Protein AF-A0A0Q6MSC6-F1 (afdb_monomer_lite)

Sequence (414 aa):
MSSYLPIVKNGAAGAIFYVSLAPRTANGQWQSNPTFAAGDVKISLDGGALANLNTLPVVTPASSKLVKVTLSQAETNSDNITIIFSDAAGAEWCDLTINLQTAAKQFDDLATQASVDAVQSDTNDIQTRVPAALVSGRIDASVGAMANDVLTNAAIAADAIGSGELATSAVTEIQSGLATDSAVATLQTSVDDLPTNEELTTALAGADDAVLAQVALVKAKTDNLPADPADASDIAAAFVSLASHGDSAWSTATGFSTLDAAAVNAEVGTALVDAGVTMARMAHLDADVSTRLPASGYTAPDNASIATIDGKATTILAGVVAIDSKTANLPSDPADQSLVIAAADAVMARLGAPAGVSLSADVGAVKADTGAVKTKTDSLSFTVSGQVDANMQSINDTLLTGDGSTGDKFGPAP

Structure (mmCIF, N/CA/C/O backbone):
data_AF-A0A0Q6MSC6-F1
#
_entry.id   AF-A0A0Q6MSC6-F1
#
loop_
_atom_site.group_PDB
_atom_site.id
_atom_site.type_symbol
_atom_site.label_atom_id
_atom_site.label_alt_id
_atom_site.label_comp_id
_atom_site.label_asym_id
_atom_site.label_entity_id
_atom_site.label_seq_id
_atom_site.pdbx_PDB_ins_code
_atom_site.Cartn_x
_atom_site.Cartn_y
_atom_site.Cartn_z
_atom_site.occupancy
_atom_site.B_iso_or_equiv
_atom_site.auth_seq_id
_atom_site.auth_comp_id
_atom_site.auth_asym_id
_atom_site.auth_atom_id
_atom_site.pdbx_PDB_model_num
ATOM 1 N N . MET A 1 1 ? 57.962 7.295 -40.532 1.00 48.16 1 MET A N 1
ATOM 2 C CA . MET A 1 1 ? 59.147 6.914 -41.333 1.00 48.16 1 MET A CA 1
ATOM 3 C C . MET A 1 1 ? 58.813 7.211 -42.780 1.00 48.16 1 MET A C 1
ATOM 5 O O . MET A 1 1 ? 57.710 6.861 -43.177 1.00 48.16 1 MET A O 1
ATOM 9 N N . SER A 1 2 ? 59.682 7.871 -43.545 1.00 44.94 2 SER A N 1
ATOM 10 C CA . SER A 1 2 ? 59.437 8.038 -44.983 1.00 44.94 2 SER A CA 1
ATOM 11 C C . SER A 1 2 ? 59.464 6.658 -45.637 1.00 44.94 2 SER A C 1
ATOM 13 O O . SER A 1 2 ? 60.513 6.025 -45.704 1.00 44.94 2 SER A O 1
ATOM 15 N N . SER A 1 3 ? 58.296 6.159 -46.029 1.00 60.56 3 SER A N 1
ATOM 16 C CA . SER A 1 3 ? 58.161 4.905 -46.762 1.00 60.56 3 SER A CA 1
ATOM 17 C C . SER A 1 3 ? 58.633 5.119 -48.199 1.00 60.56 3 SER A C 1
ATOM 19 O O . SER A 1 3 ? 58.146 6.026 -48.873 1.00 60.56 3 SER A O 1
ATOM 21 N N . TYR A 1 4 ? 59.534 4.268 -48.690 1.00 67.75 4 TYR A N 1
ATOM 22 C CA . TYR A 1 4 ? 59.754 4.140 -50.128 1.00 67.75 4 TYR A CA 1
ATOM 23 C C . TYR A 1 4 ? 58.526 3.451 -50.727 1.00 67.75 4 TYR A C 1
ATOM 25 O O . TYR A 1 4 ? 58.263 2.292 -50.420 1.00 67.75 4 TYR A O 1
ATOM 33 N N . LEU A 1 5 ? 57.746 4.177 -51.530 1.00 77.38 5 LEU A N 1
ATOM 34 C CA . LEU A 1 5 ? 56.541 3.640 -52.159 1.00 77.38 5 LEU A CA 1
ATOM 35 C C . LEU A 1 5 ? 56.930 2.868 -53.432 1.00 77.38 5 LEU A C 1
ATOM 37 O O . LEU A 1 5 ? 57.405 3.493 -54.384 1.00 77.38 5 LEU A O 1
ATOM 41 N N . PRO A 1 6 ? 56.764 1.533 -53.476 1.00 86.06 6 PRO A N 1
ATOM 42 C CA . PRO A 1 6 ? 56.960 0.769 -54.705 1.00 86.06 6 PRO A CA 1
ATOM 43 C C . PRO A 1 6 ? 55.888 1.132 -55.740 1.00 86.06 6 PRO A C 1
ATOM 45 O O . PRO A 1 6 ? 54.833 1.671 -55.397 1.00 86.06 6 PRO A O 1
ATOM 48 N N . ILE A 1 7 ? 56.134 0.812 -57.011 1.00 90.56 7 ILE A N 1
ATOM 49 C CA . ILE A 1 7 ? 55.141 0.994 -58.080 1.00 90.56 7 ILE A CA 1
ATOM 50 C C . ILE A 1 7 ? 53.890 0.164 -57.755 1.00 90.56 7 ILE A C 1
ATOM 52 O O . ILE A 1 7 ? 54.001 -0.986 -57.333 1.00 90.56 7 ILE A O 1
ATOM 56 N N . VAL A 1 8 ? 52.698 0.725 -57.968 1.00 91.25 8 VAL A N 1
ATOM 57 C CA . VAL A 1 8 ? 51.442 -0.014 -57.777 1.00 91.25 8 VAL A CA 1
ATOM 58 C C . VAL A 1 8 ? 51.301 -1.065 -58.874 1.00 91.25 8 VAL A C 1
ATOM 60 O O . VAL A 1 8 ? 51.236 -0.728 -60.062 1.00 91.25 8 VAL A O 1
ATOM 63 N N . LYS A 1 9 ? 51.221 -2.337 -58.476 1.00 92.94 9 LYS A N 1
ATOM 64 C CA . LYS A 1 9 ? 50.960 -3.448 -59.393 1.00 92.94 9 LYS A CA 1
ATOM 65 C C . LYS A 1 9 ? 49.626 -3.217 -60.092 1.00 92.94 9 LYS A C 1
ATOM 67 O O . LYS A 1 9 ? 48.622 -2.964 -59.428 1.00 92.94 9 LYS A O 1
ATOM 72 N N . ASN A 1 10 ? 49.609 -3.318 -61.419 1.00 92.75 10 ASN A N 1
ATOM 73 C CA . ASN A 1 10 ? 48.404 -3.108 -62.231 1.00 92.75 10 ASN A CA 1
ATOM 74 C C . ASN A 1 10 ? 47.749 -1.719 -62.036 1.00 92.75 10 ASN A C 1
ATOM 76 O O . ASN A 1 10 ? 46.540 -1.552 -62.230 1.00 92.75 10 ASN A O 1
ATOM 80 N N . GLY A 1 11 ? 48.525 -0.711 -61.623 1.00 89.19 11 GLY A N 1
ATOM 81 C CA . GLY A 1 11 ? 48.026 0.649 -61.435 1.00 89.19 11 GLY A CA 1
ATOM 82 C C . GLY A 1 11 ? 47.517 1.243 -62.750 1.00 89.19 11 GLY A C 1
ATOM 83 O O . GLY A 1 11 ? 48.215 1.200 -63.761 1.00 89.19 11 GLY A O 1
ATOM 84 N N . ALA A 1 12 ? 46.319 1.834 -62.744 1.00 88.50 12 ALA A N 1
ATOM 85 C CA . ALA A 1 12 ? 45.690 2.383 -63.953 1.00 88.50 12 ALA A CA 1
ATOM 86 C C . ALA A 1 12 ? 46.540 3.464 -64.651 1.00 88.50 12 ALA A C 1
ATOM 88 O O . ALA A 1 12 ? 46.507 3.587 -65.872 1.00 88.50 12 ALA A O 1
ATOM 89 N N . ALA A 1 13 ? 47.332 4.220 -63.885 1.00 87.62 13 ALA A N 1
ATOM 90 C CA . ALA A 1 13 ? 48.242 5.242 -64.402 1.00 87.62 13 ALA A CA 1
ATOM 91 C C . ALA A 1 13 ? 49.585 4.683 -64.922 1.00 87.62 13 ALA A C 1
ATOM 93 O O . ALA A 1 13 ? 50.396 5.447 -65.446 1.00 87.62 13 ALA A O 1
ATOM 94 N N . GLY A 1 14 ? 49.838 3.376 -64.773 1.00 91.56 14 GLY A N 1
ATOM 95 C CA . GLY A 1 14 ? 51.125 2.768 -65.098 1.00 91.56 14 GLY A CA 1
ATOM 96 C C . GLY A 1 14 ? 52.255 3.259 -64.186 1.00 91.56 14 GLY A C 1
ATOM 97 O O . GLY A 1 14 ? 52.044 3.489 -62.994 1.00 91.56 14 GLY A O 1
ATOM 98 N N . ALA A 1 15 ? 53.463 3.410 -64.734 1.00 93.44 15 ALA A N 1
ATOM 99 C CA . ALA A 1 15 ? 54.614 3.958 -64.012 1.00 93.44 15 ALA A CA 1
ATOM 100 C C . ALA A 1 15 ? 55.554 4.750 -64.926 1.00 93.44 15 ALA A C 1
ATOM 102 O O . ALA A 1 15 ? 55.665 4.474 -66.118 1.00 93.44 15 ALA A O 1
ATOM 103 N N . ILE A 1 16 ? 56.267 5.723 -64.357 1.00 93.50 16 ILE A N 1
ATOM 104 C CA . ILE A 1 16 ? 57.261 6.530 -65.070 1.00 93.50 16 ILE A CA 1
ATOM 105 C C . ILE A 1 16 ? 58.553 6.549 -64.266 1.00 93.50 16 ILE A C 1
ATOM 107 O O . ILE A 1 16 ? 58.536 6.806 -63.063 1.00 93.50 16 ILE A O 1
ATOM 111 N N . PHE A 1 17 ? 59.677 6.359 -64.948 1.00 93.94 17 PHE A N 1
ATOM 112 C CA . PHE A 1 17 ? 60.997 6.623 -64.388 1.00 93.94 17 PHE A CA 1
ATOM 113 C C . PHE A 1 17 ? 61.939 7.171 -65.465 1.00 93.94 17 PHE A C 1
ATOM 115 O O . PHE A 1 17 ? 61.608 7.191 -66.653 1.00 93.94 17 PHE A O 1
ATOM 122 N N . TYR A 1 18 ? 63.108 7.643 -65.036 1.00 95.56 18 TYR A N 1
ATOM 123 C CA . TYR A 1 18 ? 64.126 8.205 -65.917 1.00 95.56 18 TYR A CA 1
ATOM 124 C C . TYR A 1 18 ? 65.444 7.453 -65.773 1.00 95.56 18 TYR A C 1
ATOM 126 O O . TYR A 1 18 ? 65.815 7.046 -64.673 1.00 95.56 18 TYR A O 1
ATOM 134 N N . VAL A 1 19 ? 66.157 7.302 -66.884 1.00 96.12 19 VAL A N 1
ATOM 135 C CA . VAL A 1 19 ? 67.464 6.645 -66.948 1.00 96.12 19 VAL A CA 1
ATOM 136 C C . VAL A 1 19 ? 68.430 7.438 -67.827 1.00 96.12 19 VAL A C 1
ATOM 138 O O . VAL A 1 19 ? 68.012 8.153 -68.734 1.00 96.12 19 VAL A O 1
ATOM 141 N N . SER A 1 20 ? 69.729 7.308 -67.568 1.00 95.31 20 SER A N 1
ATOM 142 C CA . SER A 1 20 ? 70.794 7.780 -68.455 1.00 95.31 20 SER A CA 1
ATOM 143 C C . SER A 1 20 ? 71.594 6.586 -68.967 1.00 95.31 20 SER A C 1
ATOM 145 O O . SER A 1 20 ? 71.877 5.663 -68.207 1.00 95.31 20 SER A O 1
ATOM 147 N N . LEU A 1 21 ? 71.952 6.602 -70.250 1.00 94.62 21 LEU A N 1
ATOM 148 C CA . LEU A 1 21 ? 72.660 5.501 -70.908 1.00 94.62 21 LEU A CA 1
ATOM 149 C C . LEU A 1 21 ? 74.109 5.891 -71.178 1.00 94.62 21 LEU A C 1
ATOM 151 O O . LEU A 1 21 ? 74.386 7.030 -71.560 1.00 94.62 21 LEU A O 1
ATOM 155 N N . ALA A 1 22 ? 75.053 4.982 -70.936 1.00 93.44 22 ALA A N 1
ATOM 156 C CA . ALA A 1 22 ? 76.465 5.244 -71.209 1.00 93.44 22 ALA A CA 1
ATOM 157 C C . ALA A 1 22 ? 76.731 5.144 -72.720 1.00 93.44 22 ALA A C 1
ATOM 159 O O . ALA A 1 22 ? 76.180 4.248 -73.355 1.00 93.44 22 ALA A O 1
ATOM 160 N N . PRO A 1 23 ? 77.567 6.014 -73.306 1.00 93.19 23 PRO A N 1
ATOM 161 C CA . PRO A 1 23 ? 77.958 5.923 -74.707 1.00 93.19 23 PRO A CA 1
ATOM 162 C C . PRO A 1 23 ? 78.776 4.652 -74.941 1.00 93.19 23 PRO A C 1
ATOM 164 O O . PRO A 1 23 ? 79.570 4.254 -74.083 1.00 93.19 23 PRO A O 1
ATOM 167 N N . ARG A 1 24 ? 78.641 4.050 -76.127 1.00 89.00 24 ARG A N 1
ATOM 168 C CA . ARG A 1 24 ? 79.373 2.824 -76.491 1.00 89.00 24 ARG A CA 1
ATOM 169 C C . ARG A 1 24 ? 80.887 3.022 -76.480 1.00 89.00 24 ARG A C 1
ATOM 171 O O . ARG A 1 24 ? 81.637 2.152 -76.038 1.00 89.00 24 ARG A O 1
ATOM 178 N N . THR A 1 25 ? 81.328 4.189 -76.940 1.00 88.38 25 THR A N 1
ATOM 179 C CA . THR A 1 25 ? 82.712 4.640 -76.806 1.00 88.38 25 THR A CA 1
ATOM 180 C C . THR A 1 25 ? 82.819 5.476 -75.543 1.00 88.38 25 THR A C 1
ATOM 182 O O . THR A 1 25 ? 82.337 6.609 -75.491 1.00 88.38 25 THR A O 1
ATOM 185 N N . ALA A 1 26 ? 83.448 4.913 -74.515 1.00 83.94 26 ALA A N 1
ATOM 186 C CA . ALA A 1 26 ? 83.575 5.565 -73.223 1.00 83.94 26 ALA A CA 1
ATOM 187 C C . ALA A 1 26 ? 84.302 6.917 -73.347 1.00 83.94 26 ALA A C 1
ATOM 189 O O . ALA A 1 26 ? 85.466 6.984 -73.737 1.00 83.94 26 ALA A O 1
ATOM 190 N N . ASN A 1 27 ? 83.613 7.995 -72.975 1.00 85.56 27 ASN A N 1
ATOM 191 C CA . ASN A 1 27 ? 84.144 9.363 -72.950 1.00 85.56 27 ASN A CA 1
ATOM 192 C C . ASN A 1 27 ? 83.965 10.041 -71.574 1.00 85.56 27 ASN A C 1
ATOM 194 O O . ASN A 1 27 ? 84.137 11.252 -71.446 1.00 85.56 27 ASN A O 1
ATOM 198 N N . GLY A 1 28 ? 83.579 9.267 -70.552 1.00 85.75 28 GLY A N 1
ATOM 199 C CA . GLY A 1 28 ? 83.317 9.760 -69.196 1.00 85.75 28 GLY A CA 1
ATOM 200 C C . GLY A 1 28 ? 82.010 10.545 -69.029 1.00 85.75 28 GLY A C 1
ATOM 201 O O . GLY A 1 28 ? 81.795 11.132 -67.972 1.00 85.75 28 GLY A O 1
ATOM 202 N N . GLN A 1 29 ? 81.131 10.575 -70.035 1.00 90.62 29 GLN A N 1
ATOM 203 C CA . GLN A 1 29 ? 79.831 11.249 -69.984 1.00 90.62 29 GLN A CA 1
ATOM 204 C C . GLN A 1 29 ? 78.700 10.293 -70.370 1.00 90.62 29 GLN A C 1
ATOM 206 O O . GLN A 1 29 ? 78.932 9.351 -71.109 1.00 90.62 29 GLN A O 1
ATOM 211 N N . TRP A 1 30 ? 77.469 10.548 -69.915 1.00 94.50 30 TRP A N 1
ATOM 212 C CA . TRP A 1 30 ? 76.278 9.862 -70.437 1.00 94.50 30 TRP A CA 1
ATOM 213 C C . TRP A 1 30 ? 75.966 10.296 -71.875 1.00 94.50 30 TRP A C 1
ATOM 215 O O . TRP A 1 30 ? 76.215 11.454 -72.233 1.00 94.50 30 TRP A O 1
ATOM 225 N N . GLN A 1 31 ? 75.390 9.385 -72.663 1.00 93.50 31 GLN A N 1
ATOM 226 C CA . GLN A 1 31 ? 74.990 9.613 -74.047 1.00 93.50 31 GLN A CA 1
ATOM 227 C C . GLN A 1 31 ? 74.006 10.781 -74.120 1.00 93.50 31 GLN A C 1
ATOM 229 O O . GLN A 1 31 ? 73.018 10.838 -73.384 1.00 93.50 31 GLN A O 1
ATOM 234 N N . SER A 1 32 ? 74.305 11.737 -74.994 1.00 91.88 32 SER A N 1
ATOM 235 C CA . SER A 1 32 ? 73.442 12.889 -75.226 1.00 91.88 32 SER A CA 1
ATOM 236 C C . SER A 1 32 ? 72.444 12.545 -76.315 1.00 91.88 32 SER A C 1
ATOM 238 O O . SER A 1 32 ? 72.857 12.116 -77.385 1.00 91.88 32 SER A O 1
ATOM 240 N N . ASN A 1 33 ? 71.159 12.788 -76.057 1.00 91.56 33 ASN A N 1
ATOM 241 C CA . ASN A 1 33 ? 70.080 12.526 -77.006 1.00 91.56 33 ASN A CA 1
ATOM 242 C C . ASN A 1 33 ? 70.145 11.126 -77.665 1.00 91.56 33 ASN A C 1
ATOM 244 O O . ASN A 1 33 ? 70.139 11.056 -78.896 1.00 91.56 33 ASN A O 1
ATOM 248 N N . PRO A 1 34 ? 70.221 10.039 -76.867 1.00 92.62 34 PRO A N 1
ATOM 249 C CA . PRO A 1 34 ? 70.253 8.684 -77.403 1.00 92.62 34 PRO A CA 1
ATOM 250 C C . PRO A 1 34 ? 69.055 8.433 -78.319 1.00 92.62 34 PRO A C 1
ATOM 252 O O . PRO A 1 34 ? 67.923 8.827 -78.015 1.00 92.62 34 PRO A O 1
ATOM 255 N N . THR A 1 35 ? 69.323 7.778 -79.439 1.00 91.25 35 THR A N 1
ATOM 256 C CA . THR A 1 35 ? 68.317 7.353 -80.403 1.00 91.25 35 THR A CA 1
ATOM 257 C C . THR A 1 35 ? 67.716 6.015 -79.982 1.00 91.25 35 THR A C 1
ATOM 259 O O . THR A 1 35 ? 68.404 5.152 -79.438 1.00 91.25 35 THR A O 1
ATOM 262 N N . PHE A 1 36 ? 66.403 5.882 -80.187 1.00 91.25 36 PHE A N 1
ATOM 263 C CA . PHE A 1 36 ? 65.649 4.670 -79.886 1.00 91.25 36 PHE A CA 1
ATOM 264 C C . PHE A 1 36 ? 64.820 4.260 -81.095 1.00 91.25 36 PHE A C 1
ATOM 266 O O . PHE A 1 36 ? 64.137 5.081 -81.713 1.00 91.25 36 PHE A O 1
ATOM 273 N N . ALA A 1 37 ? 64.832 2.969 -81.372 1.00 91.75 37 ALA A N 1
ATOM 274 C CA . ALA A 1 37 ? 64.012 2.269 -82.333 1.00 91.75 37 ALA A CA 1
ATOM 275 C C . ALA A 1 37 ? 63.243 1.131 -81.644 1.00 91.75 37 ALA A C 1
ATOM 277 O O . ALA A 1 37 ? 63.551 0.686 -80.533 1.00 91.75 37 ALA A O 1
ATOM 278 N N . ALA A 1 38 ? 62.200 0.639 -82.313 1.00 89.44 38 ALA A N 1
ATOM 279 C CA . ALA A 1 38 ? 61.482 -0.537 -81.840 1.00 89.44 38 ALA A CA 1
ATOM 280 C C . ALA A 1 38 ? 62.437 -1.742 -81.778 1.00 89.44 38 ALA A C 1
ATOM 282 O O . ALA A 1 38 ? 63.058 -2.094 -82.778 1.00 89.44 38 ALA A O 1
ATOM 283 N N . GLY A 1 39 ? 62.519 -2.389 -80.616 1.00 90.19 39 GLY A N 1
ATOM 284 C CA . GLY A 1 39 ? 63.453 -3.489 -80.366 1.00 90.19 39 GLY A CA 1
ATOM 285 C C . GLY A 1 39 ? 64.602 -3.136 -79.427 1.00 90.19 39 GLY A C 1
ATOM 286 O O . GLY A 1 39 ? 65.138 -4.058 -78.814 1.00 90.19 39 GLY A O 1
ATOM 287 N N . ASP A 1 40 ? 64.913 -1.848 -79.253 1.00 93.25 40 ASP A N 1
ATOM 288 C CA . ASP A 1 40 ? 66.044 -1.413 -78.423 1.00 93.25 40 ASP A CA 1
ATOM 289 C C . ASP A 1 40 ? 65.781 -1.555 -76.925 1.00 93.25 40 ASP A C 1
ATOM 291 O O . ASP A 1 40 ? 66.695 -1.749 -76.125 1.00 93.25 40 ASP A O 1
ATOM 295 N N . VAL A 1 41 ? 64.514 -1.440 -76.524 1.00 95.50 41 VAL A N 1
ATOM 296 C CA . VAL A 1 41 ? 64.110 -1.549 -75.124 1.00 95.50 41 VAL A CA 1
ATOM 297 C C . VAL A 1 41 ? 63.026 -2.596 -74.998 1.00 95.50 41 VAL A C 1
ATOM 299 O O . VAL A 1 41 ? 61.926 -2.459 -75.546 1.00 95.50 41 VAL A O 1
ATOM 302 N N . LYS A 1 42 ? 63.360 -3.657 -74.268 1.00 95.31 42 LYS A N 1
ATOM 303 C CA . LYS A 1 42 ? 62.483 -4.799 -74.050 1.00 95.31 42 LYS A CA 1
ATOM 304 C C . LYS A 1 42 ? 62.208 -5.004 -72.576 1.00 95.31 42 LYS A C 1
ATOM 306 O O . LYS A 1 42 ? 63.063 -4.769 -71.728 1.00 95.31 42 LYS A O 1
ATOM 311 N N . ILE A 1 43 ? 61.009 -5.477 -72.288 1.00 97.19 43 ILE A N 1
ATOM 312 C CA . ILE A 1 43 ? 60.506 -5.771 -70.958 1.00 97.19 43 ILE A CA 1
ATOM 313 C C . ILE A 1 43 ? 60.291 -7.276 -70.809 1.00 97.19 43 ILE A C 1
ATOM 315 O O . ILE A 1 43 ? 59.805 -7.951 -71.716 1.00 97.19 43 ILE A O 1
ATOM 319 N N . SER A 1 44 ? 60.673 -7.797 -69.651 1.00 96.94 44 SER A N 1
ATOM 320 C CA . SER A 1 44 ? 60.329 -9.124 -69.163 1.00 96.94 44 SER A CA 1
ATOM 321 C C . SER A 1 44 ? 59.516 -8.956 -67.886 1.00 96.94 44 SER A C 1
ATOM 323 O O . SER A 1 44 ? 59.944 -8.306 -66.927 1.00 96.94 44 SER A O 1
ATOM 325 N N . LEU A 1 45 ? 58.323 -9.536 -67.912 1.00 96.38 45 LEU A N 1
ATOM 326 C CA . LEU A 1 45 ? 57.363 -9.545 -66.820 1.00 96.38 45 LEU A CA 1
ATOM 327 C C . LEU A 1 45 ? 57.496 -10.876 -66.083 1.00 96.38 45 LEU A C 1
ATOM 329 O O . LEU A 1 45 ? 57.277 -11.923 -66.690 1.00 96.38 45 LEU A O 1
ATOM 333 N N . ASP A 1 46 ? 57.937 -10.844 -64.822 1.00 95.69 46 ASP A N 1
ATOM 334 C CA . ASP A 1 46 ? 58.142 -12.026 -63.967 1.00 95.69 46 ASP A CA 1
ATOM 335 C C . ASP A 1 46 ? 59.002 -13.138 -64.615 1.00 95.69 46 ASP A C 1
ATOM 337 O O . ASP A 1 46 ? 58.798 -14.329 -64.389 1.00 95.69 46 ASP A O 1
ATOM 341 N N . GLY A 1 47 ? 59.982 -12.758 -65.445 1.00 93.69 47 GLY A N 1
ATOM 342 C CA . GLY A 1 47 ? 60.845 -13.701 -66.170 1.00 93.69 47 GLY A CA 1
ATOM 343 C C . GLY A 1 47 ? 60.247 -14.251 -67.473 1.00 93.69 47 GLY A C 1
ATOM 344 O O . GLY A 1 47 ? 60.813 -15.166 -68.070 1.00 93.69 47 GLY A O 1
ATOM 345 N N . GLY A 1 48 ? 59.123 -13.699 -67.937 1.00 94.44 48 GLY A N 1
ATOM 346 C CA . GLY A 1 48 ? 58.525 -14.004 -69.236 1.00 94.44 48 GLY A CA 1
ATOM 347 C C . GLY A 1 48 ? 59.388 -13.581 -70.433 1.00 94.44 48 GLY A C 1
ATOM 348 O O . GLY A 1 48 ? 60.409 -12.901 -70.293 1.00 94.44 48 GLY A O 1
ATOM 349 N N . ALA A 1 49 ? 58.966 -13.977 -71.638 1.00 96.06 49 ALA A N 1
ATOM 350 C CA . ALA A 1 49 ? 59.669 -13.649 -72.879 1.00 96.06 49 ALA A CA 1
ATOM 351 C C . ALA A 1 49 ? 59.825 -12.129 -73.067 1.00 96.06 49 ALA A C 1
ATOM 353 O O . ALA A 1 49 ? 58.917 -11.362 -72.752 1.00 96.06 49 ALA A O 1
ATOM 354 N N . LEU A 1 50 ? 60.970 -11.706 -73.612 1.00 95.50 50 LEU A N 1
ATOM 355 C CA . LEU A 1 50 ? 61.254 -10.295 -73.872 1.00 95.50 50 LEU A CA 1
ATOM 356 C C . LEU A 1 50 ? 60.284 -9.734 -74.921 1.00 95.50 50 LEU A C 1
ATOM 358 O O . LEU A 1 50 ? 60.350 -10.104 -76.095 1.00 95.50 50 LEU A O 1
ATOM 362 N N . ALA A 1 51 ? 59.425 -8.814 -74.496 1.00 95.81 51 ALA A N 1
ATOM 363 C CA . ALA A 1 51 ? 58.517 -8.057 -75.350 1.00 95.81 51 ALA A CA 1
ATOM 364 C C . ALA A 1 51 ? 59.031 -6.624 -75.528 1.00 95.81 51 ALA A C 1
ATOM 366 O O . ALA A 1 51 ? 59.779 -6.128 -74.693 1.00 95.81 51 ALA A O 1
ATOM 367 N N . ASN A 1 52 ? 58.640 -5.937 -76.601 1.00 95.25 52 ASN A N 1
ATOM 368 C CA . ASN A 1 52 ? 58.903 -4.499 -76.702 1.00 95.25 52 ASN A CA 1
ATOM 369 C C . ASN A 1 52 ? 58.046 -3.745 -75.682 1.00 95.25 52 ASN A C 1
ATOM 371 O O . ASN A 1 52 ? 56.924 -4.166 -75.401 1.00 95.25 52 ASN A O 1
ATOM 375 N N . LEU A 1 53 ? 58.552 -2.617 -75.183 1.00 94.62 53 LEU A N 1
ATOM 376 C CA . LEU A 1 53 ? 57.706 -1.687 -74.441 1.00 94.62 53 LEU A CA 1
ATOM 377 C C . LEU A 1 53 ? 56.571 -1.159 -75.331 1.00 94.62 53 LEU A C 1
ATOM 379 O O . LEU A 1 53 ? 56.784 -0.861 -76.509 1.00 94.62 53 LEU A O 1
ATOM 383 N N . ASN A 1 54 ? 55.384 -0.984 -74.752 1.00 93.81 54 ASN A N 1
ATOM 384 C CA . ASN A 1 54 ? 54.215 -0.435 -75.446 1.00 93.81 54 ASN A CA 1
ATOM 385 C C . ASN A 1 54 ? 54.429 1.024 -75.868 1.00 93.81 54 ASN A C 1
ATOM 387 O O . ASN A 1 54 ? 53.892 1.470 -76.880 1.00 93.81 54 ASN A O 1
ATOM 391 N N . THR A 1 55 ? 55.209 1.772 -75.085 1.00 93.25 55 THR A N 1
ATOM 392 C CA . THR A 1 55 ? 55.628 3.137 -75.411 1.00 93.25 55 THR A CA 1
ATOM 393 C C . THR A 1 55 ? 57.138 3.164 -75.557 1.00 93.25 55 THR A C 1
ATOM 395 O O . THR A 1 55 ? 57.863 2.859 -74.609 1.00 93.25 55 THR A O 1
ATOM 398 N N . LEU A 1 56 ? 57.616 3.550 -76.740 1.00 93.69 56 LEU A N 1
ATOM 399 C CA . LEU A 1 56 ? 59.045 3.709 -76.975 1.00 93.69 56 LEU A CA 1
ATOM 400 C C . LEU A 1 56 ? 59.606 4.776 -76.017 1.00 93.69 56 LEU A C 1
ATOM 402 O O . LEU A 1 56 ? 59.014 5.857 -75.923 1.00 93.69 56 LEU A O 1
ATOM 406 N N . PRO A 1 57 ? 60.713 4.510 -75.298 1.00 95.88 57 PRO A N 1
ATOM 407 C CA . PRO A 1 57 ? 61.330 5.516 -74.447 1.00 95.88 57 PRO A CA 1
ATOM 408 C C . PRO A 1 57 ? 61.734 6.764 -75.230 1.00 95.88 57 PRO A C 1
ATOM 410 O O . PRO A 1 57 ? 62.152 6.691 -76.385 1.00 95.88 57 PRO A O 1
ATOM 413 N N . VAL A 1 58 ? 61.604 7.924 -74.590 1.00 95.50 58 VAL A N 1
ATOM 414 C CA . VAL A 1 58 ? 61.848 9.227 -75.222 1.00 95.50 58 VAL A CA 1
ATOM 415 C C . VAL A 1 58 ? 62.798 10.065 -74.386 1.00 95.50 58 VAL A C 1
ATOM 417 O O . VAL A 1 58 ? 62.731 10.070 -73.159 1.00 95.50 58 VAL A O 1
ATOM 420 N N . VAL A 1 59 ? 63.670 10.829 -75.038 1.00 96.00 59 VAL A N 1
ATOM 421 C CA . VAL A 1 59 ? 64.539 11.787 -74.347 1.00 96.00 59 VAL A CA 1
ATOM 422 C C . VAL A 1 59 ? 63.698 12.983 -73.900 1.00 96.00 59 VAL A C 1
ATOM 424 O O . VAL A 1 59 ? 63.063 13.655 -74.713 1.00 96.00 59 VAL A O 1
ATOM 427 N N . THR A 1 60 ? 63.633 13.240 -72.595 1.00 94.06 60 THR A N 1
ATOM 428 C CA . THR A 1 60 ? 62.846 14.344 -72.026 1.00 94.06 60 THR A CA 1
ATOM 429 C C . THR A 1 60 ? 63.542 14.879 -70.773 1.00 94.06 60 THR A C 1
ATOM 431 O O . THR A 1 60 ? 63.733 14.110 -69.831 1.00 94.06 60 THR A O 1
ATOM 434 N N . PRO A 1 61 ? 63.885 16.181 -70.710 1.00 93.81 61 PRO A N 1
ATOM 435 C CA . PRO A 1 61 ? 63.720 17.214 -71.744 1.00 93.81 61 PRO A CA 1
ATOM 436 C C . PRO A 1 61 ? 64.467 16.893 -73.049 1.00 93.81 61 PRO A C 1
ATOM 438 O O . PRO A 1 61 ? 65.443 16.143 -73.025 1.00 93.81 61 PRO A O 1
ATOM 441 N N . ALA A 1 62 ? 64.003 17.425 -74.183 1.00 89.69 62 ALA A N 1
ATOM 442 C CA . ALA A 1 62 ? 64.640 17.186 -75.480 1.00 89.69 62 ALA A CA 1
ATOM 443 C C . ALA A 1 62 ? 66.126 17.594 -75.450 1.00 89.69 62 ALA A C 1
ATOM 445 O O . ALA A 1 62 ? 66.494 18.548 -74.761 1.00 89.69 62 ALA A O 1
ATOM 446 N N . SER A 1 63 ? 66.979 16.857 -76.166 1.00 88.94 63 SER A N 1
ATOM 447 C CA . SER A 1 63 ? 68.441 17.044 -76.170 1.00 88.94 63 SER A CA 1
ATOM 448 C C . SER A 1 63 ? 69.143 16.821 -74.820 1.00 88.94 63 SER A C 1
ATOM 450 O O . SER A 1 63 ? 70.319 17.153 -74.680 1.00 88.94 63 SER A O 1
ATOM 452 N N . SER A 1 64 ? 68.456 16.264 -73.816 1.00 94.38 64 SER A N 1
ATOM 453 C CA . SER A 1 64 ? 69.064 15.926 -72.525 1.00 94.38 64 SER A CA 1
ATOM 454 C C . SER A 1 64 ? 69.755 14.552 -72.531 1.00 94.38 64 SER A C 1
ATOM 456 O O . SER A 1 64 ? 69.793 13.837 -73.533 1.00 94.38 64 SER A O 1
ATOM 458 N N . LYS A 1 65 ? 70.312 14.187 -71.371 1.00 94.56 65 LYS A N 1
ATOM 459 C CA . LYS A 1 65 ? 70.871 12.858 -71.068 1.00 94.56 65 LYS A CA 1
ATOM 460 C C . LYS A 1 65 ? 69.858 11.963 -70.325 1.00 94.56 65 LYS A C 1
ATOM 462 O O . LYS A 1 65 ? 70.234 10.909 -69.817 1.00 94.56 65 LYS A O 1
ATOM 467 N N . LEU A 1 66 ? 68.603 12.412 -70.193 1.00 96.06 66 LEU A N 1
ATOM 468 C CA . LEU A 1 66 ? 67.535 11.725 -69.466 1.00 96.06 66 LEU A CA 1
ATOM 469 C C . LEU A 1 66 ? 66.550 11.098 -70.447 1.00 96.06 66 LEU A C 1
ATOM 471 O O . LEU A 1 66 ? 65.910 11.780 -71.249 1.00 96.06 66 LEU A O 1
ATOM 475 N N . VAL A 1 67 ? 66.405 9.788 -70.336 1.00 96.25 67 VAL A N 1
ATOM 476 C CA . VAL A 1 67 ? 65.461 8.982 -71.096 1.00 96.25 67 VAL A CA 1
ATOM 477 C C . VAL A 1 67 ? 64.286 8.679 -70.190 1.00 96.25 67 VAL A C 1
ATOM 479 O O . VAL A 1 67 ? 64.442 8.030 -69.158 1.00 96.25 67 VAL A O 1
ATOM 482 N N . LYS A 1 68 ? 63.109 9.163 -70.570 1.00 96.25 68 LYS A N 1
ATOM 483 C CA . LYS A 1 68 ? 61.850 8.854 -69.909 1.00 96.25 68 LYS A CA 1
ATOM 484 C C . LYS A 1 68 ? 61.348 7.502 -70.390 1.00 96.25 68 LYS A C 1
ATOM 486 O O . LYS A 1 68 ? 61.110 7.308 -71.583 1.00 96.25 68 LYS A O 1
ATOM 491 N N . VAL A 1 69 ? 61.100 6.611 -69.444 1.00 96.56 69 VAL A N 1
ATOM 492 C CA . VAL A 1 69 ? 60.448 5.324 -69.674 1.00 96.56 69 VAL A CA 1
ATOM 493 C C . VAL A 1 69 ? 59.049 5.407 -69.088 1.00 96.56 69 VAL A C 1
ATOM 495 O O . VAL A 1 69 ? 58.877 5.830 -67.945 1.00 96.56 69 VAL A O 1
ATOM 498 N N . THR A 1 70 ? 58.050 5.037 -69.884 1.00 95.50 70 THR A N 1
ATOM 499 C CA . THR A 1 70 ? 56.652 4.981 -69.447 1.00 95.50 70 THR A CA 1
ATOM 500 C C . THR A 1 70 ? 56.166 3.550 -69.593 1.00 95.50 70 THR A C 1
ATOM 502 O O . THR A 1 70 ? 56.192 3.006 -70.693 1.00 95.50 70 THR A O 1
ATOM 505 N N . LEU A 1 71 ? 55.745 2.957 -68.481 1.00 96.00 71 LEU A N 1
ATOM 506 C CA . LEU A 1 71 ? 55.127 1.640 -68.420 1.00 96.00 71 LEU A CA 1
ATOM 507 C C . LEU A 1 71 ? 53.614 1.812 -68.361 1.00 96.00 71 LEU A C 1
ATOM 509 O O . LEU A 1 71 ? 53.112 2.632 -67.595 1.00 96.00 71 LEU A O 1
ATOM 513 N N . SER A 1 72 ? 52.894 1.034 -69.155 1.00 95.19 72 SER A N 1
ATOM 514 C CA . SER A 1 72 ? 51.435 0.940 -69.116 1.00 95.19 72 SER A CA 1
ATOM 515 C C . SER A 1 72 ? 50.942 0.126 -67.915 1.00 95.19 72 SER A C 1
ATOM 517 O O . SER A 1 72 ? 51.712 -0.584 -67.273 1.00 95.19 72 SER A O 1
ATOM 519 N N . GLN A 1 73 ? 49.634 0.175 -67.642 1.00 95.25 73 GLN A N 1
ATOM 520 C CA . GLN A 1 73 ? 48.992 -0.654 -66.613 1.00 95.25 73 GLN A CA 1
ATOM 521 C C . GLN A 1 73 ? 49.300 -2.154 -66.779 1.00 95.25 73 GLN A C 1
ATOM 523 O O . GLN A 1 73 ? 49.567 -2.847 -65.801 1.00 95.25 73 GLN A O 1
ATOM 528 N N . ALA A 1 74 ? 49.282 -2.659 -68.017 1.00 94.75 74 ALA A N 1
ATOM 529 C CA . ALA A 1 74 ? 49.572 -4.065 -68.293 1.00 94.75 74 ALA A CA 1
ATOM 530 C C . ALA A 1 74 ? 51.042 -4.413 -68.006 1.00 94.75 74 ALA A C 1
ATOM 532 O O . ALA A 1 74 ? 51.330 -5.480 -67.473 1.00 94.75 74 ALA A O 1
ATOM 533 N N . GLU A 1 75 ? 51.966 -3.498 -68.311 1.00 95.56 75 GLU A N 1
ATOM 534 C CA . GLU A 1 75 ? 53.403 -3.667 -68.056 1.00 95.56 75 GLU A CA 1
ATOM 535 C C . GLU A 1 75 ? 53.766 -3.519 -66.573 1.00 95.56 75 GLU A C 1
ATOM 537 O O . GLU A 1 75 ? 54.815 -3.999 -66.157 1.00 95.56 75 GLU A O 1
ATOM 542 N N . THR A 1 76 ? 52.907 -2.892 -65.760 1.00 95.25 76 THR A N 1
ATOM 543 C CA . THR A 1 76 ? 53.060 -2.861 -64.299 1.00 95.25 76 THR A CA 1
ATOM 544 C C . THR A 1 76 ? 52.335 -4.001 -63.583 1.00 95.25 76 THR A C 1
ATOM 546 O O . THR A 1 76 ? 52.368 -4.070 -62.356 1.00 95.25 76 THR A O 1
ATOM 549 N N . ASN A 1 77 ? 51.677 -4.920 -64.296 1.00 94.31 77 ASN A N 1
ATOM 550 C CA . ASN A 1 77 ? 50.913 -6.025 -63.706 1.00 94.31 77 ASN A CA 1
ATOM 551 C C . ASN A 1 77 ? 51.773 -7.273 -63.408 1.00 94.31 77 ASN A C 1
ATOM 553 O O . ASN A 1 77 ? 51.379 -8.400 -63.698 1.00 94.31 77 ASN A O 1
ATOM 557 N N . SER A 1 78 ? 52.942 -7.065 -62.806 1.00 93.31 78 SER A N 1
ATOM 558 C CA . SER A 1 78 ? 53.909 -8.108 -62.442 1.00 93.31 78 SER A CA 1
ATOM 559 C C . SER A 1 78 ? 54.647 -7.728 -61.177 1.00 93.31 78 SER A C 1
ATOM 561 O O . SER A 1 78 ? 54.837 -6.541 -60.931 1.00 93.31 78 SER A O 1
ATOM 563 N N . ASP A 1 79 ? 55.072 -8.708 -60.385 1.00 93.19 79 ASP A N 1
ATOM 564 C CA . ASP A 1 79 ? 55.785 -8.438 -59.128 1.00 93.19 79 ASP A CA 1
ATOM 565 C C . ASP A 1 79 ? 57.218 -7.966 -59.401 1.00 93.19 79 ASP A C 1
ATOM 567 O O . ASP A 1 79 ? 57.726 -7.069 -58.725 1.00 93.19 79 ASP A O 1
ATOM 571 N N . ASN A 1 80 ? 57.841 -8.525 -60.441 1.00 94.50 80 ASN A N 1
ATOM 572 C CA . ASN A 1 80 ? 59.199 -8.221 -60.849 1.00 94.50 80 ASN A CA 1
ATOM 573 C C . ASN A 1 80 ? 59.260 -7.820 -62.327 1.00 94.50 80 ASN A C 1
ATOM 575 O O . ASN A 1 80 ? 59.136 -8.650 -63.230 1.00 94.50 80 ASN A O 1
ATOM 579 N N . ILE A 1 81 ? 59.508 -6.538 -62.577 1.00 96.50 81 ILE A N 1
ATOM 580 C CA . ILE A 1 81 ? 59.626 -5.983 -63.923 1.00 96.50 81 ILE A CA 1
ATOM 581 C C . ILE A 1 81 ? 61.105 -5.819 -64.243 1.00 96.50 81 ILE A C 1
ATOM 583 O O . ILE A 1 81 ? 61.819 -5.083 -63.563 1.00 96.50 81 ILE A O 1
ATOM 587 N N . THR A 1 82 ? 61.575 -6.490 -65.291 1.00 96.62 82 THR A N 1
ATOM 588 C CA . THR A 1 82 ? 62.963 -6.371 -65.752 1.00 96.62 82 THR A CA 1
ATOM 589 C C . THR A 1 82 ? 62.986 -5.765 -67.143 1.00 96.62 82 THR A C 1
ATOM 591 O O . THR A 1 82 ? 62.357 -6.284 -68.058 1.00 96.62 82 THR A O 1
ATOM 594 N N . ILE A 1 83 ? 63.708 -4.664 -67.309 1.00 96.69 83 ILE A N 1
ATOM 595 C CA . ILE A 1 83 ? 63.795 -3.923 -68.567 1.00 96.69 83 ILE A CA 1
ATOM 596 C C . ILE A 1 83 ? 65.242 -3.952 -69.031 1.00 96.69 83 ILE A C 1
ATOM 598 O O . ILE A 1 83 ? 66.143 -3.588 -68.275 1.00 96.69 83 ILE A O 1
ATOM 602 N N . ILE A 1 84 ? 65.454 -4.376 -70.271 1.00 95.38 84 ILE A N 1
ATOM 603 C CA . ILE A 1 84 ? 66.762 -4.436 -70.913 1.00 95.38 84 ILE A CA 1
ATOM 604 C C . ILE A 1 84 ? 66.790 -3.404 -72.032 1.00 95.38 84 ILE A C 1
ATOM 606 O O . ILE A 1 84 ? 65.939 -3.409 -72.921 1.00 95.38 84 ILE A O 1
ATOM 610 N N . PHE A 1 85 ? 67.795 -2.543 -71.972 1.00 95.94 85 PHE A N 1
ATOM 611 C CA . PHE A 1 85 ? 68.195 -1.628 -73.023 1.00 95.94 85 PHE A CA 1
ATOM 612 C C . PHE A 1 85 ? 69.355 -2.285 -73.758 1.00 95.94 85 PHE A C 1
ATOM 614 O O . PHE A 1 85 ? 70.376 -2.579 -73.136 1.00 95.94 85 PHE A O 1
ATOM 621 N N . SER A 1 86 ? 69.206 -2.512 -75.056 1.00 91.69 86 SER A N 1
ATOM 622 C CA . SER A 1 86 ? 70.292 -2.927 -75.939 1.00 91.69 86 SER A CA 1
ATOM 623 C C . SER A 1 86 ? 70.060 -2.333 -77.319 1.00 91.69 86 SER A C 1
ATOM 625 O O . SER A 1 86 ? 69.017 -2.578 -77.915 1.00 91.69 86 SER A O 1
ATOM 627 N N . ASP A 1 87 ? 71.004 -1.527 -77.799 1.00 88.12 87 ASP A N 1
ATOM 628 C CA . ASP A 1 87 ? 70.899 -0.854 -79.092 1.00 88.12 87 ASP A CA 1
ATOM 629 C C . ASP A 1 87 ? 71.001 -1.903 -80.204 1.00 88.12 87 ASP A C 1
ATOM 631 O O . ASP A 1 87 ? 72.083 -2.420 -80.507 1.00 88.12 87 ASP A O 1
ATOM 635 N N . ALA A 1 88 ? 69.851 -2.258 -80.778 1.00 76.06 88 ALA A N 1
ATOM 636 C CA . ALA A 1 88 ? 69.764 -3.317 -81.767 1.00 76.06 88 ALA A CA 1
ATOM 637 C C . ALA A 1 88 ? 70.372 -2.885 -83.113 1.00 76.06 88 ALA A C 1
ATOM 639 O O . ALA A 1 88 ? 70.760 -3.748 -83.908 1.00 76.06 88 ALA A O 1
ATOM 640 N N . ALA A 1 89 ? 70.460 -1.573 -83.377 1.00 73.88 89 ALA A N 1
ATOM 641 C CA . ALA A 1 89 ? 70.988 -1.003 -84.610 1.00 73.88 89 ALA A CA 1
ATOM 642 C C . ALA A 1 89 ? 71.475 0.449 -84.420 1.00 73.88 89 ALA A C 1
ATOM 644 O O . ALA A 1 89 ? 70.682 1.384 -84.403 1.00 73.88 89 ALA A O 1
ATOM 645 N N . GLY A 1 90 ? 72.795 0.650 -84.418 1.00 76.62 90 GLY A N 1
ATOM 646 C CA . GLY A 1 90 ? 73.414 1.979 -84.296 1.00 76.62 90 GLY A CA 1
ATOM 647 C C . GLY A 1 90 ? 74.638 1.978 -83.385 1.00 76.62 90 GLY A C 1
ATOM 648 O O . GLY A 1 90 ? 75.617 2.667 -83.672 1.00 76.62 90 GLY A O 1
ATOM 649 N N . ALA A 1 91 ? 74.619 1.122 -82.360 1.00 82.94 91 ALA A N 1
ATOM 650 C CA . ALA A 1 91 ? 75.663 0.969 -81.345 1.00 82.94 91 ALA A CA 1
ATOM 651 C C . ALA A 1 91 ? 76.108 2.308 -80.714 1.00 82.94 91 ALA A C 1
ATOM 653 O O . ALA A 1 91 ? 77.297 2.538 -80.483 1.00 82.94 91 ALA A O 1
ATOM 654 N N . GLU A 1 92 ? 75.151 3.193 -80.437 1.00 90.06 92 GLU A N 1
ATOM 655 C CA . GLU A 1 92 ? 75.348 4.515 -79.848 1.00 90.06 92 GLU A CA 1
ATOM 656 C C . GLU A 1 92 ? 75.625 4.426 -78.334 1.00 90.06 92 GLU A C 1
ATOM 658 O O . GLU A 1 92 ? 76.451 5.172 -77.797 1.00 90.06 92 GLU A O 1
ATOM 663 N N . TRP A 1 93 ? 74.998 3.472 -77.641 1.00 92.88 93 TRP A N 1
ATOM 664 C CA . TRP A 1 93 ? 75.064 3.327 -76.184 1.00 92.88 93 TRP A CA 1
ATOM 665 C C . TRP A 1 93 ? 75.293 1.874 -75.718 1.00 92.88 93 TRP A C 1
ATOM 667 O O . TRP A 1 93 ? 75.209 0.913 -76.483 1.00 92.88 93 TRP A O 1
ATOM 677 N N . CYS A 1 94 ? 75.706 1.715 -74.460 1.00 91.31 94 CYS A N 1
ATOM 678 C CA . CYS A 1 94 ? 75.961 0.425 -73.816 1.00 91.31 94 CYS A CA 1
ATOM 679 C C . CYS A 1 94 ? 74.675 -0.208 -73.280 1.00 91.31 94 CYS A C 1
ATOM 681 O O . CYS A 1 94 ? 73.769 0.503 -72.845 1.00 91.31 94 CYS A O 1
ATOM 683 N N . ASP A 1 95 ? 74.653 -1.540 -73.218 1.00 93.94 95 ASP A N 1
ATOM 684 C CA . ASP A 1 95 ? 73.529 -2.278 -72.648 1.00 93.94 95 ASP A CA 1
ATOM 685 C C . ASP A 1 95 ? 73.326 -1.931 -71.165 1.00 93.94 95 ASP A C 1
ATOM 687 O O . ASP A 1 95 ? 74.283 -1.750 -70.404 1.00 93.94 95 ASP A O 1
ATOM 691 N N . LEU A 1 96 ? 72.065 -1.879 -70.742 1.00 95.12 96 LEU A N 1
ATOM 692 C CA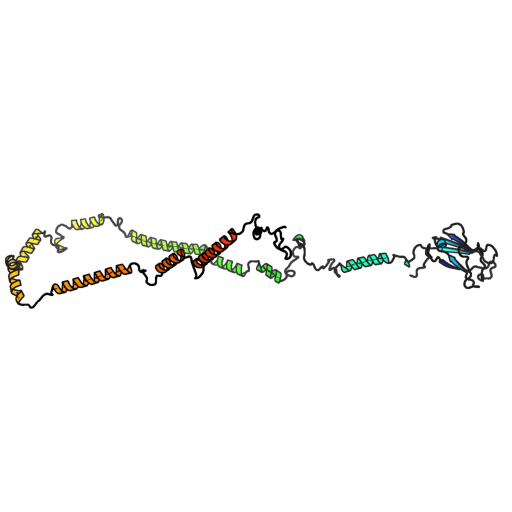 . LEU A 1 96 ? 71.673 -1.629 -69.358 1.00 95.12 96 LEU A CA 1
ATOM 693 C C . LEU A 1 96 ? 70.478 -2.502 -68.996 1.00 95.12 96 LEU A C 1
ATOM 695 O O . LEU A 1 96 ? 69.549 -2.661 -69.781 1.00 95.12 96 LEU A O 1
ATOM 699 N N . THR A 1 97 ? 70.471 -3.033 -67.778 1.00 96.06 97 THR A N 1
ATOM 700 C CA . THR A 1 97 ? 69.300 -3.708 -67.215 1.00 96.06 97 THR A CA 1
ATOM 701 C C . THR A 1 97 ? 68.814 -2.956 -65.986 1.00 96.06 97 THR A C 1
ATOM 703 O O . THR A 1 97 ? 69.609 -2.608 -65.115 1.00 96.06 97 THR A O 1
ATOM 706 N N . ILE A 1 98 ? 67.506 -2.721 -65.913 1.00 96.00 98 ILE A N 1
ATOM 707 C CA . ILE A 1 98 ? 66.826 -2.137 -64.757 1.00 96.00 98 ILE A CA 1
ATOM 708 C C . ILE A 1 98 ? 65.812 -3.141 -64.236 1.00 96.00 98 ILE A C 1
ATOM 710 O O . ILE A 1 98 ? 65.057 -3.732 -65.006 1.00 96.00 98 ILE A O 1
ATOM 714 N N . ASN A 1 99 ? 65.783 -3.300 -62.919 1.00 94.81 99 ASN A N 1
ATOM 715 C CA . ASN A 1 99 ? 64.790 -4.102 -62.233 1.00 94.81 99 ASN A CA 1
ATOM 716 C C . ASN A 1 99 ? 63.928 -3.210 -61.335 1.00 94.81 99 ASN A C 1
ATOM 718 O O . ASN A 1 99 ? 64.455 -2.381 -60.594 1.00 94.81 99 ASN A O 1
ATOM 722 N N . LEU A 1 100 ? 62.611 -3.372 -61.429 1.00 93.75 100 LEU A N 1
ATOM 723 C CA . LEU A 1 100 ? 61.625 -2.637 -60.650 1.00 93.75 100 LEU A CA 1
ATOM 724 C C . LEU A 1 100 ? 60.696 -3.632 -59.958 1.00 93.75 100 LEU A C 1
ATOM 726 O O . LEU A 1 100 ? 60.148 -4.527 -60.603 1.00 93.75 100 LEU A O 1
ATOM 730 N N . GLN A 1 101 ? 60.489 -3.434 -58.659 1.00 92.19 101 GLN A N 1
ATOM 731 C CA . GLN A 1 101 ? 59.521 -4.198 -57.879 1.00 92.19 101 GLN A CA 1
ATOM 732 C C . GLN A 1 101 ? 58.204 -3.432 -57.782 1.00 92.19 101 GLN A C 1
ATOM 734 O O . GLN A 1 101 ? 58.199 -2.217 -57.546 1.00 92.19 101 GLN A O 1
ATOM 739 N N . THR A 1 102 ? 57.089 -4.141 -57.943 1.00 92.69 102 THR A N 1
ATOM 740 C CA . THR A 1 102 ? 55.756 -3.584 -57.694 1.00 92.69 102 THR A CA 1
ATOM 741 C C . THR A 1 102 ? 55.163 -4.147 -56.405 1.00 92.69 102 THR A C 1
ATOM 743 O O . THR A 1 102 ? 55.596 -5.182 -55.900 1.00 92.69 102 THR A O 1
ATOM 746 N N . ALA A 1 103 ? 54.166 -3.459 -55.853 1.00 89.75 103 ALA A N 1
ATOM 747 C CA . ALA A 1 103 ? 53.355 -3.975 -54.759 1.00 89.75 103 ALA A CA 1
ATOM 748 C C . ALA A 1 103 ? 51.869 -3.853 -55.089 1.00 89.75 103 ALA A C 1
ATOM 750 O O . ALA A 1 103 ? 51.425 -2.869 -55.680 1.00 89.75 103 ALA A O 1
ATOM 751 N N . ALA A 1 104 ? 51.084 -4.840 -54.659 1.00 85.75 104 ALA A N 1
ATOM 752 C CA . ALA A 1 104 ? 49.633 -4.842 -54.840 1.00 85.75 104 ALA A CA 1
ATOM 753 C C . ALA A 1 104 ? 48.904 -3.780 -53.994 1.00 85.75 104 ALA A C 1
ATOM 755 O O . ALA A 1 104 ? 47.762 -3.438 -54.302 1.00 85.75 104 ALA A O 1
ATOM 756 N N . LYS A 1 105 ? 49.535 -3.307 -52.912 1.00 81.44 105 LYS A N 1
ATOM 757 C CA . LYS A 1 105 ? 48.991 -2.342 -51.951 1.00 81.44 105 LYS A CA 1
ATOM 758 C C . LYS A 1 105 ? 50.100 -1.418 -51.449 1.00 81.44 105 LYS A C 1
ATOM 760 O O . LYS A 1 105 ? 51.192 -1.896 -51.140 1.00 81.44 105 LYS A O 1
ATOM 765 N N . GLN A 1 106 ? 49.827 -0.122 -51.361 1.00 81.25 106 GLN A N 1
ATOM 766 C CA . GLN A 1 106 ? 50.702 0.876 -50.737 1.00 81.25 106 GLN A CA 1
ATOM 767 C C . GLN A 1 106 ? 50.251 1.173 -49.297 1.00 81.25 106 GLN A C 1
ATOM 769 O O . GLN A 1 106 ? 49.199 0.713 -48.864 1.00 81.25 106 GLN A O 1
ATOM 774 N N . PHE A 1 107 ? 51.038 1.936 -48.527 1.00 69.06 107 PHE A N 1
ATOM 775 C CA . PHE A 1 107 ? 50.623 2.379 -47.184 1.00 69.06 107 PHE A CA 1
ATOM 776 C C . PHE A 1 107 ? 49.313 3.170 -47.197 1.00 69.06 107 PHE A C 1
ATOM 778 O O . PHE A 1 107 ? 48.546 3.077 -46.245 1.00 69.06 107 PHE A O 1
ATOM 785 N N . ASP A 1 108 ? 49.030 3.860 -48.299 1.00 70.06 108 ASP A N 1
ATOM 786 C CA . ASP A 1 108 ? 47.766 4.564 -48.518 1.00 70.06 108 ASP A CA 1
ATOM 787 C C . ASP A 1 108 ? 46.568 3.598 -48.670 1.00 70.06 108 ASP A C 1
ATOM 789 O O . ASP A 1 108 ? 45.420 4.017 -48.561 1.00 70.06 108 ASP A O 1
ATOM 793 N N . ASP A 1 109 ? 46.823 2.296 -48.866 1.00 69.88 109 ASP A N 1
ATOM 794 C CA . ASP A 1 109 ? 45.812 1.237 -48.926 1.00 69.88 109 ASP A CA 1
ATOM 795 C C . ASP A 1 109 ? 45.654 0.447 -47.603 1.00 69.88 109 ASP A C 1
ATOM 797 O O . ASP A 1 109 ? 44.830 -0.477 -47.545 1.00 69.88 109 ASP A O 1
ATOM 801 N N . LEU A 1 110 ? 46.446 0.727 -46.551 1.00 69.75 110 LEU A N 1
ATOM 802 C CA . LEU A 1 110 ? 46.355 0.000 -45.274 1.00 69.75 110 LEU A CA 1
ATOM 803 C C . LEU A 1 110 ? 45.059 0.374 -44.536 1.00 69.75 110 LEU A C 1
ATOM 805 O O . LEU A 1 110 ? 44.950 1.446 -43.951 1.00 69.75 110 LEU A O 1
ATOM 809 N N . ALA A 1 111 ? 44.124 -0.583 -44.555 1.00 62.59 111 ALA A N 1
ATOM 810 C CA . ALA A 1 111 ? 42.713 -0.480 -44.189 1.00 62.59 111 ALA A CA 1
ATOM 811 C C . ALA A 1 111 ? 41.989 0.568 -45.040 1.00 62.59 111 ALA A C 1
ATOM 813 O O . ALA A 1 111 ? 42.153 1.767 -44.851 1.00 62.59 111 ALA A O 1
ATOM 814 N N . THR A 1 112 ? 41.139 0.123 -45.971 1.00 66.94 112 THR A N 1
ATOM 815 C CA . THR A 1 112 ? 40.154 1.017 -46.593 1.00 66.94 112 THR A CA 1
ATOM 816 C C . THR A 1 112 ? 39.504 1.814 -45.469 1.00 66.94 112 THR A C 1
ATOM 818 O O . THR A 1 112 ? 38.911 1.185 -44.597 1.00 66.94 112 THR A O 1
ATOM 821 N N . GLN A 1 113 ? 39.646 3.141 -45.457 1.00 73.31 113 GLN A N 1
ATOM 822 C CA . GLN A 1 113 ? 39.100 4.054 -44.441 1.00 73.31 113 GLN A CA 1
ATOM 823 C C . GLN A 1 113 ? 37.716 3.601 -43.927 1.00 73.31 113 GLN A C 1
ATOM 825 O O . GLN A 1 113 ? 37.473 3.569 -42.728 1.00 73.31 113 GLN A O 1
ATOM 830 N N . ALA A 1 114 ? 36.893 3.061 -44.830 1.00 78.75 114 ALA A N 1
ATOM 831 C CA . ALA A 1 114 ? 35.638 2.366 -44.565 1.00 78.75 114 ALA A CA 1
ATOM 832 C C . ALA A 1 114 ? 35.617 1.359 -43.388 1.00 78.75 114 ALA A C 1
ATOM 834 O O . ALA A 1 114 ? 34.661 1.363 -42.620 1.00 78.75 114 ALA A O 1
ATOM 835 N N . SER A 1 115 ? 36.608 0.474 -43.216 1.00 86.06 115 SER A N 1
ATOM 836 C CA . SER A 1 115 ? 36.596 -0.505 -42.112 1.00 86.06 115 SER A CA 1
ATOM 837 C C . SER A 1 115 ? 36.893 0.148 -40.766 1.00 86.06 115 SER A C 1
ATOM 839 O O . SER A 1 115 ? 36.361 -0.273 -39.743 1.00 86.06 115 SER A O 1
ATOM 841 N N . VAL A 1 116 ? 37.739 1.181 -40.766 1.00 88.69 116 VAL A N 1
ATOM 842 C CA . VAL A 1 116 ? 38.037 1.974 -39.568 1.00 88.69 116 VAL A CA 1
ATOM 843 C C . VAL A 1 116 ? 36.836 2.850 -39.217 1.00 88.69 116 VAL A C 1
ATOM 845 O O . VAL A 1 116 ? 36.458 2.909 -38.052 1.00 88.69 116 VAL A O 1
ATOM 848 N N . ASP A 1 117 ? 36.174 3.435 -40.217 1.00 89.00 117 ASP A N 1
ATOM 849 C CA . ASP A 1 117 ? 34.943 4.210 -40.046 1.00 89.00 117 ASP A CA 1
ATOM 850 C C . ASP A 1 117 ? 33.804 3.358 -39.480 1.00 89.00 117 ASP A C 1
ATOM 852 O O . ASP A 1 117 ? 33.072 3.823 -38.611 1.00 89.00 117 ASP A O 1
ATOM 856 N N . ALA A 1 118 ? 33.668 2.104 -39.924 1.00 90.88 118 ALA A N 1
ATOM 857 C CA . ALA A 1 118 ? 32.668 1.180 -39.391 1.00 90.88 118 ALA A CA 1
ATOM 858 C C . ALA A 1 118 ? 32.910 0.886 -37.901 1.00 90.88 118 ALA A C 1
ATOM 860 O O . ALA A 1 118 ? 32.006 1.044 -37.085 1.00 90.88 118 ALA A O 1
ATOM 861 N N . VAL A 1 119 ? 34.150 0.555 -37.522 1.00 92.88 119 VAL A N 1
ATOM 862 C CA . VAL A 1 119 ? 34.521 0.341 -36.110 1.00 92.88 119 VAL A CA 1
ATOM 863 C C . VAL A 1 119 ? 34.327 1.617 -35.285 1.00 92.88 119 VAL A C 1
ATOM 865 O O . VAL A 1 119 ? 33.867 1.558 -34.144 1.00 92.88 119 VAL A O 1
ATOM 868 N N . GLN A 1 120 ? 34.649 2.782 -35.852 1.00 94.44 120 GLN A N 1
ATOM 869 C CA . GLN A 1 120 ? 34.437 4.071 -35.199 1.00 94.44 120 GLN A CA 1
ATOM 870 C C . GLN A 1 120 ? 32.945 4.368 -35.013 1.00 94.44 120 GLN A C 1
ATOM 872 O O . GLN A 1 120 ? 32.553 4.863 -33.959 1.00 94.44 120 GLN A O 1
ATOM 877 N N . SER A 1 121 ? 32.114 4.043 -36.004 1.00 93.81 121 SER A N 1
ATOM 878 C CA . SER A 1 121 ? 30.660 4.173 -35.930 1.00 93.81 121 SER A CA 1
ATOM 879 C C . SER A 1 121 ? 30.087 3.299 -34.818 1.00 93.81 121 SER A C 1
ATOM 881 O O . SER A 1 121 ? 29.352 3.808 -33.975 1.00 93.81 121 SER A O 1
ATOM 883 N N . ASP A 1 122 ? 30.472 2.023 -34.758 1.00 94.44 122 ASP A N 1
ATOM 884 C CA . ASP A 1 122 ? 30.035 1.100 -33.703 1.00 94.44 122 ASP A CA 1
ATOM 885 C C . ASP A 1 122 ? 30.496 1.574 -32.319 1.00 94.44 122 ASP A C 1
ATOM 887 O O . ASP A 1 122 ? 29.738 1.544 -31.350 1.00 94.44 122 ASP A O 1
ATOM 891 N N . THR A 1 123 ? 31.730 2.076 -32.224 1.00 92.94 123 THR A N 1
ATOM 892 C CA . THR A 1 123 ? 32.269 2.632 -30.976 1.00 92.94 123 THR A CA 1
ATOM 893 C C . THR A 1 123 ? 31.463 3.849 -30.526 1.00 92.94 123 THR A C 1
ATOM 895 O O . THR A 1 123 ? 31.140 3.962 -29.344 1.00 92.94 123 THR A O 1
ATOM 898 N N . ASN A 1 124 ? 31.097 4.735 -31.454 1.00 90.81 124 ASN A N 1
ATOM 899 C CA . ASN A 1 124 ? 30.272 5.902 -31.162 1.00 90.81 124 ASN A CA 1
ATOM 900 C C . ASN A 1 124 ? 28.849 5.492 -30.743 1.00 90.81 124 ASN A C 1
ATOM 902 O O . ASN A 1 124 ? 28.362 6.004 -29.741 1.00 90.81 124 ASN A O 1
ATOM 906 N N . ASP A 1 125 ? 28.202 4.546 -31.438 1.00 91.38 125 ASP A N 1
ATOM 907 C CA . ASP A 1 125 ? 26.872 4.030 -31.057 1.00 91.38 125 ASP A CA 1
ATOM 908 C C . ASP A 1 125 ? 26.892 3.464 -29.634 1.00 91.38 125 ASP A C 1
ATOM 910 O O . ASP A 1 125 ? 26.096 3.861 -28.780 1.00 91.38 125 ASP A O 1
ATOM 914 N N . ILE A 1 126 ? 27.871 2.608 -29.335 1.00 87.94 126 ILE A N 1
ATOM 915 C CA . ILE A 1 126 ? 28.038 2.025 -28.003 1.00 87.94 126 ILE A CA 1
ATOM 916 C C . ILE A 1 126 ? 28.259 3.120 -26.955 1.00 87.94 126 ILE A C 1
ATOM 918 O O . ILE A 1 126 ? 27.622 3.085 -25.905 1.00 87.94 126 ILE A O 1
ATOM 922 N N . GLN A 1 127 ? 29.097 4.121 -27.237 1.00 85.94 127 GLN A N 1
ATOM 923 C CA . GLN A 1 127 ? 29.315 5.251 -26.326 1.00 85.94 127 GLN A CA 1
ATOM 924 C C . GLN A 1 127 ? 28.064 6.114 -26.122 1.00 85.94 127 GLN A C 1
ATOM 926 O O . GLN A 1 127 ? 27.916 6.710 -25.061 1.00 85.94 127 GLN A O 1
ATOM 931 N N . THR A 1 128 ? 27.151 6.174 -27.096 1.00 79.81 128 THR A N 1
ATOM 932 C CA . THR A 1 128 ? 25.865 6.874 -26.928 1.00 79.81 128 THR A CA 1
ATOM 933 C C . THR A 1 128 ? 24.830 6.060 -26.152 1.00 79.81 128 THR A C 1
ATOM 935 O O . THR A 1 128 ? 23.920 6.639 -25.559 1.00 79.81 128 THR A O 1
ATOM 938 N N . ARG A 1 129 ? 24.949 4.726 -26.141 1.00 79.19 129 ARG A N 1
ATOM 939 C CA . ARG A 1 129 ? 23.988 3.807 -25.506 1.00 79.19 129 ARG A CA 1
ATOM 940 C C . ARG A 1 129 ? 24.419 3.312 -24.128 1.00 79.19 129 ARG A C 1
ATOM 942 O O . ARG A 1 129 ? 23.580 2.826 -23.372 1.00 79.19 129 ARG A O 1
ATOM 949 N N . VAL A 1 130 ? 25.703 3.413 -23.802 1.00 80.88 130 VAL A N 1
ATOM 950 C CA . VAL A 1 130 ? 26.246 3.146 -22.468 1.00 80.88 130 VAL A CA 1
ATOM 951 C C . VAL A 1 130 ? 26.401 4.486 -21.736 1.00 80.88 130 VAL A C 1
ATOM 953 O O . VAL A 1 130 ? 26.822 5.463 -22.350 1.00 80.88 130 VAL A O 1
ATOM 956 N N . PRO A 1 131 ? 26.076 4.574 -20.435 1.00 77.00 131 PRO A N 1
ATOM 957 C CA . PRO A 1 131 ? 26.316 5.772 -19.637 1.00 77.00 131 PRO A CA 1
ATOM 958 C C . PRO A 1 131 ? 27.767 6.245 -19.773 1.00 77.00 131 PRO A C 1
ATOM 960 O O . PRO A 1 131 ? 28.692 5.434 -19.714 1.00 77.00 131 PRO A O 1
ATOM 963 N N . ALA A 1 132 ? 27.959 7.559 -19.937 1.00 67.62 132 ALA A N 1
ATOM 964 C CA . ALA A 1 132 ? 29.247 8.181 -20.270 1.00 67.62 132 ALA A CA 1
ATOM 965 C C . ALA A 1 132 ? 30.393 7.853 -19.285 1.00 67.62 132 ALA A C 1
ATOM 967 O O . ALA A 1 132 ? 31.564 8.034 -19.619 1.00 67.62 132 ALA A O 1
ATOM 968 N N . ALA A 1 133 ? 30.072 7.342 -18.092 1.00 67.38 133 ALA A N 1
ATOM 969 C CA . ALA A 1 133 ? 31.021 6.714 -17.186 1.00 67.38 133 ALA A CA 1
ATOM 970 C C . ALA A 1 133 ? 30.423 5.432 -16.579 1.00 67.38 133 ALA A C 1
ATOM 972 O O . ALA A 1 133 ? 29.397 5.465 -15.903 1.00 67.38 133 ALA A O 1
ATOM 973 N N . LEU A 1 134 ? 31.104 4.302 -16.773 1.00 69.62 134 LEU A N 1
ATOM 974 C CA . LEU A 1 134 ? 30.872 3.083 -16.000 1.00 69.62 134 LEU A CA 1
ATOM 975 C C . LEU A 1 134 ? 31.492 3.275 -14.611 1.00 69.62 134 LEU A C 1
ATOM 977 O O . LEU A 1 134 ? 32.717 3.270 -14.473 1.00 69.62 134 LEU A O 1
ATOM 981 N N . VAL A 1 135 ? 30.679 3.412 -13.565 1.00 68.25 135 VAL A N 1
ATOM 982 C CA . VAL A 1 135 ? 31.200 3.390 -12.190 1.00 68.25 135 VAL A CA 1
ATOM 983 C C . VAL A 1 135 ? 31.534 1.937 -11.848 1.00 68.25 135 VAL A C 1
ATOM 985 O O . VAL A 1 135 ? 30.645 1.093 -11.728 1.00 68.25 135 VAL A O 1
ATOM 988 N N . SER A 1 136 ? 32.827 1.617 -11.747 1.00 69.69 136 SER A N 1
ATOM 989 C CA . SER A 1 136 ? 33.333 0.263 -11.447 1.00 69.69 136 SER A CA 1
ATOM 990 C C . SER A 1 136 ? 32.838 -0.837 -12.399 1.00 69.69 136 SER A C 1
ATOM 992 O O . SER A 1 136 ? 32.637 -1.976 -11.987 1.00 69.69 136 SER A O 1
ATOM 994 N N . GLY A 1 137 ? 32.610 -0.512 -13.673 1.00 69.75 137 GLY A N 1
ATOM 995 C CA . GLY A 1 137 ? 32.120 -1.487 -14.652 1.00 69.75 137 GLY A CA 1
ATOM 996 C C . GLY A 1 137 ? 30.596 -1.648 -14.703 1.00 69.75 137 GLY A C 1
ATOM 997 O O . GLY A 1 137 ? 30.110 -2.465 -15.481 1.00 69.75 137 GLY A O 1
ATOM 998 N N . ARG A 1 138 ? 29.831 -0.883 -13.907 1.00 75.94 138 ARG A N 1
ATOM 999 C CA . ARG A 1 138 ? 28.359 -0.914 -13.916 1.00 75.94 138 ARG A CA 1
ATOM 1000 C C . ARG A 1 138 ? 27.761 0.203 -14.767 1.00 75.94 138 ARG A C 1
ATOM 1002 O O . ARG A 1 138 ? 28.227 1.339 -14.736 1.00 75.94 138 ARG A O 1
ATOM 1009 N N . ILE A 1 139 ? 26.705 -0.144 -15.495 1.00 77.44 139 ILE A N 1
ATOM 1010 C CA . ILE A 1 139 ? 25.850 0.783 -16.238 1.00 77.44 139 ILE A CA 1
ATOM 1011 C C . ILE A 1 139 ? 25.002 1.559 -15.222 1.00 77.44 139 ILE A C 1
ATOM 1013 O O . ILE A 1 139 ? 24.166 0.964 -14.547 1.00 77.44 139 ILE A O 1
ATOM 1017 N N . ASP A 1 140 ? 25.217 2.870 -15.117 1.00 72.12 140 ASP A N 1
ATOM 1018 C CA . ASP A 1 140 ? 24.315 3.786 -14.411 1.00 72.12 140 ASP A CA 1
ATOM 1019 C C . ASP A 1 140 ? 23.185 4.241 -15.353 1.00 72.12 140 ASP A C 1
ATOM 1021 O O . ASP A 1 140 ? 23.340 5.190 -16.121 1.00 72.12 140 ASP A O 1
ATOM 1025 N N . ALA A 1 141 ? 22.077 3.498 -15.381 1.00 74.94 141 ALA A N 1
ATOM 1026 C CA . ALA A 1 141 ? 20.925 3.801 -16.229 1.00 74.94 141 ALA A CA 1
ATOM 1027 C C . ALA A 1 141 ? 19.763 4.350 -15.395 1.00 74.94 141 ALA A C 1
ATOM 1029 O O . ALA A 1 141 ? 19.358 3.744 -14.404 1.00 74.94 141 ALA A O 1
ATOM 1030 N N . SER A 1 142 ? 19.153 5.449 -15.849 1.00 78.88 142 SER A N 1
ATOM 1031 C CA . SER A 1 142 ? 17.854 5.883 -15.330 1.00 78.88 142 SER A CA 1
ATOM 1032 C C . SER A 1 142 ? 16.784 4.872 -15.749 1.00 78.88 142 SER A C 1
ATOM 1034 O O . SER A 1 142 ? 16.393 4.813 -16.916 1.00 78.88 142 SER A O 1
ATOM 1036 N N . VAL A 1 143 ? 16.329 4.045 -14.810 1.00 82.38 143 VAL A N 1
ATOM 1037 C CA . VAL A 1 143 ? 15.281 3.050 -15.065 1.00 82.38 143 VAL A CA 1
ATOM 1038 C C . VAL A 1 143 ? 13.916 3.743 -14.986 1.00 82.38 143 VAL A C 1
ATOM 1040 O O . VAL A 1 143 ? 13.615 4.410 -14.000 1.00 82.38 143 VAL A O 1
ATOM 1043 N N . GLY A 1 144 ? 13.110 3.635 -16.047 1.00 84.75 144 GLY A N 1
ATOM 1044 C CA . GLY A 1 144 ? 11.726 4.123 -16.072 1.00 84.75 144 GLY A CA 1
ATOM 1045 C C . GLY A 1 144 ? 10.758 3.156 -15.379 1.00 84.75 144 GLY A C 1
ATOM 1046 O O . GLY A 1 144 ? 11.110 2.494 -14.407 1.00 84.75 144 GLY A O 1
ATOM 1047 N N . ALA A 1 145 ? 9.535 3.029 -15.905 1.00 89.69 145 ALA A N 1
ATOM 1048 C CA . ALA A 1 145 ? 8.604 2.002 -15.441 1.00 89.69 145 ALA A CA 1
ATOM 1049 C C . ALA A 1 145 ? 9.197 0.602 -15.667 1.00 89.69 145 ALA A C 1
ATOM 1051 O O . ALA A 1 145 ? 9.562 0.238 -16.787 1.00 89.69 145 ALA A O 1
ATOM 1052 N N . MET A 1 146 ? 9.286 -0.176 -14.595 1.00 91.75 146 MET A N 1
ATOM 1053 C CA . MET A 1 146 ? 9.741 -1.558 -14.644 1.00 91.75 146 MET A CA 1
ATOM 1054 C C . MET A 1 146 ? 8.532 -2.469 -14.858 1.00 91.75 146 MET A C 1
ATOM 1056 O O . MET A 1 146 ? 7.473 -2.244 -14.273 1.00 91.75 146 MET A O 1
ATOM 1060 N N . ALA A 1 147 ? 8.677 -3.489 -15.705 1.00 92.75 147 ALA A N 1
ATOM 1061 C CA . ALA A 1 147 ? 7.662 -4.530 -15.824 1.00 92.75 147 ALA A CA 1
ATOM 1062 C C . ALA A 1 147 ? 7.537 -5.318 -14.505 1.00 92.75 147 ALA A C 1
ATOM 1064 O O . ALA A 1 147 ? 8.424 -5.269 -13.646 1.00 92.75 147 ALA A O 1
ATOM 1065 N N . ASN A 1 148 ? 6.446 -6.071 -14.359 1.00 92.69 148 ASN A N 1
ATOM 1066 C CA . ASN A 1 148 ? 6.276 -6.971 -13.222 1.00 92.69 148 ASN A CA 1
ATOM 1067 C C . ASN A 1 148 ? 7.457 -7.951 -13.135 1.00 92.69 148 ASN A C 1
ATOM 1069 O O . ASN A 1 148 ? 8.006 -8.365 -14.157 1.00 92.69 148 ASN A O 1
ATOM 1073 N N . ASP A 1 149 ? 7.842 -8.299 -11.908 1.00 90.25 149 ASP A N 1
ATOM 1074 C CA . ASP A 1 149 ? 8.906 -9.260 -11.595 1.00 90.25 149 ASP A CA 1
ATOM 1075 C C . ASP A 1 149 ? 10.315 -8.898 -12.102 1.00 90.25 149 ASP A C 1
ATOM 1077 O O . ASP A 1 149 ? 11.214 -9.735 -12.071 1.00 90.25 149 ASP A O 1
ATOM 1081 N N . VAL A 1 150 ? 10.569 -7.651 -12.518 1.00 90.69 150 VAL A N 1
ATOM 1082 C CA . VAL A 1 150 ? 11.945 -7.217 -12.828 1.00 90.69 150 VAL A CA 1
ATOM 1083 C C . VAL A 1 150 ? 12.776 -7.082 -11.546 1.00 90.69 150 VAL A C 1
ATOM 1085 O O . VAL A 1 150 ? 13.949 -7.455 -11.522 1.00 90.69 150 VAL A O 1
ATOM 1088 N N . LEU A 1 151 ? 12.165 -6.595 -10.461 1.00 91.19 151 LEU A N 1
ATOM 1089 C CA . LEU A 1 151 ? 12.783 -6.497 -9.137 1.00 91.19 151 LEU A CA 1
ATOM 1090 C C . LEU A 1 151 ? 12.255 -7.625 -8.236 1.00 91.19 151 LEU A C 1
ATOM 1092 O O . LEU A 1 151 ? 11.309 -7.452 -7.472 1.00 91.19 151 LEU A O 1
ATOM 1096 N N . THR A 1 152 ? 12.841 -8.817 -8.366 1.00 91.94 152 THR A N 1
ATOM 1097 C CA . THR A 1 152 ? 12.526 -9.957 -7.486 1.00 91.94 152 THR A CA 1
ATOM 1098 C C . THR A 1 152 ? 13.353 -9.918 -6.201 1.00 91.94 152 THR A C 1
ATOM 1100 O O . THR A 1 152 ? 14.378 -9.243 -6.130 1.00 91.94 152 THR A O 1
ATOM 1103 N N . ASN A 1 153 ? 12.979 -10.723 -5.201 1.00 87.19 153 ASN A N 1
ATOM 1104 C CA . ASN A 1 153 ? 13.787 -10.900 -3.988 1.00 87.19 153 ASN A CA 1
ATOM 1105 C C . ASN A 1 153 ? 15.234 -11.336 -4.292 1.00 87.19 153 ASN A C 1
ATOM 1107 O O . ASN A 1 153 ? 16.148 -10.958 -3.578 1.00 87.19 153 ASN A O 1
ATOM 1111 N N . ALA A 1 154 ? 15.463 -12.105 -5.363 1.00 89.44 154 ALA A N 1
ATOM 1112 C CA . ALA A 1 154 ? 16.814 -12.499 -5.765 1.00 89.44 154 ALA A CA 1
ATOM 1113 C C . ALA A 1 154 ? 17.611 -11.350 -6.411 1.00 89.44 154 ALA A C 1
ATOM 1115 O O . ALA A 1 154 ? 18.839 -11.395 -6.427 1.00 89.44 154 ALA A O 1
ATOM 1116 N N . ALA A 1 155 ? 16.925 -10.337 -6.954 1.00 89.81 155 ALA A N 1
ATOM 1117 C CA . ALA A 1 155 ? 17.549 -9.166 -7.565 1.00 89.81 155 ALA A CA 1
ATOM 1118 C C . ALA A 1 155 ? 18.031 -8.141 -6.523 1.00 89.81 155 ALA A C 1
ATOM 1120 O O . ALA A 1 155 ? 18.918 -7.342 -6.819 1.00 89.81 155 ALA A O 1
ATOM 1121 N N . ILE A 1 156 ? 17.474 -8.172 -5.309 1.00 91.06 156 ILE A N 1
ATOM 1122 C CA . ILE A 1 156 ? 17.868 -7.308 -4.195 1.00 91.06 156 ILE A CA 1
ATOM 1123 C C . ILE A 1 156 ? 18.783 -8.120 -3.277 1.00 91.06 156 ILE A C 1
ATOM 1125 O O . ILE A 1 156 ? 18.341 -9.050 -2.608 1.00 91.06 156 ILE A O 1
ATOM 1129 N N . ALA A 1 157 ? 20.077 -7.795 -3.255 1.00 89.62 157 ALA A N 1
ATOM 1130 C CA . ALA A 1 157 ? 20.999 -8.445 -2.328 1.00 89.62 157 ALA A CA 1
ATOM 1131 C C . ALA A 1 157 ? 20.597 -8.153 -0.871 1.00 89.62 157 ALA A C 1
ATOM 1133 O O . ALA A 1 157 ? 19.994 -7.118 -0.577 1.00 89.62 157 ALA A O 1
ATOM 1134 N N . ALA A 1 158 ? 20.955 -9.054 0.046 1.00 89.50 158 ALA A N 1
ATOM 1135 C CA . ALA A 1 158 ? 20.804 -8.790 1.473 1.00 89.50 158 ALA A CA 1
ATOM 1136 C C . ALA A 1 158 ? 21.479 -7.453 1.825 1.00 89.50 158 ALA A C 1
ATOM 1138 O O . ALA A 1 158 ? 22.564 -7.157 1.323 1.00 89.50 158 ALA A O 1
ATOM 1139 N N . ASP A 1 159 ? 20.798 -6.646 2.636 1.00 87.75 159 ASP A N 1
ATOM 1140 C CA . ASP A 1 159 ? 21.234 -5.311 3.061 1.00 87.75 159 ASP A CA 1
ATOM 1141 C C . ASP A 1 159 ? 21.443 -4.286 1.927 1.00 87.75 159 ASP A C 1
ATOM 1143 O O . ASP A 1 159 ? 22.016 -3.224 2.154 1.00 87.75 159 ASP A O 1
ATOM 1147 N N . ALA A 1 160 ? 20.956 -4.551 0.707 1.00 89.69 160 ALA A N 1
ATOM 1148 C CA . ALA A 1 160 ? 21.058 -3.592 -0.397 1.00 89.69 160 ALA A CA 1
ATOM 1149 C C . ALA A 1 160 ? 20.143 -2.365 -0.233 1.00 89.69 160 ALA A C 1
ATOM 1151 O O . ALA A 1 160 ? 20.383 -1.347 -0.876 1.00 89.69 160 ALA A O 1
ATOM 1152 N N . ILE A 1 161 ? 19.093 -2.469 0.590 1.00 91.81 161 ILE A N 1
ATOM 1153 C CA . ILE A 1 161 ? 18.125 -1.397 0.854 1.00 91.81 161 ILE A CA 1
ATOM 1154 C C . ILE A 1 161 ? 18.118 -1.113 2.360 1.00 91.81 161 ILE A C 1
ATOM 1156 O O . ILE A 1 161 ? 17.428 -1.790 3.123 1.00 91.81 161 ILE A O 1
ATOM 1160 N N . GLY A 1 162 ? 18.918 -0.137 2.786 1.00 88.94 162 GLY A N 1
ATOM 1161 C CA . GLY A 1 162 ? 18.996 0.335 4.163 1.00 88.94 162 GLY A CA 1
ATOM 1162 C C . GLY A 1 162 ? 18.256 1.657 4.379 1.00 88.94 162 GLY A C 1
ATOM 1163 O O . GLY A 1 162 ? 17.475 2.124 3.549 1.00 88.94 162 GLY A O 1
ATOM 1164 N N . SER A 1 163 ? 18.507 2.292 5.525 1.00 85.50 163 SER A N 1
ATOM 1165 C CA . SER A 1 163 ? 17.894 3.581 5.874 1.00 85.50 163 SER A CA 1
ATOM 1166 C C . SER A 1 163 ? 18.387 4.753 5.017 1.00 85.50 163 SER A C 1
ATOM 1168 O O . SER A 1 163 ? 17.712 5.777 4.970 1.00 85.50 163 SER A O 1
ATOM 1170 N N . GLY A 1 164 ? 19.544 4.622 4.357 1.00 89.06 164 GLY A N 1
ATOM 1171 C CA . GLY A 1 164 ? 20.066 5.634 3.434 1.00 89.06 164 GLY A CA 1
ATOM 1172 C C . GLY A 1 164 ? 19.399 5.584 2.059 1.00 89.06 164 GLY A C 1
ATOM 1173 O O . GLY A 1 164 ? 19.227 6.619 1.419 1.00 89.06 164 GLY A O 1
ATOM 1174 N N . GLU A 1 165 ? 19.001 4.390 1.621 1.00 93.12 165 GLU A N 1
ATOM 1175 C CA . GLU A 1 165 ? 18.356 4.135 0.333 1.00 93.12 165 GLU A CA 1
ATOM 1176 C C . GLU A 1 165 ? 16.834 4.343 0.398 1.00 93.12 165 GLU A C 1
ATOM 1178 O O . GLU A 1 165 ? 16.211 4.705 -0.602 1.00 93.12 165 GLU A O 1
ATOM 1183 N N . LEU A 1 166 ? 16.224 4.144 1.572 1.00 92.00 166 LEU A N 1
ATOM 1184 C CA . LEU A 1 166 ? 14.801 4.393 1.800 1.00 92.00 166 LEU A CA 1
ATOM 1185 C C . LEU A 1 166 ? 14.528 5.885 2.027 1.00 92.00 166 LEU A C 1
ATOM 1187 O O . LEU A 1 166 ? 14.928 6.472 3.031 1.00 92.00 166 LEU A O 1
ATOM 1191 N N . ALA A 1 167 ? 13.764 6.501 1.125 1.00 92.12 167 ALA A N 1
ATOM 1192 C CA . ALA A 1 167 ? 13.293 7.868 1.317 1.00 92.12 167 ALA A CA 1
ATOM 1193 C C . ALA A 1 167 ? 12.405 7.985 2.571 1.00 92.12 167 ALA A C 1
ATOM 1195 O O . ALA A 1 167 ? 11.578 7.118 2.853 1.00 92.12 167 ALA A O 1
ATOM 1196 N N . THR A 1 168 ? 12.494 9.113 3.281 1.00 94.31 168 THR A N 1
ATOM 1197 C CA . THR A 1 168 ? 11.682 9.387 4.483 1.00 94.31 168 THR A CA 1
ATOM 1198 C C . THR A 1 168 ? 10.175 9.265 4.231 1.00 94.31 168 THR A C 1
ATOM 1200 O O . THR A 1 168 ? 9.437 8.803 5.100 1.00 94.31 168 THR A O 1
ATOM 1203 N N . SER A 1 169 ? 9.703 9.631 3.035 1.00 94.12 169 SER A N 1
ATOM 1204 C CA . SER A 1 169 ? 8.299 9.460 2.645 1.00 94.12 169 SER A CA 1
ATOM 1205 C C . SER A 1 169 ? 7.888 7.989 2.563 1.00 94.12 169 SER A C 1
ATOM 1207 O O . SER A 1 169 ? 6.814 7.644 3.040 1.00 94.12 169 SER A O 1
ATOM 1209 N N . ALA A 1 170 ? 8.749 7.116 2.028 1.00 93.69 170 ALA A N 1
ATOM 1210 C CA . ALA A 1 170 ? 8.492 5.678 1.967 1.00 93.69 170 ALA A CA 1
ATOM 1211 C C . ALA A 1 170 ? 8.464 5.065 3.373 1.00 93.69 170 ALA A C 1
ATOM 1213 O O . ALA A 1 170 ? 7.584 4.269 3.688 1.00 93.69 170 ALA A O 1
ATOM 1214 N N . VAL A 1 171 ? 9.374 5.501 4.253 1.00 91.81 171 VAL A N 1
ATOM 1215 C CA . VAL A 1 171 ? 9.349 5.120 5.675 1.00 91.81 171 VAL A CA 1
ATOM 1216 C C . VAL A 1 171 ? 8.027 5.541 6.323 1.00 91.81 171 VAL A C 1
ATOM 1218 O O . VAL A 1 171 ? 7.422 4.744 7.033 1.00 91.81 171 VAL A O 1
ATOM 1221 N N . THR A 1 172 ? 7.540 6.748 6.025 1.00 90.25 172 THR A N 1
ATOM 1222 C CA . THR A 1 172 ? 6.263 7.262 6.547 1.00 90.25 172 THR A CA 1
ATOM 1223 C C . THR A 1 172 ? 5.072 6.433 6.054 1.00 90.25 172 THR A C 1
ATOM 1225 O O . THR A 1 172 ? 4.188 6.109 6.842 1.00 90.25 172 THR A O 1
ATOM 1228 N N . GLU A 1 173 ? 5.044 6.053 4.774 1.00 93.62 173 GLU A N 1
ATOM 1229 C CA . GLU A 1 173 ? 3.976 5.225 4.193 1.00 93.62 173 GLU A CA 1
ATOM 1230 C C . GLU A 1 173 ? 3.954 3.811 4.795 1.00 93.62 173 GLU A C 1
ATOM 1232 O O . GLU A 1 173 ? 2.901 3.345 5.231 1.00 93.62 173 GLU A O 1
ATOM 1237 N N . ILE A 1 174 ? 5.121 3.164 4.916 1.00 91.31 174 ILE A N 1
ATOM 1238 C CA . ILE A 1 174 ? 5.258 1.854 5.575 1.00 91.31 174 ILE A CA 1
ATOM 1239 C C . ILE A 1 174 ? 4.793 1.940 7.035 1.00 91.31 174 ILE A C 1
ATOM 1241 O O . ILE A 1 174 ? 4.025 1.094 7.494 1.00 91.31 174 ILE A O 1
ATOM 1245 N N . GLN A 1 175 ? 5.218 2.977 7.761 1.00 91.88 175 GLN A N 1
ATOM 1246 C CA . GLN A 1 175 ? 4.819 3.201 9.153 1.00 91.88 175 GLN A CA 1
ATOM 1247 C C . GLN A 1 175 ? 3.325 3.501 9.296 1.00 91.88 175 GLN A C 1
ATOM 1249 O O . GLN A 1 175 ? 2.731 3.099 10.290 1.00 91.88 175 GLN A O 1
ATOM 1254 N N . SER A 1 176 ? 2.697 4.146 8.307 1.00 89.12 176 SER A N 1
ATOM 1255 C CA . SER A 1 176 ? 1.253 4.404 8.310 1.00 89.12 176 SER A CA 1
ATOM 1256 C C . SER A 1 176 ? 0.417 3.125 8.206 1.00 89.12 176 SER A C 1
ATOM 1258 O O . SER A 1 176 ? -0.739 3.132 8.629 1.00 89.12 176 SER A O 1
ATOM 1260 N N . GLY A 1 177 ? 0.962 2.053 7.621 1.00 89.56 177 GLY A N 1
ATOM 1261 C CA . GLY A 1 177 ? 0.310 0.743 7.553 1.00 89.56 177 GLY A CA 1
ATOM 1262 C C . GLY A 1 177 ? 0.550 -0.139 8.784 1.00 89.56 177 GLY A C 1
ATOM 1263 O O . GLY A 1 177 ? -0.147 -1.138 8.959 1.00 89.56 177 GLY A O 1
ATOM 1264 N N . LEU A 1 178 ? 1.522 0.210 9.633 1.00 93.38 178 LEU A N 1
ATOM 1265 C CA . LEU A 1 178 ? 1.840 -0.515 10.860 1.00 93.38 178 LEU A CA 1
ATOM 1266 C C . LEU A 1 178 ? 1.061 0.072 12.046 1.00 93.38 178 LEU A C 1
ATOM 1268 O O . LEU A 1 178 ? 0.738 1.259 12.072 1.00 93.38 178 LEU A O 1
ATOM 1272 N N . ALA A 1 179 ? 0.767 -0.753 13.055 1.00 93.44 179 ALA A N 1
ATOM 1273 C CA . ALA A 1 179 ? 0.244 -0.240 14.316 1.00 93.44 179 ALA A CA 1
ATOM 1274 C C . ALA A 1 179 ? 1.233 0.786 14.887 1.00 93.44 179 ALA A C 1
ATOM 1276 O O . ALA A 1 179 ? 2.405 0.478 15.096 1.00 93.44 179 ALA A O 1
ATOM 1277 N N . THR A 1 180 ? 0.759 2.010 15.108 1.00 91.94 180 THR A N 1
ATOM 1278 C CA . THR A 1 180 ? 1.589 3.071 15.680 1.00 91.94 180 THR A CA 1
ATOM 1279 C C . THR A 1 180 ? 1.905 2.758 17.140 1.00 91.94 180 THR A C 1
ATOM 1281 O O . THR A 1 180 ? 1.103 2.120 17.828 1.00 91.94 180 THR A O 1
ATOM 1284 N N . ASP A 1 181 ? 3.016 3.287 17.654 1.00 92.75 181 ASP A N 1
ATOM 1285 C CA . ASP A 1 181 ? 3.356 3.193 19.083 1.00 92.75 181 ASP A CA 1
ATOM 1286 C C . ASP A 1 181 ? 2.201 3.667 19.977 1.00 92.75 181 ASP A C 1
ATOM 1288 O O . ASP A 1 181 ? 1.944 3.092 21.031 1.00 92.75 181 ASP A O 1
ATOM 1292 N N . SER A 1 182 ? 1.441 4.671 19.527 1.00 92.81 182 SER A N 1
ATOM 1293 C CA . SER A 1 182 ? 0.258 5.160 20.239 1.00 92.81 182 SER A CA 1
ATOM 1294 C C . SER A 1 182 ? -0.874 4.129 20.292 1.00 92.81 182 SER A C 1
ATOM 1296 O O . SER A 1 182 ? -1.526 3.999 21.329 1.00 92.81 182 SER A O 1
ATOM 1298 N N . ALA A 1 183 ? -1.132 3.413 19.193 1.00 94.44 183 ALA A N 1
ATOM 1299 C CA . ALA A 1 183 ? -2.149 2.364 19.155 1.00 94.44 183 ALA A CA 1
ATOM 1300 C C . ALA A 1 183 ? -1.756 1.188 20.059 1.00 94.44 183 ALA A C 1
ATOM 1302 O O . ALA A 1 183 ? -2.584 0.686 20.819 1.00 94.44 183 ALA A O 1
ATOM 1303 N N . VAL A 1 184 ? -0.476 0.803 20.032 1.00 95.88 184 VAL A N 1
ATOM 1304 C CA . VAL A 1 184 ? 0.074 -0.232 20.917 1.00 95.88 184 VAL A CA 1
ATOM 1305 C C . VAL A 1 184 ? -0.011 0.203 22.381 1.00 95.88 184 VAL A C 1
ATOM 1307 O O . VAL A 1 184 ? -0.454 -0.579 23.216 1.00 95.88 184 VAL A O 1
ATOM 1310 N N . ALA A 1 185 ? 0.313 1.459 22.697 1.00 96.50 185 ALA A N 1
ATOM 1311 C CA . ALA A 1 185 ? 0.190 1.997 24.051 1.00 96.50 185 ALA A CA 1
ATOM 1312 C C . ALA A 1 185 ? -1.263 1.989 24.557 1.00 96.50 185 ALA A C 1
ATOM 1314 O O . ALA A 1 185 ? -1.505 1.641 25.706 1.00 96.50 185 ALA A O 1
ATOM 1315 N N . THR A 1 186 ? -2.240 2.302 23.699 1.00 96.00 186 THR A N 1
ATOM 1316 C CA . THR A 1 186 ? -3.669 2.240 24.069 1.00 96.00 186 THR A CA 1
ATOM 1317 C C . THR A 1 186 ? -4.121 0.811 24.371 1.00 96.00 186 THR A C 1
ATOM 1319 O O . THR A 1 186 ? -4.858 0.582 25.333 1.00 96.00 186 THR A O 1
ATOM 1322 N N . LEU A 1 187 ? -3.668 -0.162 23.573 1.00 96.31 187 LEU A N 1
ATOM 1323 C CA . LEU A 1 187 ? -3.919 -1.577 23.849 1.00 96.31 187 LEU A CA 1
ATOM 1324 C C . LEU A 1 187 ? -3.267 -2.007 25.164 1.00 96.31 187 LEU A C 1
ATOM 1326 O O . LEU A 1 187 ? -3.911 -2.703 25.942 1.00 96.31 187 LEU A O 1
ATOM 1330 N N . GLN A 1 188 ? -2.040 -1.555 25.435 1.00 97.31 188 GLN A N 1
ATOM 1331 C CA . GLN A 1 188 ? -1.350 -1.838 26.690 1.00 97.31 188 GLN A CA 1
ATOM 1332 C C . GLN A 1 188 ? -2.132 -1.295 27.889 1.00 97.31 188 GLN A C 1
ATOM 1334 O O . GLN A 1 188 ? -2.403 -2.054 28.807 1.00 97.31 188 GLN A O 1
ATOM 1339 N N . THR A 1 189 ? -2.600 -0.044 27.843 1.00 96.62 189 THR A N 1
ATOM 1340 C CA . THR A 1 189 ? -3.452 0.522 28.904 1.00 96.62 189 THR A CA 1
ATOM 1341 C C . THR A 1 189 ? -4.734 -0.284 29.100 1.00 96.62 189 THR A C 1
ATOM 1343 O O . THR A 1 189 ? -5.100 -0.586 30.226 1.00 96.62 189 THR A O 1
ATOM 1346 N N . SER A 1 190 ? -5.392 -0.693 28.011 1.00 96.12 190 SER A N 1
ATOM 1347 C CA . SER A 1 190 ? -6.620 -1.498 28.103 1.00 96.12 190 SER A CA 1
ATOM 1348 C C . SER A 1 190 ? -6.374 -2.876 28.731 1.00 96.12 190 SER A C 1
ATOM 1350 O O . SER A 1 190 ? -7.261 -3.418 29.382 1.00 96.12 190 SER A O 1
ATOM 1352 N N . VAL A 1 191 ? -5.193 -3.462 28.507 1.00 96.81 191 VAL A N 1
ATOM 1353 C CA . VAL A 1 191 ? -4.765 -4.719 29.138 1.00 96.81 191 VAL A CA 1
ATOM 1354 C C . VAL A 1 191 ? -4.414 -4.498 30.608 1.00 96.81 191 VAL A C 1
ATOM 1356 O O . VAL A 1 191 ? -4.772 -5.333 31.432 1.00 96.81 191 VAL A O 1
ATOM 1359 N N . ASP A 1 192 ? -3.757 -3.386 30.933 1.00 96.06 192 ASP A N 1
ATOM 1360 C CA . ASP A 1 192 ? -3.391 -3.022 32.304 1.00 96.06 192 ASP A CA 1
ATOM 1361 C C . ASP A 1 192 ? -4.629 -2.707 33.170 1.00 96.06 192 ASP A C 1
ATOM 1363 O O . ASP A 1 192 ? -4.610 -2.958 34.371 1.00 96.06 192 ASP A O 1
ATOM 1367 N N . ASP A 1 193 ? -5.720 -2.216 32.568 1.00 96.69 193 ASP A N 1
ATOM 1368 C CA . ASP A 1 193 ? -7.011 -1.976 33.235 1.00 96.69 193 ASP A CA 1
ATOM 1369 C C . ASP A 1 193 ? -7.787 -3.274 33.553 1.00 96.69 193 ASP A C 1
ATOM 1371 O O . ASP A 1 193 ? -8.797 -3.242 34.266 1.00 96.69 193 ASP A O 1
ATOM 1375 N N . LEU A 1 194 ? -7.366 -4.430 33.022 1.00 97.00 194 LEU A N 1
ATOM 1376 C CA . LEU A 1 194 ? -7.985 -5.706 33.373 1.00 97.00 194 LEU A CA 1
ATOM 1377 C C . LEU A 1 194 ? -7.575 -6.111 34.796 1.00 97.00 194 LEU A C 1
ATOM 1379 O O . LEU A 1 194 ? -6.383 -6.124 35.105 1.00 97.00 194 LEU A O 1
ATOM 1383 N N . PRO A 1 195 ? -8.528 -6.522 35.654 1.00 96.31 195 PRO A N 1
ATOM 1384 C CA . PRO A 1 195 ? -8.205 -6.955 37.003 1.00 96.31 195 PRO A CA 1
ATOM 1385 C C . PRO A 1 195 ? -7.278 -8.166 36.966 1.00 96.31 195 PRO A C 1
ATOM 1387 O O . PRO A 1 195 ? -7.528 -9.164 36.281 1.00 96.31 195 PRO A O 1
ATOM 1390 N N . THR A 1 196 ? -6.212 -8.088 37.748 1.00 96.00 196 THR A N 1
ATOM 1391 C CA . THR A 1 196 ? -5.280 -9.191 37.944 1.00 96.00 196 THR A CA 1
ATOM 1392 C C . THR A 1 196 ? -5.953 -10.343 38.693 1.00 96.00 196 THR A C 1
ATOM 1394 O O . THR A 1 196 ? -6.928 -10.172 39.432 1.00 96.00 196 THR A O 1
ATOM 1397 N N . ASN A 1 197 ? -5.395 -11.551 38.567 1.00 95.69 197 ASN A N 1
ATOM 1398 C CA . ASN A 1 197 ? -5.874 -12.708 39.332 1.00 95.69 197 ASN A CA 1
ATOM 1399 C C . ASN A 1 197 ? -5.818 -12.465 40.854 1.00 95.69 197 ASN A C 1
ATOM 1401 O O . ASN A 1 197 ? -6.627 -13.023 41.593 1.00 95.69 197 ASN A O 1
ATOM 1405 N N . GLU A 1 198 ? -4.884 -11.636 41.326 1.00 97.25 198 GLU A N 1
ATOM 1406 C CA . GLU A 1 198 ? -4.718 -11.285 42.740 1.00 97.25 198 GLU A CA 1
ATOM 1407 C C . GLU A 1 198 ? -5.815 -10.323 43.226 1.00 97.25 198 GLU A C 1
ATOM 1409 O O . GLU A 1 198 ? -6.420 -10.551 44.279 1.00 97.25 198 GLU A O 1
ATOM 1414 N N . GLU A 1 199 ? -6.154 -9.308 42.426 1.00 96.94 199 GLU A N 1
ATOM 1415 C CA . GLU A 1 199 ? -7.287 -8.411 42.693 1.00 96.94 199 GLU A CA 1
ATOM 1416 C C . GLU A 1 199 ? -8.616 -9.167 42.686 1.00 96.94 199 GLU A C 1
ATOM 1418 O O . GLU A 1 199 ? -9.425 -9.002 43.600 1.00 96.94 199 GLU A O 1
ATOM 1423 N N . LEU A 1 200 ? -8.821 -10.053 41.705 1.00 96.56 200 LEU A N 1
ATOM 1424 C CA . LEU A 1 200 ? -10.019 -10.886 41.635 1.00 96.56 200 LEU A CA 1
ATOM 1425 C C . LEU A 1 200 ? -10.124 -11.828 42.842 1.00 96.56 200 LEU A C 1
ATOM 1427 O O . LEU A 1 200 ? -11.205 -11.980 43.409 1.00 96.56 200 LEU A O 1
ATOM 1431 N N . THR A 1 201 ? -9.005 -12.422 43.269 1.00 97.12 201 THR A N 1
ATOM 1432 C CA . THR A 1 201 ? -8.950 -13.276 44.468 1.00 97.12 201 THR A CA 1
ATOM 1433 C C . THR A 1 201 ? -9.327 -12.486 45.719 1.00 97.12 201 THR A C 1
ATOM 1435 O O . THR A 1 201 ? -10.132 -12.954 46.522 1.00 97.12 201 THR A O 1
ATOM 1438 N N . THR A 1 202 ? -8.803 -11.267 45.865 1.00 96.06 202 THR A N 1
ATOM 1439 C CA . THR A 1 202 ? -9.110 -10.383 46.999 1.00 96.06 202 THR A CA 1
ATOM 1440 C C . THR A 1 202 ? -10.581 -9.965 47.008 1.00 96.06 202 THR A C 1
ATOM 1442 O O . THR A 1 202 ? -11.236 -10.031 48.048 1.00 96.06 202 THR A O 1
ATOM 1445 N N . ALA A 1 203 ? -11.127 -9.577 45.852 1.00 95.50 203 ALA A N 1
ATOM 1446 C CA . ALA A 1 203 ? -12.531 -9.197 45.718 1.00 95.50 203 ALA A CA 1
ATOM 1447 C C . ALA A 1 203 ? -13.473 -10.368 46.039 1.00 95.50 203 ALA A C 1
ATOM 1449 O O . ALA A 1 203 ? -14.473 -10.186 46.735 1.00 95.50 203 ALA A O 1
ATOM 1450 N N . LEU A 1 204 ? -13.136 -11.574 45.571 1.00 95.38 204 LEU A N 1
ATOM 1451 C CA . LEU A 1 204 ? -13.920 -12.777 45.830 1.00 95.38 204 LEU A CA 1
ATOM 1452 C C . LEU A 1 204 ? -13.861 -13.189 47.307 1.00 95.38 204 LEU A C 1
ATOM 1454 O O . LEU A 1 204 ? -14.899 -13.515 47.874 1.00 95.38 204 LEU A O 1
ATOM 1458 N N . ALA A 1 205 ? -12.688 -13.109 47.942 1.00 94.62 205 ALA A N 1
ATOM 1459 C CA . ALA A 1 205 ? -12.535 -13.366 49.375 1.00 94.62 205 ALA A CA 1
ATOM 1460 C C . ALA A 1 205 ? -13.339 -12.368 50.226 1.00 94.62 205 ALA A C 1
ATOM 1462 O O . ALA A 1 205 ? -14.064 -12.769 51.130 1.00 94.62 205 ALA A O 1
ATOM 1463 N N . GLY A 1 206 ? -13.290 -11.072 49.895 1.00 93.19 206 GLY A N 1
ATOM 1464 C CA . GLY A 1 206 ? -14.084 -10.058 50.596 1.00 93.19 206 GLY A CA 1
ATOM 1465 C C . GLY A 1 206 ? -15.598 -10.245 50.424 1.00 93.19 206 GLY A C 1
ATOM 1466 O O . GLY A 1 206 ? -16.365 -10.008 51.360 1.00 93.19 206 GLY A O 1
ATOM 1467 N N . ALA A 1 207 ? -16.043 -10.693 49.246 1.00 93.25 207 ALA A N 1
ATOM 1468 C CA . ALA A 1 207 ? -17.441 -11.046 49.010 1.00 93.25 207 ALA A CA 1
ATOM 1469 C C . ALA A 1 207 ? -17.866 -12.290 49.812 1.00 93.25 207 ALA A C 1
ATOM 1471 O O . ALA A 1 207 ? -18.954 -12.287 50.391 1.00 93.25 207 ALA A O 1
ATOM 1472 N N . ASP A 1 208 ? -17.009 -13.315 49.880 1.00 94.50 208 ASP A N 1
ATOM 1473 C CA . ASP A 1 208 ? -17.229 -14.526 50.681 1.00 94.50 208 ASP A CA 1
ATOM 1474 C C . ASP A 1 208 ? -17.374 -14.187 52.174 1.00 94.50 208 ASP A C 1
ATOM 1476 O O . ASP A 1 208 ? -18.374 -14.550 52.796 1.00 94.50 208 ASP A O 1
ATOM 1480 N N . ASP A 1 209 ? -16.474 -13.363 52.720 1.00 92.94 209 ASP A N 1
ATOM 1481 C CA . ASP A 1 209 ? -16.529 -12.893 54.111 1.00 92.94 209 ASP A CA 1
ATOM 1482 C C . ASP A 1 209 ? -17.829 -12.127 54.426 1.00 92.94 209 ASP A C 1
ATOM 1484 O O . ASP A 1 209 ? -18.457 -12.336 55.471 1.00 92.94 209 ASP A O 1
ATOM 1488 N N . ALA A 1 210 ? -18.275 -11.248 53.522 1.00 92.88 210 ALA A N 1
ATOM 1489 C CA . ALA A 1 210 ? -19.503 -10.473 53.706 1.00 92.88 210 ALA A CA 1
ATOM 1490 C C . ALA A 1 210 ? -20.762 -11.355 53.687 1.00 92.88 210 ALA A C 1
ATOM 1492 O O . ALA A 1 210 ? -21.689 -11.143 54.480 1.00 92.88 210 ALA A O 1
ATOM 1493 N N . VAL A 1 211 ? -20.805 -12.350 52.796 1.00 96.00 211 VAL A N 1
ATOM 1494 C CA . VAL A 1 211 ? -21.888 -13.340 52.747 1.00 96.00 211 VAL A CA 1
ATOM 1495 C C . VAL A 1 211 ? -21.866 -14.200 54.007 1.00 96.00 211 VAL A C 1
ATOM 1497 O O . VAL A 1 211 ? -22.909 -14.375 54.639 1.00 96.00 211 VAL A O 1
ATOM 1500 N N . LEU A 1 212 ? -20.692 -14.668 54.430 1.00 95.69 212 LEU A N 1
ATOM 1501 C CA . LEU A 1 212 ? -20.530 -15.477 55.634 1.00 95.69 212 LEU A CA 1
ATOM 1502 C C . LEU A 1 212 ? -20.985 -14.723 56.894 1.00 95.69 212 LEU A C 1
ATOM 1504 O O . LEU A 1 212 ? -21.688 -15.292 57.733 1.00 95.69 212 LEU A O 1
ATOM 1508 N N . ALA A 1 213 ? -20.685 -13.425 56.997 1.00 94.19 213 ALA A N 1
ATOM 1509 C CA . ALA A 1 213 ? -21.162 -12.568 58.082 1.00 94.19 213 ALA A CA 1
ATOM 1510 C C . ALA A 1 213 ? -22.696 -12.425 58.092 1.00 94.19 213 ALA A C 1
ATOM 1512 O O . ALA A 1 213 ? -23.326 -12.515 59.150 1.00 94.19 213 ALA A O 1
ATOM 1513 N N . GLN A 1 214 ? -23.327 -12.245 56.927 1.00 95.88 214 GLN A N 1
ATOM 1514 C CA . GLN A 1 214 ? -24.790 -12.194 56.828 1.00 95.88 214 GLN A CA 1
ATOM 1515 C C . GLN A 1 214 ? -25.439 -13.537 57.179 1.00 95.88 214 GLN A C 1
ATOM 1517 O O . GLN A 1 214 ? -26.420 -13.565 57.925 1.00 95.88 214 GLN A O 1
ATOM 1522 N N . VAL A 1 215 ? -24.877 -14.653 56.705 1.00 95.81 215 VAL A N 1
ATOM 1523 C CA . VAL A 1 215 ? -25.333 -16.006 57.054 1.00 95.81 215 VAL A CA 1
ATOM 1524 C C . VAL A 1 215 ? -25.218 -16.238 58.559 1.00 95.81 215 VAL A C 1
ATOM 1526 O O . VAL A 1 215 ? -26.153 -16.768 59.153 1.00 95.81 215 VAL A O 1
ATOM 1529 N N . ALA A 1 216 ? -24.141 -15.784 59.205 1.00 94.94 216 ALA A N 1
ATOM 1530 C CA . ALA A 1 216 ? -23.989 -15.871 60.655 1.00 94.94 216 ALA A CA 1
ATOM 1531 C C . ALA A 1 216 ? -25.075 -15.080 61.408 1.00 94.94 216 ALA A C 1
ATOM 1533 O O . ALA A 1 216 ? -25.635 -15.585 62.379 1.00 94.94 216 ALA A O 1
ATOM 1534 N N . LEU A 1 217 ? -25.433 -13.876 60.944 1.00 95.38 217 LEU A N 1
ATOM 1535 C CA . LEU A 1 217 ? -26.532 -13.088 61.520 1.00 95.38 217 LEU A CA 1
ATOM 1536 C C . LEU A 1 217 ? -27.901 -13.760 61.331 1.00 95.38 217 LEU A C 1
ATOM 1538 O O . LEU A 1 217 ? -28.717 -13.770 62.255 1.00 95.38 217 LEU A O 1
ATOM 1542 N N . VAL A 1 218 ? -28.166 -14.332 60.152 1.00 94.88 218 VAL A N 1
ATOM 1543 C CA . VAL A 1 218 ? -29.395 -15.098 59.884 1.00 94.88 218 VAL A CA 1
ATOM 1544 C C . VAL A 1 218 ? -29.441 -16.348 60.750 1.00 94.88 218 VAL A C 1
ATOM 1546 O O . VAL A 1 218 ? -30.474 -16.625 61.358 1.00 94.88 218 VAL A O 1
ATOM 1549 N N . LYS A 1 219 ? -28.321 -17.067 60.866 1.00 94.00 219 LYS A N 1
ATOM 1550 C CA . LYS A 1 219 ? -28.193 -18.224 61.746 1.00 94.00 219 LYS A CA 1
ATOM 1551 C C . LYS A 1 219 ? -28.474 -17.828 63.190 1.00 94.00 219 LYS A C 1
ATOM 1553 O O . LYS A 1 219 ? -29.306 -18.463 63.810 1.00 94.00 219 LYS A O 1
ATOM 1558 N N . ALA A 1 220 ? -27.900 -16.735 63.692 1.00 93.75 220 ALA A N 1
ATOM 1559 C CA . ALA A 1 220 ? -28.174 -16.245 65.043 1.00 93.75 220 ALA A CA 1
ATOM 1560 C C . ALA A 1 220 ? -29.661 -15.914 65.262 1.00 93.75 220 ALA A C 1
ATOM 1562 O O . ALA A 1 220 ? -30.218 -16.217 66.313 1.00 93.75 220 ALA A O 1
ATOM 1563 N N . LYS A 1 221 ? -30.336 -15.320 64.269 1.00 91.38 221 LYS A N 1
ATOM 1564 C CA . LYS A 1 221 ? -31.789 -15.093 64.337 1.00 91.38 221 LYS A CA 1
ATOM 1565 C C . LYS A 1 221 ? -32.592 -16.394 64.302 1.00 91.38 221 LYS A C 1
ATOM 1567 O O . LYS A 1 221 ? -33.591 -16.487 65.001 1.00 91.38 221 LYS A O 1
ATOM 1572 N N . THR A 1 222 ? -32.165 -17.364 63.500 1.00 90.12 222 THR A N 1
ATOM 1573 C CA . THR A 1 222 ? -32.860 -18.646 63.307 1.00 90.12 222 THR A CA 1
ATOM 1574 C C . THR A 1 222 ? -32.641 -19.592 64.488 1.00 90.12 222 THR A C 1
ATOM 1576 O O . THR A 1 222 ? -33.580 -20.241 64.917 1.00 90.12 222 THR A O 1
ATOM 1579 N N . ASP A 1 223 ? -31.441 -19.614 65.071 1.00 89.25 223 ASP A N 1
ATOM 1580 C CA . ASP A 1 223 ? -31.102 -20.357 66.294 1.00 89.25 223 ASP A CA 1
ATOM 1581 C C . ASP A 1 223 ? -31.894 -19.848 67.510 1.00 89.25 223 ASP A C 1
ATOM 1583 O O . ASP A 1 223 ? -32.139 -20.597 68.449 1.00 89.25 223 ASP A O 1
ATOM 1587 N N . ASN A 1 224 ? -32.288 -18.569 67.496 1.00 83.94 224 ASN A N 1
ATOM 1588 C CA . ASN A 1 224 ? -33.139 -17.964 68.521 1.00 83.94 224 ASN A CA 1
ATOM 1589 C C . ASN A 1 224 ? -34.638 -18.229 68.298 1.00 83.94 224 ASN A C 1
ATOM 1591 O O . ASN A 1 224 ? -35.456 -17.769 69.099 1.00 83.94 224 ASN A O 1
ATOM 1595 N N . LEU A 1 225 ? -35.022 -18.929 67.226 1.00 83.31 225 LEU A N 1
ATOM 1596 C CA . LEU A 1 225 ? -36.380 -19.444 67.091 1.00 83.31 225 LEU A CA 1
ATOM 1597 C C . LEU A 1 225 ? -36.518 -20.732 67.924 1.00 83.31 225 LEU A C 1
ATOM 1599 O O . LEU A 1 225 ? -35.565 -21.508 68.010 1.00 83.31 225 LEU A O 1
ATOM 1603 N N . PRO A 1 226 ? -37.690 -20.990 68.529 1.00 76.56 226 PRO A N 1
ATOM 1604 C CA . PRO A 1 226 ? -37.990 -22.289 69.126 1.00 76.56 226 PRO A CA 1
ATOM 1605 C C . PRO A 1 226 ? -37.767 -23.431 68.122 1.00 76.56 226 PRO A C 1
ATOM 1607 O O . PRO A 1 226 ? -37.925 -23.231 66.917 1.00 76.56 226 PRO A O 1
ATOM 1610 N N . ALA A 1 227 ? -37.437 -24.633 68.614 1.00 76.19 227 ALA A N 1
ATOM 1611 C CA . ALA A 1 227 ? -37.178 -25.815 67.777 1.00 76.19 227 ALA A CA 1
ATOM 1612 C C . ALA A 1 227 ? -38.369 -26.187 66.873 1.00 76.19 227 ALA A C 1
ATOM 1614 O O . ALA A 1 227 ? -38.181 -26.750 65.796 1.00 76.19 227 ALA A O 1
ATOM 1615 N N . ASP A 1 228 ? -39.574 -25.815 67.296 1.00 69.50 228 ASP A N 1
ATOM 1616 C CA . ASP A 1 228 ? -40.756 -25.740 66.458 1.00 69.50 228 ASP A CA 1
ATOM 1617 C C . ASP A 1 228 ? -41.505 -24.439 66.821 1.00 69.50 228 ASP A C 1
ATOM 1619 O O . ASP A 1 228 ? -42.186 -24.364 67.843 1.00 69.50 228 ASP A O 1
ATOM 1623 N N . PRO A 1 229 ? -41.345 -23.354 66.038 1.00 68.88 229 PRO A N 1
ATOM 1624 C CA . PRO A 1 229 ? -41.970 -22.065 66.335 1.00 68.88 229 PRO A CA 1
ATOM 1625 C C . PRO A 1 229 ? -43.502 -22.097 66.198 1.00 68.88 229 PRO A C 1
ATOM 1627 O O . PRO A 1 229 ? -44.160 -21.113 66.538 1.00 68.88 229 PRO A O 1
ATOM 1630 N N . ALA A 1 230 ? -44.065 -23.204 65.701 1.00 65.56 230 ALA A N 1
ATOM 1631 C CA . ALA A 1 230 ? -45.491 -23.482 65.659 1.00 65.56 230 ALA A CA 1
ATOM 1632 C C . ALA A 1 230 ? -45.912 -24.570 66.666 1.00 65.56 230 ALA A C 1
ATOM 1634 O O . ALA A 1 230 ? -47.081 -24.968 66.634 1.00 65.56 230 ALA A O 1
ATOM 1635 N N . ASP A 1 231 ? -45.018 -25.039 67.553 1.00 65.62 231 ASP A N 1
ATOM 1636 C CA . ASP A 1 231 ? -45.357 -26.118 68.477 1.00 65.62 231 ASP A CA 1
ATOM 1637 C C . ASP A 1 231 ? -46.393 -25.631 69.484 1.00 65.62 231 ASP A C 1
ATOM 1639 O O . ASP A 1 231 ? -46.131 -24.873 70.424 1.00 65.62 231 ASP A O 1
ATOM 1643 N N . ALA A 1 232 ? -47.615 -26.106 69.281 1.00 63.53 232 ALA A N 1
ATOM 1644 C CA . ALA A 1 232 ? -48.708 -25.895 70.201 1.00 63.53 232 ALA A CA 1
ATOM 1645 C C . ALA A 1 232 ? -48.411 -26.513 71.575 1.00 63.53 232 ALA A C 1
ATOM 1647 O O . ALA A 1 232 ? -49.147 -26.207 72.503 1.00 63.53 232 ALA A O 1
ATOM 1648 N N . SER A 1 233 ? -47.375 -27.352 71.730 1.00 67.81 233 SER A N 1
ATOM 1649 C CA . SER A 1 233 ? -47.012 -27.991 72.995 1.00 67.81 233 SER A CA 1
ATOM 1650 C C . SER A 1 233 ? -46.453 -27.020 74.044 1.00 67.81 233 SER A C 1
ATOM 1652 O O . SER A 1 233 ? -46.833 -27.149 75.203 1.00 67.81 233 SER A O 1
ATOM 1654 N N . ASP A 1 234 ? -45.669 -26.000 73.672 1.00 67.81 234 ASP A N 1
ATOM 1655 C CA . ASP A 1 234 ? -45.155 -24.984 74.611 1.00 67.81 234 ASP A CA 1
ATOM 1656 C C . ASP A 1 234 ? -46.259 -24.005 75.037 1.00 67.81 234 ASP A C 1
ATOM 1658 O O . ASP A 1 234 ? -46.390 -23.652 76.213 1.00 67.81 234 ASP A O 1
ATOM 1662 N N . ILE A 1 235 ? -47.130 -23.627 74.094 1.00 69.81 235 ILE A N 1
ATOM 1663 C CA . ILE A 1 235 ? -48.346 -22.854 74.380 1.00 69.81 235 ILE A CA 1
ATOM 1664 C C . ILE A 1 235 ? -49.308 -23.698 75.226 1.00 69.81 235 ILE A C 1
ATOM 1666 O O . ILE A 1 235 ? -49.862 -23.203 76.205 1.00 69.81 235 ILE A O 1
ATOM 1670 N N . ALA A 1 236 ? -49.477 -24.983 74.914 1.00 72.31 236 ALA A N 1
ATOM 1671 C CA . ALA A 1 236 ? -50.289 -25.904 75.698 1.00 72.31 236 ALA A CA 1
ATOM 1672 C C . ALA A 1 236 ? -49.686 -26.141 77.082 1.00 72.31 236 ALA A C 1
ATOM 1674 O O . ALA A 1 236 ? -50.440 -26.209 78.041 1.00 72.31 236 ALA A O 1
ATOM 1675 N N . ALA A 1 237 ? -48.363 -26.199 77.232 1.00 68.12 237 ALA A N 1
ATOM 1676 C CA . ALA A 1 237 ? -47.689 -26.307 78.521 1.00 68.12 237 ALA A CA 1
ATOM 1677 C C . ALA A 1 237 ? -47.871 -25.028 79.345 1.00 68.12 237 ALA A C 1
ATOM 1679 O O . ALA A 1 237 ? -48.135 -25.119 80.544 1.00 68.12 237 ALA A O 1
ATOM 1680 N N . ALA A 1 238 ? -47.826 -23.848 78.719 1.00 69.50 238 ALA A N 1
ATOM 1681 C CA . ALA A 1 238 ? -48.188 -22.579 79.349 1.00 69.50 238 ALA A CA 1
ATOM 1682 C C . ALA A 1 238 ? -49.673 -22.548 79.771 1.00 69.50 238 ALA A C 1
ATOM 1684 O O . ALA A 1 238 ? -49.990 -22.124 80.878 1.00 69.50 238 ALA A O 1
ATOM 1685 N N . PHE A 1 239 ? -50.590 -23.071 78.949 1.00 71.00 239 PHE A N 1
ATOM 1686 C CA . PHE A 1 239 ? -52.014 -23.209 79.288 1.00 71.00 239 PHE A CA 1
ATOM 1687 C C . PHE A 1 239 ? -52.291 -24.287 80.348 1.00 71.00 239 PHE A C 1
ATOM 1689 O O . PHE A 1 239 ? -53.196 -24.125 81.159 1.00 71.00 239 PHE A O 1
ATOM 1696 N N . VAL A 1 240 ? -51.519 -25.373 80.384 1.00 68.81 240 VAL A N 1
ATOM 1697 C CA . VAL A 1 240 ? -51.613 -26.436 81.395 1.00 68.81 240 VAL A CA 1
ATOM 1698 C C . VAL A 1 240 ? -51.041 -25.955 82.720 1.00 68.81 240 VAL A C 1
ATOM 1700 O O . VAL A 1 240 ? -51.644 -26.214 83.752 1.00 68.81 240 VAL A O 1
ATOM 1703 N N . SER A 1 241 ? -49.936 -25.206 82.708 1.00 63.91 241 SER A N 1
ATOM 1704 C CA . SER A 1 241 ? -49.430 -24.539 83.910 1.00 63.91 241 SER A CA 1
ATOM 1705 C C . SER A 1 241 ? -50.380 -23.434 84.377 1.00 63.91 241 SER A C 1
ATOM 1707 O O . SER A 1 241 ? -50.556 -23.273 85.577 1.00 63.91 241 SER A O 1
ATOM 1709 N N . LEU A 1 242 ? -51.099 -22.752 83.482 1.00 64.50 242 LEU A N 1
ATOM 1710 C CA . LEU A 1 242 ? -52.214 -21.869 83.845 1.00 64.50 242 LEU A CA 1
ATOM 1711 C C . LEU A 1 242 ? -53.378 -22.644 84.496 1.00 64.50 242 LEU A C 1
ATOM 1713 O O . LEU A 1 242 ? -53.898 -22.236 85.531 1.00 64.50 242 LEU A O 1
ATOM 1717 N N . ALA A 1 243 ? -53.751 -23.792 83.925 1.00 60.97 243 ALA A N 1
ATOM 1718 C CA . ALA A 1 243 ? -54.839 -24.643 84.406 1.00 60.97 243 ALA A CA 1
ATOM 1719 C C . ALA A 1 243 ? -54.503 -25.376 85.717 1.00 60.97 243 ALA A C 1
ATOM 1721 O O . ALA A 1 243 ? -55.388 -25.589 86.542 1.00 60.97 243 ALA A O 1
ATOM 1722 N N . SER A 1 244 ? -53.233 -25.714 85.962 1.00 57.53 244 SER A N 1
ATOM 1723 C CA . SER A 1 244 ? -52.785 -26.378 87.192 1.00 57.53 244 SER A CA 1
ATOM 1724 C C . SER A 1 244 ? -52.719 -25.441 88.404 1.00 57.53 244 SER A C 1
ATOM 1726 O O . SER A 1 244 ? -52.496 -25.909 89.515 1.00 57.53 244 SER A O 1
ATOM 1728 N N . HIS A 1 245 ? -52.923 -24.131 88.214 1.00 56.03 245 HIS A N 1
ATOM 1729 C CA . HIS A 1 245 ? -53.147 -23.156 89.293 1.00 56.03 245 HIS A CA 1
ATOM 1730 C C . HIS A 1 245 ? -54.650 -22.909 89.566 1.00 56.03 245 HIS A C 1
ATOM 1732 O O . HIS A 1 245 ? -55.003 -21.986 90.303 1.00 56.03 245 HIS A O 1
ATOM 1738 N N . GLY A 1 246 ? -55.537 -23.736 88.995 1.00 55.38 246 GLY A N 1
ATOM 1739 C CA . GLY A 1 246 ? -56.999 -23.680 89.126 1.00 55.38 246 GLY A CA 1
ATOM 1740 C C . GLY A 1 246 ? -57.582 -24.112 90.478 1.00 55.38 246 GLY A C 1
ATOM 1741 O O . GLY A 1 246 ? -58.801 -24.205 90.594 1.00 55.38 246 GLY A O 1
ATOM 1742 N N . ASP A 1 247 ? -56.752 -24.306 91.505 1.00 61.75 247 ASP A N 1
ATOM 1743 C CA . ASP A 1 247 ? -57.184 -24.674 92.854 1.00 61.75 247 ASP A CA 1
ATOM 1744 C C . ASP A 1 247 ? -56.871 -23.525 93.820 1.00 61.75 247 ASP A C 1
ATOM 1746 O O . ASP A 1 247 ? -55.709 -23.263 94.118 1.00 61.75 247 ASP A O 1
ATOM 1750 N N . SER A 1 248 ? -57.915 -22.829 94.288 1.00 55.94 248 SER A N 1
ATOM 1751 C CA . SER A 1 248 ? -57.969 -21.852 95.405 1.00 55.94 248 SER A CA 1
ATOM 1752 C C . SER A 1 248 ? -56.959 -20.683 95.455 1.00 55.94 248 SER A C 1
ATOM 1754 O O . SER A 1 248 ? -57.173 -19.747 96.219 1.00 55.94 248 SER A O 1
ATOM 1756 N N . ALA A 1 249 ? -55.897 -20.667 94.652 1.00 57.59 249 ALA A N 1
ATOM 1757 C CA . ALA A 1 249 ? -54.859 -19.639 94.651 1.00 57.59 249 ALA A CA 1
ATOM 1758 C C . ALA A 1 249 ? -55.179 -18.479 93.688 1.00 57.59 249 ALA A C 1
ATOM 1760 O O . ALA A 1 249 ? -54.731 -17.351 93.899 1.00 57.59 249 ALA A O 1
ATOM 1761 N N . TRP A 1 250 ? -56.005 -18.721 92.662 1.00 55.91 250 TRP A N 1
ATOM 1762 C CA . TRP A 1 250 ? -56.348 -17.725 91.640 1.00 55.91 250 TRP A CA 1
ATOM 1763 C C . TRP A 1 250 ? -57.305 -16.621 92.130 1.00 55.91 250 TRP A C 1
ATOM 1765 O O . TRP A 1 250 ? -57.267 -15.504 91.605 1.00 55.91 250 TRP A O 1
ATOM 1775 N N . SER A 1 251 ? -58.117 -16.879 93.170 1.00 54.22 251 SER A N 1
ATOM 1776 C CA . SER A 1 251 ? -59.061 -15.883 93.714 1.00 54.22 251 SER A CA 1
ATOM 1777 C C . SER A 1 251 ? -58.360 -14.676 94.339 1.00 54.22 251 SER A C 1
ATOM 1779 O O . SER A 1 251 ? -58.921 -13.587 94.385 1.00 54.22 251 SER A O 1
ATOM 1781 N N . THR A 1 252 ? -57.126 -14.855 94.810 1.00 55.62 252 THR A N 1
ATOM 1782 C CA . THR A 1 252 ? -56.372 -13.812 95.520 1.00 55.62 252 THR A CA 1
ATOM 1783 C C . THR A 1 252 ? -55.421 -13.048 94.593 1.00 55.62 252 THR A C 1
ATOM 1785 O O . THR A 1 252 ? -55.025 -11.933 94.916 1.00 55.62 252 THR A O 1
ATOM 1788 N N . ALA A 1 253 ? -55.061 -13.616 93.434 1.00 55.06 253 ALA A N 1
ATOM 1789 C CA . ALA A 1 253 ? -54.019 -13.071 92.559 1.00 55.06 253 ALA A CA 1
ATOM 1790 C C . ALA A 1 253 ? -54.531 -12.125 91.460 1.00 55.06 253 ALA A C 1
ATOM 1792 O O . ALA A 1 253 ? -53.781 -11.264 91.010 1.00 55.06 253 ALA A O 1
ATOM 1793 N N . THR A 1 254 ? -55.781 -12.272 91.006 1.00 57.12 254 THR A N 1
ATOM 1794 C CA . THR A 1 254 ? -56.253 -11.560 89.799 1.00 57.12 254 THR A CA 1
ATOM 1795 C C . THR A 1 254 ? -57.469 -10.663 89.998 1.00 57.12 254 THR A C 1
ATOM 1797 O O . THR A 1 254 ? -57.811 -9.903 89.097 1.00 57.12 254 THR A O 1
ATOM 1800 N N . GLY A 1 255 ? -58.137 -10.723 91.154 1.00 59.53 255 GLY A N 1
ATOM 1801 C CA . GLY A 1 255 ? -59.365 -9.955 91.389 1.00 59.53 255 GLY A CA 1
ATOM 1802 C C . GLY A 1 255 ? -60.540 -10.344 90.479 1.00 59.53 255 GLY A C 1
ATOM 1803 O O . GLY A 1 255 ? -61.574 -9.682 90.518 1.00 59.53 255 GLY A O 1
ATOM 1804 N N . PHE A 1 256 ? -60.413 -11.404 89.671 1.00 60.09 256 PHE A N 1
ATOM 1805 C CA . PHE A 1 256 ? -61.500 -11.905 88.835 1.00 60.09 256 PHE A CA 1
ATOM 1806 C C . PHE A 1 256 ? -62.416 -12.829 89.646 1.00 60.09 256 PHE A C 1
ATOM 1808 O O . PHE A 1 256 ? -61.958 -13.754 90.318 1.00 60.09 256 PHE A O 1
ATOM 1815 N N . SER A 1 257 ? -63.724 -12.566 89.594 1.00 63.88 257 SER A N 1
ATOM 1816 C CA . SER A 1 257 ? -64.733 -13.333 90.325 1.00 63.88 257 SER A CA 1
ATOM 1817 C C . SER A 1 257 ? -64.900 -14.736 89.742 1.00 63.88 257 SER A C 1
ATOM 1819 O O . SER A 1 257 ? -65.077 -14.883 88.535 1.00 63.88 257 SER A O 1
ATOM 1821 N N . THR A 1 258 ? -64.969 -15.753 90.600 1.00 66.38 258 THR A N 1
ATOM 1822 C CA . THR A 1 258 ? -65.336 -17.136 90.231 1.00 66.38 258 THR A CA 1
ATOM 1823 C C . THR A 1 258 ? -66.852 -17.361 90.222 1.00 66.38 258 THR A C 1
ATOM 1825 O O . THR A 1 258 ? -67.311 -18.501 90.258 1.00 66.38 258 THR A O 1
ATOM 1828 N N . LEU A 1 259 ? -67.636 -16.282 90.274 1.00 72.81 259 LEU A N 1
ATOM 1829 C CA . LEU A 1 259 ? -69.090 -16.350 90.278 1.00 72.81 259 LEU A CA 1
ATOM 1830 C C . LEU A 1 259 ? -69.563 -16.809 88.897 1.00 72.81 259 LEU A C 1
ATOM 1832 O O . LEU A 1 259 ? -69.188 -16.226 87.880 1.00 72.81 259 LEU A O 1
ATOM 1836 N N . ASP A 1 260 ? -70.384 -17.854 88.864 1.00 78.44 260 ASP A N 1
ATOM 1837 C CA . ASP A 1 260 ? -71.098 -18.226 87.649 1.00 78.44 260 ASP A CA 1
ATOM 1838 C C . ASP A 1 260 ? -72.180 -17.181 87.314 1.00 78.44 260 ASP A C 1
ATOM 1840 O O . ASP A 1 260 ? -72.475 -16.268 88.092 1.00 78.44 260 ASP A O 1
ATOM 1844 N N . ALA A 1 261 ? -72.794 -17.300 86.136 1.00 77.88 261 ALA A N 1
ATOM 1845 C CA . ALA A 1 261 ? -73.812 -16.348 85.695 1.00 77.88 261 ALA A CA 1
ATOM 1846 C C . ALA A 1 261 ? -75.009 -16.250 86.664 1.00 77.88 261 ALA A C 1
ATOM 1848 O O . ALA A 1 261 ? -75.632 -15.193 86.761 1.00 77.88 261 ALA A O 1
ATOM 1849 N N . ALA A 1 262 ? -75.334 -17.325 87.392 1.00 82.12 262 ALA A N 1
ATOM 1850 C CA . ALA A 1 262 ? -76.419 -17.311 88.365 1.00 82.12 262 ALA A CA 1
ATOM 1851 C C . ALA A 1 262 ? -76.039 -16.500 89.610 1.00 82.12 262 ALA A C 1
ATOM 1853 O O . ALA A 1 262 ? -76.831 -15.677 90.070 1.00 82.12 262 ALA A O 1
ATOM 1854 N N . ALA A 1 263 ? -74.820 -16.675 90.114 1.00 82.69 263 ALA A N 1
ATOM 1855 C CA . ALA A 1 263 ? -74.307 -15.948 91.263 1.00 82.69 263 ALA A CA 1
ATOM 1856 C C . ALA A 1 263 ? -74.061 -14.462 90.948 1.00 82.69 263 ALA A C 1
ATOM 1858 O O . ALA A 1 263 ? -74.387 -13.607 91.768 1.00 82.69 263 ALA A O 1
ATOM 1859 N N . VAL A 1 264 ? -73.597 -14.135 89.735 1.00 86.06 264 VAL A N 1
ATOM 1860 C CA . VAL A 1 264 ? -73.525 -12.740 89.264 1.00 86.06 264 VAL A CA 1
ATOM 1861 C C . VAL A 1 264 ? -74.918 -12.110 89.214 1.00 86.06 264 VAL A C 1
ATOM 1863 O O . VAL A 1 264 ? -75.102 -11.003 89.709 1.00 86.06 264 VAL A O 1
ATOM 1866 N N . ASN A 1 265 ? -75.922 -12.804 88.670 1.00 85.62 265 ASN A N 1
ATOM 1867 C CA . ASN A 1 265 ? -77.291 -12.279 88.610 1.00 85.62 265 ASN A CA 1
ATOM 1868 C C . ASN A 1 265 ? -77.921 -12.095 89.996 1.00 85.62 265 ASN A C 1
ATOM 1870 O O . ASN A 1 265 ? -78.682 -11.148 90.191 1.00 85.62 265 ASN A O 1
ATOM 1874 N N . ALA A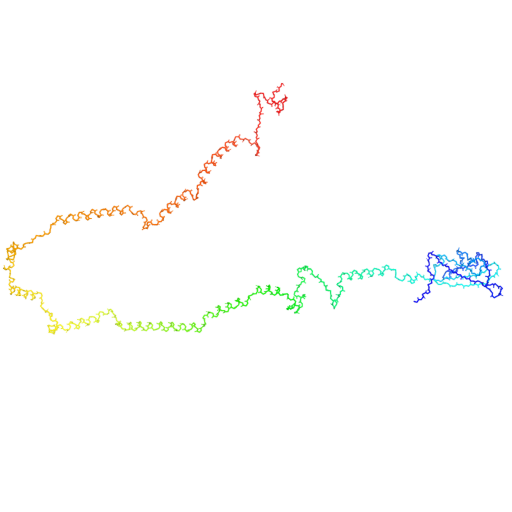 1 266 ? -77.609 -12.974 90.951 1.00 85.31 266 ALA A N 1
ATOM 1875 C CA . ALA A 1 266 ? -78.051 -12.820 92.332 1.00 85.31 266 ALA A CA 1
ATOM 1876 C C . ALA A 1 266 ? -77.450 -11.555 92.960 1.00 85.31 266 ALA A C 1
ATOM 1878 O O . ALA A 1 266 ? -78.201 -10.739 93.488 1.00 85.31 266 ALA A O 1
ATOM 1879 N N . GLU A 1 267 ? -76.136 -11.358 92.812 1.00 87.19 267 GLU A N 1
ATOM 1880 C CA . GLU A 1 267 ? -75.417 -10.200 93.354 1.00 87.19 267 GLU A CA 1
ATOM 1881 C C . GLU A 1 267 ? -75.868 -8.881 92.710 1.00 87.19 267 GLU A C 1
ATOM 1883 O O . GLU A 1 267 ? -76.104 -7.884 93.392 1.00 87.19 267 GLU A O 1
ATOM 1888 N N . VAL A 1 268 ? -76.061 -8.881 91.386 1.00 85.94 268 VAL A N 1
ATOM 1889 C CA . VAL A 1 268 ? -76.631 -7.742 90.654 1.00 85.94 268 VAL A CA 1
ATOM 1890 C C . VAL A 1 268 ? -78.055 -7.465 91.129 1.00 85.94 268 VAL A C 1
ATOM 1892 O O . VAL A 1 268 ? -78.422 -6.305 91.289 1.00 85.94 268 VAL A O 1
ATOM 1895 N N . GLY A 1 269 ? -78.850 -8.503 91.400 1.00 83.00 269 GLY A N 1
ATOM 1896 C CA . GLY A 1 269 ? -80.193 -8.369 91.957 1.00 83.00 269 GLY A CA 1
ATOM 1897 C C . GLY A 1 269 ? -80.198 -7.643 93.302 1.00 83.00 269 GLY A C 1
ATOM 1898 O O . GLY A 1 269 ? -80.960 -6.691 93.474 1.00 83.00 269 GLY A O 1
ATOM 1899 N N . THR A 1 270 ? -79.323 -8.033 94.232 1.00 84.06 270 THR A N 1
ATOM 1900 C CA . THR A 1 270 ? -79.158 -7.345 95.522 1.00 84.06 270 THR A CA 1
ATOM 1901 C C . THR A 1 270 ? -78.663 -5.913 95.346 1.00 84.06 270 THR A C 1
ATOM 1903 O O . THR A 1 270 ? -79.279 -4.994 95.882 1.00 84.06 270 THR A O 1
ATOM 1906 N N . ALA A 1 271 ? -77.633 -5.688 94.527 1.00 85.69 271 ALA A N 1
ATOM 1907 C CA . ALA A 1 271 ? -77.080 -4.353 94.297 1.00 85.69 271 ALA A CA 1
ATOM 1908 C C . ALA A 1 271 ? -78.100 -3.383 93.670 1.00 85.69 271 ALA A C 1
ATOM 1910 O O . ALA A 1 271 ? -78.147 -2.202 94.016 1.00 85.69 271 ALA A O 1
ATOM 1911 N N . LEU A 1 272 ? -78.942 -3.873 92.757 1.00 86.81 272 LEU A N 1
ATOM 1912 C CA . LEU A 1 272 ? -79.966 -3.073 92.087 1.00 86.81 272 LEU A CA 1
ATOM 1913 C C . LEU A 1 272 ? -81.105 -2.695 93.052 1.00 86.81 272 LEU A C 1
ATOM 1915 O O . LEU A 1 272 ? -81.613 -1.571 93.001 1.00 86.81 272 LEU A O 1
ATOM 1919 N N . VAL A 1 273 ? -81.454 -3.597 93.978 1.00 83.31 273 VAL A N 1
ATOM 1920 C CA . VAL A 1 273 ? -82.389 -3.319 95.079 1.00 83.31 273 VAL A CA 1
ATOM 1921 C C . VAL A 1 273 ? -81.811 -2.283 96.045 1.00 83.31 273 VAL A C 1
ATOM 1923 O O . VAL A 1 273 ? -82.502 -1.308 96.349 1.00 83.31 273 VAL A O 1
ATOM 1926 N N . ASP A 1 274 ? -80.552 -2.431 96.461 1.00 83.81 274 ASP A N 1
ATOM 1927 C CA . ASP A 1 274 ? -79.873 -1.488 97.363 1.00 83.81 274 ASP A CA 1
ATOM 1928 C C . ASP A 1 274 ? -79.726 -0.090 96.740 1.00 83.81 274 ASP A C 1
ATOM 1930 O O . ASP A 1 274 ? -79.896 0.925 97.417 1.00 83.81 274 ASP A O 1
ATOM 1934 N N . ALA A 1 275 ? -79.507 -0.011 95.422 1.00 81.19 275 ALA A N 1
ATOM 1935 C CA . ALA A 1 275 ? -79.499 1.242 94.661 1.00 81.19 275 ALA A CA 1
ATOM 1936 C C . ALA A 1 275 ? -80.902 1.868 94.476 1.00 81.19 275 ALA A C 1
ATOM 1938 O O . ALA A 1 275 ? -81.051 2.906 93.823 1.00 81.19 275 ALA A O 1
ATOM 1939 N N . GLY A 1 276 ? -81.953 1.244 95.021 1.00 77.88 276 GLY A N 1
ATOM 1940 C CA . GLY A 1 276 ? -83.335 1.707 94.918 1.00 77.88 276 GLY A CA 1
ATOM 1941 C C . GLY A 1 276 ? -83.942 1.543 93.521 1.00 77.88 276 GLY A C 1
ATOM 1942 O O . GLY A 1 276 ? -84.986 2.134 93.230 1.00 77.88 276 GLY A O 1
ATOM 1943 N N . VAL A 1 277 ? -83.314 0.759 92.642 1.00 80.69 277 VAL A N 1
ATOM 1944 C CA . VAL A 1 277 ? -83.813 0.410 91.305 1.00 80.69 277 VAL A CA 1
ATOM 1945 C C . VAL A 1 277 ? -84.684 -0.838 91.442 1.00 80.69 277 VAL A C 1
ATOM 1947 O O . VAL A 1 277 ? -84.356 -1.946 91.030 1.00 80.69 277 VAL A O 1
ATOM 1950 N N . THR A 1 278 ? -85.829 -0.656 92.091 1.00 77.75 278 THR A N 1
ATOM 1951 C CA . THR A 1 278 ? -86.834 -1.710 92.239 1.00 77.75 278 THR A CA 1
ATOM 1952 C C . THR A 1 278 ? -87.723 -1.768 90.997 1.00 77.75 278 THR A C 1
ATOM 1954 O O . THR A 1 278 ? -87.933 -0.754 90.323 1.00 77.75 278 THR A O 1
ATOM 1957 N N . MET A 1 279 ? -88.320 -2.932 90.709 1.00 72.44 279 MET A N 1
ATOM 1958 C CA . MET A 1 279 ? -89.336 -3.050 89.647 1.00 72.44 279 MET A CA 1
ATOM 1959 C C . MET A 1 279 ? -90.471 -2.030 89.829 1.00 72.44 279 MET A C 1
ATOM 1961 O O . MET A 1 279 ? -90.974 -1.496 88.846 1.00 72.44 279 MET A O 1
ATOM 1965 N N . ALA A 1 280 ? -90.816 -1.703 91.081 1.00 72.44 280 ALA A N 1
ATOM 1966 C CA . ALA A 1 280 ? -91.784 -0.660 91.406 1.00 72.44 280 ALA A CA 1
ATOM 1967 C C . ALA A 1 280 ? -91.344 0.725 90.895 1.00 72.44 280 ALA A C 1
ATOM 1969 O O . ALA A 1 280 ? -92.140 1.430 90.287 1.00 72.44 280 ALA A O 1
ATOM 1970 N N . ARG A 1 281 ? -90.073 1.113 91.067 1.00 73.44 281 ARG A N 1
ATOM 1971 C CA . ARG A 1 281 ? -89.566 2.409 90.584 1.00 73.44 281 ARG A CA 1
ATOM 1972 C C . ARG A 1 281 ? -89.368 2.450 89.067 1.00 73.44 281 ARG A C 1
ATOM 1974 O O . ARG A 1 281 ? -89.636 3.475 88.451 1.00 73.44 281 ARG A O 1
ATOM 1981 N N . MET A 1 282 ? -88.966 1.341 88.448 1.00 76.50 282 MET A N 1
ATOM 1982 C CA . MET A 1 282 ? -88.875 1.237 86.984 1.00 76.50 282 MET A CA 1
ATOM 1983 C C . MET A 1 282 ? -90.246 1.271 86.301 1.00 76.50 282 MET A C 1
ATOM 1985 O O . MET A 1 282 ? -90.371 1.863 85.233 1.00 76.50 282 MET A O 1
ATOM 1989 N N . ALA A 1 283 ? -91.289 0.742 86.947 1.00 73.88 283 ALA A N 1
ATOM 1990 C CA . ALA A 1 283 ? -92.667 0.867 86.471 1.00 73.88 283 ALA A CA 1
ATOM 1991 C C . ALA A 1 283 ? -93.205 2.314 86.522 1.00 73.88 283 ALA A C 1
ATOM 1993 O O . ALA A 1 283 ? -94.131 2.641 85.785 1.00 73.88 283 ALA A O 1
ATOM 1994 N N . HIS A 1 284 ? -92.621 3.190 87.351 1.00 73.69 284 HIS A N 1
ATOM 1995 C CA . HIS A 1 284 ? -92.999 4.605 87.466 1.00 73.69 284 HIS A CA 1
ATOM 1996 C C . HIS A 1 284 ? -92.064 5.575 86.702 1.00 73.69 284 HIS A C 1
ATOM 1998 O O . HIS A 1 284 ? -92.313 6.779 86.707 1.00 73.69 284 HIS A O 1
ATOM 2004 N N . LEU A 1 285 ? -91.030 5.087 85.994 1.00 76.44 285 LEU A N 1
ATOM 2005 C CA . LEU A 1 285 ? -90.008 5.933 85.347 1.00 76.44 285 LEU A CA 1
ATOM 2006 C C . LEU A 1 285 ? -90.554 6.808 84.203 1.00 76.44 285 LEU A C 1
ATOM 2008 O O . LEU A 1 285 ? -90.158 7.964 84.083 1.00 76.44 285 LEU A O 1
ATOM 2012 N N . ASP A 1 286 ? -91.469 6.289 83.381 1.00 69.69 286 ASP A N 1
ATOM 2013 C CA . ASP A 1 286 ? -92.087 7.057 82.286 1.00 69.69 286 ASP A CA 1
ATOM 2014 C C . ASP A 1 286 ? -92.946 8.219 82.818 1.00 69.69 286 ASP A C 1
ATOM 2016 O O . ASP A 1 286 ? -92.890 9.341 82.311 1.00 69.69 286 ASP A O 1
ATOM 2020 N N . ALA A 1 287 ? -93.658 7.989 83.927 1.00 66.50 287 ALA A N 1
ATOM 2021 C CA . ALA A 1 287 ? -94.414 9.026 84.624 1.00 66.50 287 ALA A CA 1
ATOM 2022 C C . ALA A 1 287 ? -93.489 10.085 85.261 1.00 66.50 287 ALA A C 1
ATOM 2024 O O . ALA A 1 287 ? -93.760 11.283 85.154 1.00 66.50 287 ALA A O 1
ATOM 2025 N N . ASP A 1 288 ? -92.367 9.674 85.858 1.00 68.44 288 ASP A N 1
ATOM 2026 C CA . ASP A 1 288 ? -91.372 10.581 86.451 1.00 68.44 288 ASP A CA 1
ATOM 2027 C C . ASP A 1 288 ? -90.617 11.416 85.397 1.00 68.44 288 ASP A C 1
ATOM 2029 O O . ASP A 1 288 ? -90.266 12.569 85.647 1.00 68.44 288 ASP A O 1
ATOM 2033 N N . VAL A 1 289 ? -90.362 10.873 84.202 1.00 70.12 289 VAL A N 1
ATOM 2034 C CA . VAL A 1 289 ? -89.698 11.606 83.108 1.00 70.12 289 VAL A CA 1
ATOM 2035 C C . VAL A 1 289 ? -90.686 12.526 82.384 1.00 70.12 289 VAL A C 1
ATOM 2037 O O . VAL A 1 289 ? -90.373 13.700 82.162 1.00 70.12 289 VAL A O 1
ATOM 2040 N N . SER A 1 290 ? -91.903 12.056 82.092 1.00 70.00 290 SER A N 1
ATOM 2041 C CA . SER A 1 290 ? -92.944 12.855 81.426 1.00 70.00 290 SER A CA 1
ATOM 2042 C C . SER A 1 290 ? -93.447 14.026 82.277 1.00 70.00 290 SER A C 1
ATOM 2044 O O . SER A 1 290 ? -93.830 15.058 81.732 1.00 70.00 290 SER A O 1
ATOM 2046 N N . THR A 1 291 ? -93.384 13.933 83.609 1.00 63.16 291 THR A N 1
ATOM 2047 C CA . THR A 1 291 ? -93.697 15.063 84.508 1.00 63.16 291 THR A CA 1
ATOM 2048 C C . THR A 1 291 ? -92.545 16.066 84.654 1.00 63.16 291 THR A C 1
ATOM 2050 O O . THR A 1 291 ? -92.777 17.202 85.067 1.00 63.16 291 THR A O 1
ATOM 2053 N N . ARG A 1 292 ? -91.313 15.701 84.261 1.00 63.62 292 ARG A N 1
ATOM 2054 C CA . ARG A 1 292 ? -90.122 16.575 84.312 1.00 63.62 292 ARG A CA 1
ATOM 2055 C C . ARG A 1 292 ? -89.803 17.286 82.990 1.00 63.62 292 ARG A C 1
ATOM 2057 O O . ARG A 1 292 ? -89.115 18.305 83.016 1.00 63.62 292 ARG A O 1
ATOM 2064 N N . LEU A 1 293 ? -90.302 16.796 81.853 1.00 64.75 293 LEU A N 1
ATOM 2065 C CA . LEU A 1 293 ? -90.009 17.340 80.517 1.00 64.75 293 LEU A CA 1
ATOM 2066 C C . LEU A 1 293 ? -90.684 18.684 80.150 1.00 64.75 293 LEU A C 1
ATOM 2068 O O . LEU A 1 293 ? -90.051 19.470 79.444 1.00 64.75 293 LEU A O 1
ATOM 2072 N N . PRO A 1 294 ? -91.883 19.047 80.651 1.00 61.97 294 PRO A N 1
ATOM 2073 C CA . PRO A 1 294 ? -92.476 20.361 80.372 1.00 61.97 294 PRO A CA 1
ATOM 2074 C C . PRO A 1 294 ? -91.684 21.544 80.962 1.00 61.97 294 PRO A C 1
ATOM 2076 O O . PRO A 1 294 ? -91.975 22.696 80.650 1.00 61.97 294 PRO A O 1
ATOM 2079 N N . ALA A 1 295 ? -90.692 21.280 81.820 1.00 61.47 295 ALA A N 1
ATOM 2080 C CA . ALA A 1 295 ? -89.935 22.295 82.546 1.00 61.47 295 ALA A CA 1
ATOM 2081 C C . ALA A 1 295 ? -88.624 22.751 81.857 1.00 61.47 295 ALA A C 1
ATOM 2083 O O . ALA A 1 295 ? -87.962 23.644 82.381 1.00 61.47 295 ALA A O 1
ATOM 2084 N N . SER A 1 296 ? -88.208 22.182 80.710 1.00 59.00 296 SER A N 1
ATOM 2085 C CA . SER A 1 296 ? -86.900 22.503 80.092 1.00 59.00 296 SER A CA 1
ATOM 2086 C C . SER A 1 296 ? -86.900 22.572 78.553 1.00 59.00 296 SER A C 1
ATOM 2088 O O . SER A 1 296 ? -86.396 21.685 77.881 1.00 59.00 296 SER A O 1
ATOM 2090 N N . GLY A 1 297 ? -87.461 23.658 78.004 1.00 68.94 297 GLY A N 1
ATOM 2091 C CA . GLY A 1 297 ? -86.975 24.450 76.849 1.00 68.94 297 GLY A CA 1
ATOM 2092 C C . GLY A 1 297 ? -86.329 23.842 75.580 1.00 68.94 297 GLY A C 1
ATOM 2093 O O . GLY A 1 297 ? -85.731 24.617 74.839 1.00 68.94 297 GLY A O 1
ATOM 2094 N N . TYR A 1 298 ? -86.396 22.541 75.288 1.00 67.88 298 TYR A N 1
ATOM 2095 C CA . TYR A 1 298 ? -85.759 21.921 74.110 1.00 67.88 298 TYR A CA 1
ATOM 2096 C C . TYR A 1 298 ? -86.759 21.594 72.982 1.00 67.88 298 TYR A C 1
ATOM 2098 O O . TYR A 1 298 ? -87.752 20.907 73.221 1.00 67.88 298 TYR A O 1
ATOM 2106 N N . THR A 1 299 ? -86.448 22.011 71.742 1.00 68.69 299 THR A N 1
ATOM 2107 C CA . THR A 1 299 ? -87.149 21.613 70.500 1.00 68.69 299 THR A CA 1
ATOM 2108 C C . THR A 1 299 ? -86.148 20.957 69.538 1.00 68.69 299 THR A C 1
ATOM 2110 O O . THR A 1 299 ? -85.144 21.575 69.188 1.00 68.69 299 THR A O 1
ATOM 2113 N N . ALA A 1 300 ? -86.398 19.717 69.105 1.00 62.97 300 ALA A N 1
ATOM 2114 C CA . ALA A 1 300 ? -85.507 18.971 68.205 1.00 62.97 300 ALA A CA 1
ATOM 2115 C C . ALA A 1 300 ? -85.559 19.484 66.738 1.00 62.97 300 ALA A C 1
ATOM 2117 O O . ALA A 1 300 ? -86.622 19.946 66.314 1.00 62.97 300 ALA A O 1
ATOM 2118 N N . PRO A 1 301 ? -84.458 19.397 65.952 1.00 71.44 301 PRO A N 1
ATOM 2119 C CA . PRO A 1 301 ? -84.431 19.766 64.527 1.00 71.44 301 PRO A CA 1
ATOM 2120 C C . PRO A 1 301 ? -85.446 18.995 63.667 1.00 71.44 301 PRO A C 1
ATOM 2122 O O . PRO A 1 301 ? -85.732 17.831 63.940 1.00 71.44 301 PRO A O 1
ATOM 2125 N N . ASP A 1 302 ? -85.971 19.633 62.613 1.00 77.31 302 ASP A N 1
ATOM 2126 C CA . ASP A 1 302 ? -87.069 19.086 61.811 1.00 77.31 302 ASP A CA 1
ATOM 2127 C C . ASP A 1 302 ? -86.609 18.092 60.718 1.00 77.31 302 ASP A C 1
ATOM 2129 O O . ASP A 1 302 ? -85.592 18.277 60.043 1.00 77.31 302 ASP A O 1
ATOM 2133 N N . ASN A 1 303 ? -87.402 17.039 60.503 1.00 78.12 303 ASN A N 1
ATOM 2134 C CA . ASN A 1 303 ? -87.115 15.999 59.510 1.00 78.12 303 ASN A CA 1
ATOM 2135 C C . ASN A 1 303 ? -87.316 16.459 58.049 1.00 78.12 303 ASN A C 1
ATOM 2137 O O . ASN A 1 303 ? -86.794 15.820 57.134 1.00 78.12 303 ASN A O 1
ATOM 2141 N N . ALA A 1 304 ? -88.058 17.542 57.798 1.00 77.38 304 ALA A N 1
ATOM 2142 C CA . ALA A 1 304 ? -88.332 18.036 56.446 1.00 77.38 304 ALA A CA 1
ATOM 2143 C C . ALA A 1 304 ? -87.097 18.718 55.826 1.00 77.38 304 ALA A C 1
ATOM 2145 O O . ALA A 1 304 ? -86.801 18.544 54.639 1.00 77.38 304 ALA A O 1
ATOM 2146 N N . SER A 1 305 ? -86.325 19.429 56.645 1.00 83.62 305 SER A N 1
ATOM 2147 C CA . SER A 1 305 ? -85.039 20.024 56.295 1.00 83.62 305 SER A CA 1
ATOM 2148 C C . SER A 1 305 ? -84.020 18.947 55.909 1.00 83.62 305 SER A C 1
ATOM 2150 O O . SER A 1 305 ? -83.323 19.086 54.903 1.00 83.62 305 SER A O 1
ATOM 2152 N N . ILE A 1 306 ? -83.995 17.826 56.638 1.00 85.12 306 ILE A N 1
ATOM 2153 C CA . ILE A 1 306 ? -83.136 16.670 56.334 1.00 85.12 306 ILE A CA 1
ATOM 2154 C C . ILE A 1 306 ? -83.536 16.025 54.997 1.00 85.12 306 ILE A C 1
ATOM 2156 O O . ILE A 1 306 ? -82.678 15.809 54.142 1.00 85.12 306 ILE A O 1
ATOM 2160 N N . ALA A 1 307 ? -84.833 15.801 54.759 1.00 84.38 307 ALA A N 1
ATOM 2161 C CA . ALA A 1 307 ? -85.323 15.246 53.492 1.00 84.38 307 ALA A CA 1
ATOM 2162 C C . ALA A 1 307 ? -85.010 16.148 52.278 1.00 84.38 307 ALA A C 1
ATOM 2164 O O . ALA A 1 307 ? -84.726 15.666 51.181 1.00 84.38 307 ALA A O 1
ATOM 2165 N N . THR A 1 308 ? -85.003 17.471 52.466 1.00 87.25 308 THR A N 1
ATOM 2166 C CA . THR A 1 308 ? -84.652 18.424 51.398 1.00 87.25 308 THR A CA 1
ATOM 2167 C C . THR A 1 308 ? -83.166 18.349 51.021 1.00 87.25 308 THR A C 1
ATOM 2169 O O . THR A 1 308 ? -82.813 18.500 49.849 1.00 87.25 308 THR A O 1
ATOM 2172 N N . ILE A 1 309 ? -82.285 18.105 51.996 1.00 88.19 309 ILE A N 1
ATOM 2173 C CA . ILE A 1 309 ? -80.846 17.908 51.763 1.00 88.19 309 ILE A CA 1
ATOM 2174 C C . ILE A 1 309 ? -80.606 16.611 50.976 1.00 88.19 309 ILE A C 1
ATOM 2176 O O . ILE A 1 309 ? -79.843 16.623 50.008 1.00 88.19 309 ILE A O 1
ATOM 2180 N N . ASP A 1 310 ? -81.311 15.536 51.325 1.00 91.00 310 ASP A N 1
ATOM 2181 C CA . ASP A 1 310 ? -81.232 14.241 50.635 1.00 91.00 310 ASP A CA 1
ATOM 2182 C C . ASP A 1 310 ? -81.681 14.327 49.158 1.00 91.00 310 ASP A C 1
ATOM 2184 O O . ASP A 1 310 ? -80.997 13.860 48.240 1.00 91.00 310 ASP A O 1
ATOM 2188 N N . GLY A 1 311 ? -82.768 15.058 48.882 1.00 87.81 311 GLY A N 1
ATOM 2189 C CA . GLY A 1 311 ? -83.221 15.317 47.509 1.00 87.81 311 GLY A CA 1
ATOM 2190 C C . GLY A 1 311 ? -82.206 16.100 46.658 1.00 87.81 311 GLY A C 1
ATOM 2191 O O . GLY A 1 311 ? -82.003 15.800 45.474 1.00 87.81 311 GLY A O 1
ATOM 2192 N N . LYS A 1 312 ? -81.506 17.079 47.254 1.00 91.56 312 LYS A N 1
ATOM 2193 C CA . LYS A 1 312 ? -80.415 17.799 46.571 1.00 91.56 312 LYS A CA 1
ATOM 2194 C C . LYS A 1 312 ? -79.230 16.879 46.277 1.00 91.56 312 LYS A C 1
ATOM 2196 O O . LYS A 1 312 ? -78.701 16.935 45.167 1.00 91.56 312 LYS A O 1
ATOM 2201 N N . ALA A 1 313 ? -78.849 16.017 47.220 1.00 90.19 313 ALA A N 1
ATOM 2202 C CA . ALA A 1 313 ? -77.772 15.043 47.032 1.00 90.19 313 ALA A CA 1
ATOM 2203 C C . ALA A 1 313 ? -78.079 14.066 45.882 1.00 90.19 313 ALA A C 1
ATOM 2205 O O . ALA A 1 313 ? -77.223 13.819 45.032 1.00 90.19 313 ALA A O 1
ATOM 2206 N N . THR A 1 314 ? -79.330 13.611 45.777 1.00 92.00 314 THR A N 1
ATOM 2207 C CA . THR A 1 314 ? -79.792 12.747 44.678 1.00 92.00 314 THR A CA 1
ATOM 2208 C C . THR A 1 314 ? -79.692 13.438 43.311 1.00 92.00 314 THR A C 1
ATOM 2210 O O . THR A 1 314 ? -79.238 12.842 42.334 1.00 92.00 314 THR A O 1
ATOM 2213 N N . THR A 1 315 ? -80.058 14.722 43.230 1.00 89.62 315 THR A N 1
ATOM 2214 C CA . THR A 1 315 ? -79.975 15.498 41.977 1.00 89.62 315 THR A CA 1
ATOM 2215 C C . THR A 1 315 ? -78.524 15.725 41.544 1.00 89.62 315 THR A C 1
ATOM 2217 O O . THR A 1 315 ? -78.202 15.608 40.361 1.00 89.62 315 THR A O 1
ATOM 2220 N N . ILE A 1 316 ? -77.633 16.014 42.500 1.00 92.19 316 ILE A N 1
ATOM 2221 C CA . ILE A 1 316 ? -76.192 16.148 42.248 1.00 92.19 316 ILE A CA 1
ATOM 2222 C C . ILE A 1 316 ? -75.634 14.838 41.684 1.00 92.19 316 ILE A C 1
ATOM 2224 O O . ILE A 1 316 ? -74.928 14.861 40.676 1.00 92.19 316 ILE A O 1
ATOM 2228 N N . LEU A 1 317 ? -76.001 13.700 42.278 1.00 92.69 317 LEU A N 1
ATOM 2229 C CA . LEU A 1 317 ? -75.548 12.386 41.828 1.00 92.69 317 LEU A CA 1
ATOM 2230 C C . LEU A 1 317 ? -75.989 12.081 40.385 1.00 92.69 317 LEU A C 1
ATOM 2232 O O . LEU A 1 317 ? -75.178 11.630 39.579 1.00 92.69 317 LEU A O 1
ATOM 2236 N N . ALA A 1 318 ? -77.234 12.404 40.019 1.00 87.38 318 ALA A N 1
ATOM 2237 C CA . ALA A 1 318 ? -77.718 12.257 38.643 1.00 87.38 318 ALA A CA 1
ATOM 2238 C C . ALA A 1 318 ? -76.943 13.138 37.641 1.00 87.38 318 ALA A C 1
ATOM 2240 O O . ALA A 1 318 ? -76.646 12.703 36.526 1.00 87.38 318 ALA A O 1
ATOM 2241 N N . GLY A 1 319 ? -76.572 14.359 38.045 1.00 89.75 319 GLY A N 1
ATOM 2242 C CA . GLY A 1 319 ? -75.734 15.248 37.239 1.00 89.75 319 GLY A CA 1
ATOM 2243 C C . GLY A 1 319 ? -74.343 14.669 36.963 1.00 89.75 319 GLY A C 1
ATOM 2244 O O . GLY A 1 319 ? -73.869 14.732 35.829 1.00 89.75 319 GLY A O 1
ATOM 2245 N N . VAL A 1 320 ? -73.717 14.051 37.968 1.00 90.88 320 VAL A N 1
ATOM 2246 C CA . VAL A 1 320 ? -72.394 13.414 37.835 1.00 90.88 320 VAL A CA 1
ATOM 2247 C C . VAL A 1 320 ? -72.435 12.233 36.857 1.00 90.88 320 VAL A C 1
ATOM 2249 O O . VAL A 1 320 ? -71.587 12.152 35.972 1.00 90.88 320 VAL A O 1
ATOM 2252 N N . VAL A 1 321 ? -73.457 11.373 36.932 1.00 89.56 321 VAL A N 1
ATOM 2253 C CA . VAL A 1 321 ? -73.623 10.226 36.012 1.00 89.56 321 VAL A CA 1
ATOM 2254 C C . VAL A 1 321 ? -73.806 10.675 34.553 1.00 89.56 321 VAL A C 1
ATOM 2256 O O . VAL A 1 321 ? -73.293 10.049 33.622 1.00 89.56 321 VAL A O 1
ATOM 2259 N N . ALA A 1 322 ? -74.516 11.785 34.329 1.00 87.25 322 ALA A N 1
ATOM 2260 C CA . ALA A 1 322 ? -74.710 12.338 32.990 1.00 87.25 322 ALA A CA 1
ATOM 2261 C C . ALA A 1 322 ? -73.423 12.934 32.391 1.00 87.25 322 ALA A C 1
ATOM 2263 O O . ALA A 1 322 ? -73.242 12.884 31.171 1.00 87.25 322 ALA A O 1
ATOM 2264 N N . ILE A 1 323 ? -72.544 13.503 33.225 1.00 89.06 323 ILE A N 1
ATOM 2265 C CA . ILE A 1 323 ? -71.214 13.967 32.803 1.00 89.06 323 ILE A CA 1
ATOM 2266 C C . ILE A 1 323 ? -70.375 12.764 32.373 1.00 89.06 323 ILE A C 1
ATOM 2268 O O . ILE A 1 323 ? -69.886 12.759 31.246 1.00 89.06 323 ILE A O 1
ATOM 2272 N N . ASP A 1 324 ? -70.314 11.728 33.210 1.00 88.56 324 ASP A N 1
ATOM 2273 C CA . ASP A 1 324 ? -69.541 10.506 32.957 1.00 88.56 324 ASP A CA 1
ATOM 2274 C C . ASP A 1 324 ? -69.915 9.848 31.614 1.00 88.56 324 ASP A C 1
ATOM 2276 O O . ASP A 1 324 ? -69.066 9.575 30.764 1.00 88.56 324 ASP A O 1
ATOM 2280 N N . SER A 1 325 ? -71.220 9.746 31.336 1.00 83.81 325 SER A N 1
ATOM 2281 C CA . SER A 1 325 ? -71.732 9.199 30.069 1.00 83.81 325 SER A CA 1
ATOM 2282 C C . SER A 1 325 ? -71.311 10.000 28.825 1.00 83.81 325 SER A C 1
ATOM 2284 O O . SER A 1 325 ? -71.221 9.439 27.734 1.00 83.81 325 SER A O 1
ATOM 2286 N N . LYS A 1 326 ? -71.075 11.314 28.951 1.00 84.19 326 LYS A N 1
ATOM 2287 C CA . LYS A 1 326 ? -70.624 12.171 27.838 1.00 84.19 326 LYS A CA 1
ATOM 2288 C C . LYS A 1 326 ? -69.107 12.189 27.684 1.00 84.19 326 LYS A C 1
ATOM 2290 O O . LYS A 1 326 ? -68.624 12.450 26.585 1.00 84.19 326 LYS A O 1
ATOM 2295 N N . THR A 1 327 ? -68.365 11.942 28.760 1.00 81.81 327 THR A N 1
ATOM 2296 C CA . THR A 1 327 ? -66.900 12.018 28.774 1.00 81.81 327 THR A CA 1
ATOM 2297 C C . THR A 1 327 ? -66.213 10.673 28.558 1.00 81.81 327 THR A C 1
ATOM 2299 O O . THR A 1 327 ? -65.021 10.669 28.285 1.00 81.81 327 THR A O 1
ATOM 2302 N N . ALA A 1 328 ? -66.938 9.549 28.587 1.00 80.94 328 ALA A N 1
ATOM 2303 C CA . ALA A 1 328 ? -66.368 8.205 28.423 1.00 80.94 328 ALA A CA 1
ATOM 2304 C C . ALA A 1 328 ? 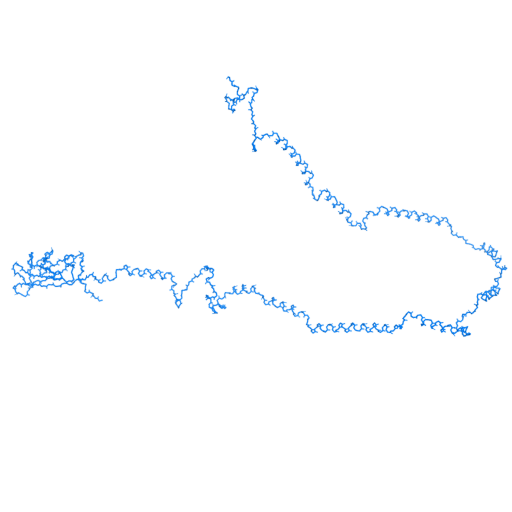-65.585 7.976 27.110 1.00 80.94 328 ALA A C 1
ATOM 2306 O O . ALA A 1 328 ? -64.710 7.118 27.061 1.00 80.94 328 ALA A O 1
ATOM 2307 N N . ASN A 1 329 ? -65.886 8.739 26.052 1.00 70.31 329 ASN A N 1
ATOM 2308 C CA . ASN A 1 329 ? -65.204 8.646 24.754 1.00 70.31 329 ASN A CA 1
ATOM 2309 C C . ASN A 1 329 ? -64.144 9.740 24.538 1.00 70.31 329 ASN A C 1
ATOM 2311 O O . ASN A 1 329 ? -63.615 9.867 23.432 1.00 70.31 329 ASN A O 1
ATOM 2315 N N . LEU A 1 330 ? -63.870 10.567 25.550 1.00 76.19 330 LEU A N 1
ATOM 2316 C CA . LEU A 1 330 ? -62.746 11.497 25.511 1.00 76.19 330 LEU A CA 1
ATOM 2317 C C . LEU A 1 330 ? -61.472 10.766 25.956 1.00 76.19 330 LEU A C 1
ATOM 2319 O O . LEU A 1 330 ? -61.551 9.883 26.812 1.00 76.19 330 LEU A O 1
ATOM 2323 N N . PRO A 1 331 ? -60.299 11.114 25.402 1.00 72.69 331 PRO A N 1
ATOM 2324 C CA . PRO A 1 331 ? -59.045 10.556 25.885 1.00 72.69 331 PRO A CA 1
ATOM 2325 C C . PRO A 1 331 ? -58.849 10.897 27.370 1.00 72.69 331 PRO A C 1
ATOM 2327 O O . PRO A 1 331 ? -59.233 11.978 27.824 1.00 72.69 331 PRO A O 1
ATOM 2330 N N . SER A 1 332 ? -58.236 9.986 28.130 1.00 72.44 332 SER A N 1
ATOM 2331 C CA . SER A 1 332 ? -57.970 10.172 29.566 1.00 72.44 332 SER A CA 1
ATOM 2332 C C . SER A 1 332 ? -57.008 11.327 29.867 1.00 72.44 332 SER A C 1
ATOM 2334 O O . SER A 1 332 ? -56.973 11.812 30.995 1.00 72.44 332 SER A O 1
ATOM 2336 N N . ASP A 1 333 ? -56.249 11.775 28.866 1.00 76.06 333 ASP A N 1
ATOM 2337 C CA . ASP A 1 333 ? -55.470 13.010 28.884 1.00 76.06 333 ASP A CA 1
ATOM 2338 C C . ASP A 1 333 ? -55.979 13.916 27.747 1.00 76.06 333 ASP A C 1
ATOM 2340 O O .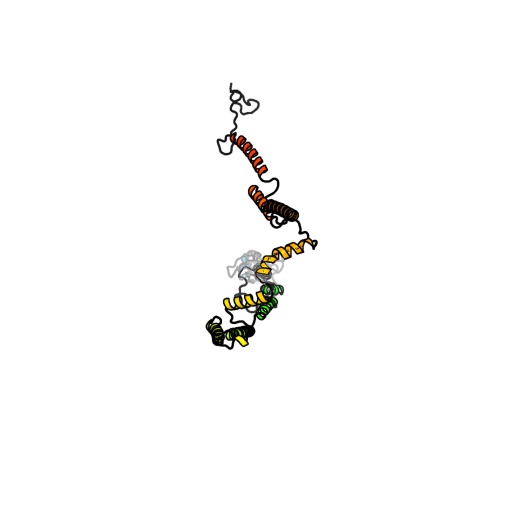 ASP A 1 333 ? -55.922 13.516 26.587 1.00 76.06 333 ASP A O 1
ATOM 2344 N N . PRO A 1 334 ? -56.480 15.132 28.019 1.00 69.62 334 PRO A N 1
ATOM 2345 C CA . PRO A 1 334 ? -56.969 16.024 26.969 1.00 69.62 334 PRO A CA 1
ATOM 2346 C C . PRO A 1 334 ? -55.893 16.445 25.950 1.00 69.62 334 PRO A C 1
ATOM 2348 O O . PRO A 1 334 ? -56.250 16.942 24.882 1.00 69.62 334 PRO A O 1
ATOM 2351 N N . ALA A 1 335 ? -54.601 16.260 26.251 1.00 71.44 335 ALA A N 1
ATOM 2352 C CA . ALA A 1 335 ? -53.506 16.451 25.300 1.00 71.44 335 ALA A CA 1
ATOM 2353 C C . ALA A 1 335 ? -53.202 15.201 24.444 1.00 71.44 335 ALA A C 1
ATOM 2355 O O . ALA A 1 335 ? -52.422 15.294 23.491 1.00 71.44 335 ALA A O 1
ATOM 2356 N N . ASP A 1 336 ? -53.807 14.047 24.747 1.00 75.25 336 ASP A N 1
ATOM 2357 C CA . ASP A 1 336 ? -53.594 12.796 24.023 1.00 75.25 336 ASP A CA 1
ATOM 2358 C C . ASP A 1 336 ? -54.280 12.827 22.654 1.00 75.25 336 ASP A C 1
ATOM 2360 O O . ASP A 1 336 ? -55.504 12.765 22.504 1.00 75.25 336 ASP A O 1
ATOM 2364 N N . GLN A 1 337 ? -53.447 12.908 21.622 1.00 74.81 337 GLN A N 1
ATOM 2365 C CA . GLN A 1 337 ? -53.879 12.932 20.234 1.00 74.81 337 GLN A CA 1
ATOM 2366 C C . GLN A 1 337 ? -54.133 11.529 19.670 1.00 74.81 337 GLN A C 1
ATOM 2368 O O . GLN A 1 337 ? -54.471 11.431 18.498 1.00 74.81 337 GLN A O 1
ATOM 2373 N N . SER A 1 338 ? -54.022 10.446 20.447 1.00 75.88 338 SER A N 1
ATOM 2374 C CA . SER A 1 338 ? -54.104 9.063 19.945 1.00 75.88 338 SER A CA 1
ATOM 2375 C C . SER A 1 338 ? -55.393 8.751 19.182 1.00 75.88 338 SER A C 1
ATOM 2377 O O . SER A 1 338 ? -55.333 8.112 18.136 1.00 75.88 338 SER A O 1
ATOM 2379 N N . LEU A 1 339 ? -56.559 9.241 19.624 1.00 72.75 339 LEU A N 1
ATOM 2380 C CA . LEU A 1 339 ? -57.811 9.073 18.867 1.00 72.75 339 LEU A CA 1
ATOM 2381 C C . LEU A 1 339 ? -57.835 9.898 17.570 1.00 72.75 339 LEU A C 1
ATOM 2383 O O . LEU A 1 339 ? -58.393 9.456 16.567 1.00 72.75 339 LEU A O 1
ATOM 2387 N N . VAL A 1 340 ? -57.220 11.082 17.578 1.00 72.94 340 VAL A N 1
ATOM 2388 C CA . VAL A 1 340 ? -57.119 11.967 16.408 1.00 72.94 340 VAL A CA 1
ATOM 2389 C C . VAL A 1 340 ? -56.115 11.415 15.400 1.00 72.94 340 VAL A C 1
ATOM 2391 O O . VAL A 1 340 ? -56.389 11.428 14.206 1.00 72.94 340 VAL A O 1
ATOM 2394 N N . ILE A 1 341 ? -54.997 10.873 15.874 1.00 76.38 341 ILE A N 1
ATOM 2395 C CA . ILE A 1 341 ? -53.966 10.208 15.079 1.00 76.38 341 ILE A CA 1
ATOM 2396 C C . ILE A 1 341 ? -54.525 8.910 14.506 1.00 76.38 341 ILE A C 1
ATOM 2398 O O . ILE A 1 341 ? -54.448 8.724 13.305 1.00 76.38 341 ILE A O 1
ATOM 2402 N N . ALA A 1 342 ? -55.202 8.073 15.296 1.00 75.69 342 ALA A N 1
ATOM 2403 C CA . ALA A 1 342 ? -55.842 6.860 14.787 1.00 75.69 342 ALA A CA 1
ATOM 2404 C C . ALA A 1 342 ? -56.926 7.164 13.737 1.00 75.69 342 ALA A C 1
ATOM 2406 O O . ALA A 1 342 ? -57.048 6.449 12.742 1.00 75.69 342 ALA A O 1
ATOM 2407 N N . ALA A 1 343 ? -57.702 8.238 13.920 1.00 76.12 343 ALA A N 1
ATOM 2408 C CA . ALA A 1 343 ? -58.659 8.697 12.917 1.00 76.12 343 ALA A CA 1
ATOM 2409 C C . ALA A 1 343 ? -57.963 9.256 11.663 1.00 76.12 343 ALA A C 1
ATOM 2411 O O . ALA A 1 343 ? -58.377 8.940 10.549 1.00 76.12 343 ALA A O 1
ATOM 2412 N N . ALA A 1 344 ? -56.903 10.052 11.821 1.00 74.81 344 ALA A N 1
ATOM 2413 C CA . ALA A 1 344 ? -56.108 10.592 10.720 1.00 74.81 344 ALA A CA 1
ATOM 2414 C C . ALA A 1 344 ? -55.400 9.479 9.937 1.00 74.81 344 ALA A C 1
ATOM 2416 O O . ALA A 1 344 ? -55.425 9.497 8.711 1.00 74.81 344 ALA A O 1
ATOM 2417 N N . ASP A 1 345 ? -54.877 8.468 10.623 1.00 75.25 345 ASP A N 1
ATOM 2418 C CA . ASP A 1 345 ? -54.275 7.271 10.047 1.00 75.25 345 ASP A CA 1
ATOM 2419 C C . ASP A 1 345 ? -55.320 6.421 9.333 1.00 75.25 345 ASP A C 1
ATOM 2421 O O . ASP A 1 345 ? -55.076 5.969 8.221 1.00 75.25 345 ASP A O 1
ATOM 2425 N N . ALA A 1 346 ? -56.519 6.245 9.894 1.00 77.06 346 ALA A N 1
ATOM 2426 C CA . ALA A 1 346 ? -57.604 5.539 9.214 1.00 77.06 346 ALA A CA 1
ATOM 2427 C C . ALA A 1 346 ? -58.074 6.280 7.949 1.00 77.06 346 ALA A C 1
ATOM 2429 O O . ALA A 1 346 ? -58.392 5.656 6.933 1.00 77.06 346 ALA A O 1
ATOM 2430 N N . VAL A 1 347 ? -58.105 7.614 7.985 1.00 73.56 347 VAL A N 1
ATOM 2431 C CA . VAL A 1 347 ? -58.428 8.459 6.828 1.00 73.56 347 VAL A CA 1
ATOM 2432 C C . VAL A 1 347 ? -57.317 8.389 5.779 1.00 73.56 347 VAL A C 1
ATOM 2434 O O . VAL A 1 347 ? -57.610 8.131 4.615 1.00 73.56 347 VAL A O 1
ATOM 2437 N N . MET A 1 348 ? -56.054 8.528 6.177 1.00 69.25 348 MET A N 1
ATOM 2438 C CA . MET A 1 348 ? -54.877 8.384 5.311 1.00 69.25 348 MET A CA 1
ATOM 2439 C C . MET A 1 348 ? -54.753 6.962 4.755 1.00 69.25 348 MET A C 1
ATOM 2441 O O . MET A 1 348 ? -54.349 6.776 3.617 1.00 69.25 348 MET A O 1
ATOM 2445 N N . ALA A 1 349 ? -55.169 5.941 5.497 1.00 67.19 349 ALA A N 1
ATOM 2446 C CA . ALA A 1 349 ? -55.206 4.566 5.013 1.00 67.19 349 ALA A CA 1
ATOM 2447 C C . ALA A 1 349 ? -56.297 4.364 3.953 1.00 67.19 349 ALA A C 1
ATOM 2449 O O . ALA A 1 349 ? -56.116 3.599 3.009 1.00 67.19 349 ALA A O 1
ATOM 2450 N N . ARG A 1 350 ? -57.432 5.061 4.077 1.00 65.12 350 ARG A N 1
ATOM 2451 C CA . ARG A 1 350 ? -58.537 4.979 3.108 1.00 65.12 350 ARG A CA 1
ATOM 2452 C C . ARG A 1 350 ? -58.352 5.869 1.883 1.00 65.12 350 ARG A C 1
ATOM 2454 O O . ARG A 1 350 ? -58.900 5.550 0.832 1.00 65.12 350 ARG A O 1
ATOM 2461 N N . LEU A 1 351 ? -57.644 6.984 2.022 1.00 62.12 351 LEU A N 1
ATOM 2462 C CA . LEU A 1 351 ? -57.427 7.973 0.963 1.00 62.12 351 LEU A CA 1
ATOM 2463 C C . LEU A 1 351 ? -56.015 7.906 0.360 1.00 62.12 351 LEU A C 1
ATOM 2465 O O . LEU A 1 351 ? -55.757 8.576 -0.637 1.00 62.12 351 LEU A O 1
ATOM 2469 N N . GLY A 1 352 ? -55.130 7.087 0.936 1.00 61.28 352 GLY A N 1
ATOM 2470 C CA . GLY A 1 352 ? -53.686 7.197 0.752 1.00 61.28 352 GLY A CA 1
ATOM 2471 C C . GLY A 1 352 ? -53.132 8.410 1.511 1.00 61.28 352 GLY A C 1
ATOM 2472 O O . GLY A 1 352 ? -53.768 9.460 1.595 1.00 61.28 352 GLY A O 1
ATOM 2473 N N . ALA A 1 353 ? -51.923 8.302 2.056 1.00 58.50 353 ALA A N 1
ATOM 2474 C CA . ALA A 1 353 ? -51.097 9.499 2.215 1.00 58.50 353 ALA A CA 1
ATOM 2475 C C . ALA A 1 353 ? -50.753 10.001 0.801 1.00 58.50 353 ALA A C 1
ATOM 2477 O O . ALA A 1 353 ? -50.559 9.135 -0.055 1.00 58.50 353 ALA A O 1
ATOM 2478 N N . PRO A 1 354 ? -50.541 11.291 0.485 1.00 55.56 354 PRO A N 1
ATOM 2479 C CA . PRO A 1 354 ? -50.717 12.573 1.172 1.00 55.56 354 PRO A CA 1
ATOM 2480 C C . PRO A 1 354 ? -51.347 13.626 0.202 1.00 55.56 354 PRO A C 1
ATOM 2482 O O . PRO A 1 354 ? -51.961 13.261 -0.792 1.00 55.56 354 PRO A O 1
ATOM 2485 N N . ALA A 1 355 ? -51.110 14.920 0.480 1.00 53.28 355 ALA A N 1
ATOM 2486 C CA . ALA A 1 355 ? -50.970 16.059 -0.447 1.00 53.28 355 ALA A CA 1
ATOM 2487 C C . ALA A 1 355 ? -52.103 16.334 -1.457 1.00 53.28 355 ALA A C 1
ATOM 2489 O O . ALA A 1 355 ? -52.428 15.525 -2.323 1.00 53.28 355 ALA A O 1
ATOM 2490 N N . GLY A 1 356 ? -52.643 17.559 -1.408 1.00 60.41 356 GLY A N 1
ATOM 2491 C CA . GLY A 1 356 ? -53.508 18.070 -2.467 1.00 60.41 356 GLY A CA 1
ATOM 2492 C C . GLY A 1 356 ? -52.950 17.722 -3.851 1.00 60.41 356 GLY A C 1
ATOM 2493 O O . GLY A 1 356 ? -51.738 17.754 -4.059 1.00 60.41 356 GLY A O 1
ATOM 2494 N N . VAL A 1 357 ? -53.861 17.417 -4.776 1.00 59.66 357 VAL A N 1
ATOM 2495 C CA . VAL A 1 357 ? -53.650 17.232 -6.223 1.00 59.66 357 VAL A CA 1
ATOM 2496 C C . VAL A 1 357 ? -53.525 15.780 -6.754 1.00 59.66 357 VAL A C 1
ATOM 2498 O O . VAL A 1 357 ? -54.007 15.542 -7.850 1.00 59.66 357 VAL A O 1
ATOM 2501 N N . SER A 1 358 ? -53.026 14.763 -6.045 1.00 63.78 358 SER A N 1
ATOM 2502 C CA . SER A 1 358 ? -52.401 13.645 -6.799 1.00 63.78 358 SER A CA 1
ATOM 2503 C C . SER A 1 358 ? -53.235 12.445 -7.302 1.00 63.78 358 SER A C 1
ATOM 2505 O O . SER A 1 358 ? -52.784 11.834 -8.257 1.00 63.78 358 SER A O 1
ATOM 2507 N N . LEU A 1 359 ? -54.354 11.990 -6.719 1.00 61.28 359 LEU A N 1
ATOM 2508 C CA . LEU A 1 359 ? -54.909 10.674 -7.146 1.00 61.28 359 LEU A CA 1
ATOM 2509 C C . LEU A 1 359 ? -56.312 10.709 -7.748 1.00 61.28 359 LEU A C 1
ATOM 2511 O O . LEU A 1 359 ? -56.544 10.127 -8.802 1.00 61.28 359 LEU A O 1
ATOM 2515 N N . SER A 1 360 ? -57.280 11.364 -7.112 1.00 63.91 360 SER A N 1
ATOM 2516 C CA . SER A 1 360 ? -58.667 11.334 -7.601 1.00 63.91 360 SER A CA 1
ATOM 2517 C C . SER A 1 360 ? -58.880 12.203 -8.844 1.00 63.91 360 SER A C 1
ATOM 2519 O O . SER A 1 360 ? -59.639 11.823 -9.738 1.00 63.91 360 SER A O 1
ATOM 2521 N N . ALA A 1 361 ? -58.185 13.337 -8.926 1.00 66.44 361 ALA A N 1
ATOM 2522 C CA . ALA A 1 361 ? -58.171 14.189 -10.110 1.00 66.44 361 ALA A CA 1
ATOM 2523 C C . ALA A 1 361 ? -57.412 13.516 -11.267 1.00 66.44 361 ALA A C 1
ATOM 2525 O O . ALA A 1 361 ? -57.949 13.433 -12.371 1.00 66.44 361 ALA A O 1
ATOM 2526 N N . ASP A 1 362 ? -56.235 12.947 -10.986 1.00 67.62 362 ASP A N 1
ATOM 2527 C CA . ASP A 1 362 ? -55.409 12.223 -11.960 1.00 67.62 362 ASP A CA 1
ATOM 2528 C C . ASP A 1 362 ? -56.139 11.001 -12.531 1.00 67.62 362 ASP A C 1
ATOM 2530 O O . ASP A 1 362 ? -56.183 10.811 -13.745 1.00 67.62 362 ASP A O 1
ATOM 2534 N N . VAL A 1 363 ? -56.814 10.211 -11.689 1.00 76.44 363 VAL A N 1
ATOM 2535 C CA . VAL A 1 363 ? -57.621 9.068 -12.149 1.00 76.44 363 VAL A CA 1
ATOM 2536 C C . VAL A 1 363 ? -58.794 9.524 -13.020 1.00 76.44 363 VAL A C 1
ATOM 2538 O O . VAL A 1 363 ? -59.097 8.880 -14.026 1.00 76.44 363 VAL A O 1
ATOM 2541 N N . GLY A 1 364 ? -59.462 10.624 -12.666 1.00 78.50 364 GLY A N 1
ATOM 2542 C CA . GLY A 1 364 ? -60.562 11.173 -13.461 1.00 78.50 364 GLY A CA 1
ATOM 2543 C C . GLY A 1 364 ? -60.105 11.677 -14.833 1.00 78.50 364 GLY A C 1
ATOM 2544 O O . GLY A 1 364 ? -60.721 11.342 -15.847 1.00 78.50 364 GLY A O 1
ATOM 2545 N N . ALA A 1 365 ? -59.002 12.425 -14.865 1.00 78.12 365 ALA A N 1
ATOM 2546 C CA . ALA A 1 365 ? -58.419 12.978 -16.083 1.00 78.12 365 ALA A CA 1
ATOM 2547 C C . ALA A 1 365 ? -57.897 11.876 -17.019 1.00 78.12 365 ALA A C 1
ATOM 2549 O O . ALA A 1 365 ? -58.300 11.814 -18.180 1.00 78.12 365 ALA A O 1
ATOM 2550 N N . VAL A 1 366 ? -57.113 10.924 -16.495 1.00 83.62 366 VAL A N 1
ATOM 2551 C CA . VAL A 1 366 ? -56.600 9.776 -17.265 1.00 83.62 366 VAL A CA 1
ATOM 2552 C C . VAL A 1 366 ? -57.738 8.959 -17.865 1.00 83.62 366 VAL A C 1
ATOM 2554 O O . VAL A 1 366 ? -57.643 8.492 -19.001 1.00 83.62 366 VAL A O 1
ATOM 2557 N N . LYS A 1 367 ? -58.836 8.778 -17.127 1.00 85.62 367 LYS A N 1
ATOM 2558 C CA . LYS A 1 367 ? -59.972 7.995 -17.614 1.00 85.62 367 LYS A CA 1
ATOM 2559 C C . LYS A 1 367 ? -60.715 8.697 -18.748 1.00 85.62 367 LYS A C 1
ATOM 2561 O O . LYS A 1 367 ? -61.125 8.029 -19.698 1.00 85.62 367 LYS A O 1
ATOM 2566 N N . ALA A 1 368 ? -60.854 10.017 -18.671 1.00 85.88 368 ALA A N 1
ATOM 2567 C CA . ALA A 1 368 ? -61.435 10.812 -19.745 1.00 85.88 368 ALA A CA 1
ATOM 2568 C C . ALA A 1 368 ? -60.557 10.773 -21.011 1.00 85.88 368 ALA A C 1
ATOM 2570 O O . ALA A 1 368 ? -61.058 10.454 -22.092 1.00 85.88 368 ALA A O 1
ATOM 2571 N N . ASP A 1 369 ? -59.246 10.982 -20.863 1.00 89.00 369 ASP A N 1
ATOM 2572 C CA . ASP A 1 369 ? -58.289 10.966 -21.975 1.00 89.00 369 ASP A CA 1
ATOM 2573 C C . ASP A 1 369 ? -58.181 9.580 -22.620 1.00 89.00 369 ASP A C 1
ATOM 2575 O O . ASP A 1 369 ? -58.240 9.449 -23.844 1.00 89.00 369 ASP A O 1
ATOM 2579 N N . THR A 1 370 ? -58.119 8.517 -21.813 1.00 91.44 370 THR A N 1
ATOM 2580 C CA . THR A 1 370 ? -58.075 7.132 -22.311 1.00 91.44 370 THR A CA 1
ATOM 2581 C C . THR A 1 370 ? -59.336 6.787 -23.106 1.00 91.44 370 THR A C 1
ATOM 2583 O O . THR A 1 370 ? -59.251 6.165 -24.165 1.00 91.44 370 THR A O 1
ATOM 2586 N N . GLY A 1 371 ? -60.513 7.219 -22.640 1.00 89.25 371 GLY A N 1
ATOM 2587 C CA . GLY A 1 371 ? -61.771 7.023 -23.365 1.00 89.25 371 GLY A CA 1
ATOM 2588 C C . GLY A 1 371 ? -61.794 7.751 -24.713 1.00 89.25 371 GLY A C 1
ATOM 2589 O O . GLY A 1 371 ? -62.228 7.187 -25.725 1.00 89.25 371 GLY A O 1
ATOM 2590 N N . ALA A 1 372 ? -61.270 8.977 -24.751 1.00 89.25 372 ALA A N 1
ATOM 2591 C CA . ALA A 1 372 ? -61.169 9.768 -25.971 1.00 89.25 372 ALA A CA 1
ATOM 2592 C C . ALA A 1 372 ? -60.164 9.174 -26.980 1.00 89.25 372 ALA A C 1
ATOM 2594 O O . ALA A 1 372 ? -60.461 9.104 -28.176 1.00 89.25 372 ALA A O 1
ATOM 2595 N N . VAL A 1 373 ? -59.003 8.703 -26.510 1.00 91.31 373 VAL A N 1
ATOM 2596 C CA . VAL A 1 373 ? -57.966 8.066 -27.342 1.00 91.31 373 VAL A CA 1
ATOM 2597 C C . VAL A 1 373 ? -58.456 6.745 -27.919 1.00 91.31 373 VAL A C 1
ATOM 2599 O O . VAL A 1 373 ? -58.304 6.508 -29.119 1.00 91.31 373 VAL A O 1
ATOM 2602 N N . LYS A 1 374 ? -59.089 5.903 -27.096 1.00 88.50 374 LYS A N 1
ATOM 2603 C CA . LYS A 1 374 ? -59.611 4.607 -27.536 1.00 88.50 374 LYS A CA 1
ATOM 2604 C C . LYS A 1 374 ? -60.616 4.772 -28.670 1.00 88.50 374 LYS A C 1
ATOM 2606 O O . LYS A 1 374 ? -60.469 4.158 -29.715 1.00 88.50 374 LYS A O 1
ATOM 2611 N N . THR A 1 375 ? -61.575 5.675 -28.503 1.00 86.38 375 THR A N 1
ATOM 2612 C CA . THR A 1 375 ? -62.626 5.913 -29.503 1.00 86.38 375 THR A CA 1
ATOM 2613 C C . THR A 1 375 ? -62.054 6.339 -30.863 1.00 86.38 375 THR A C 1
ATOM 2615 O O . THR A 1 375 ? -62.515 5.882 -31.908 1.00 86.38 375 THR A O 1
ATOM 2618 N N . LYS A 1 376 ? -61.014 7.183 -30.867 1.00 87.25 376 LYS A N 1
ATOM 2619 C CA . LYS A 1 376 ? -60.343 7.614 -32.105 1.00 87.25 376 LYS A CA 1
ATOM 2620 C C . LYS A 1 376 ? -59.461 6.526 -32.714 1.00 87.25 376 LYS A C 1
ATOM 2622 O O . LYS A 1 376 ? -59.402 6.418 -33.932 1.00 87.25 376 LYS A O 1
ATOM 2627 N N . THR A 1 377 ? -58.802 5.723 -31.885 1.00 82.88 377 THR A N 1
ATOM 2628 C CA . THR A 1 377 ? -57.905 4.652 -32.346 1.00 82.88 377 THR A CA 1
ATOM 2629 C C . THR A 1 377 ? -58.688 3.465 -32.900 1.00 82.88 377 THR A C 1
ATOM 2631 O O . THR A 1 377 ? -58.333 2.946 -33.950 1.00 82.88 377 THR A O 1
ATOM 2634 N N . ASP A 1 378 ? -59.805 3.099 -32.269 1.00 84.06 378 ASP A N 1
ATOM 2635 C CA . ASP A 1 378 ? -60.710 2.050 -32.759 1.00 84.06 378 ASP A CA 1
ATOM 2636 C C . ASP A 1 378 ? -61.303 2.388 -34.141 1.00 84.06 378 ASP A C 1
ATOM 2638 O O . ASP A 1 378 ? -61.749 1.502 -34.866 1.00 84.06 378 ASP A O 1
ATOM 2642 N N . SER A 1 379 ? -61.309 3.672 -34.512 1.00 80.69 379 SER A N 1
ATOM 2643 C CA . SER A 1 379 ? -61.826 4.160 -35.796 1.00 80.69 379 SER A CA 1
ATOM 2644 C C . SER A 1 379 ? -60.804 4.085 -36.939 1.00 80.69 379 SER A C 1
ATOM 2646 O O . SER A 1 379 ? -61.113 4.486 -38.059 1.00 80.69 379 SER A O 1
ATOM 2648 N N . LEU A 1 380 ? -59.594 3.589 -36.678 1.00 83.19 380 LEU A N 1
ATOM 2649 C CA . LEU A 1 380 ? -58.548 3.403 -37.679 1.00 83.19 380 LEU A CA 1
ATOM 2650 C C . LEU A 1 380 ? -58.385 1.900 -37.962 1.00 83.19 380 LEU A C 1
ATOM 2652 O O . LEU A 1 380 ? -58.112 1.119 -37.053 1.00 83.19 380 LEU A O 1
ATOM 2656 N N . SER A 1 381 ? -58.572 1.492 -39.223 1.00 69.69 381 SER A N 1
ATOM 2657 C CA . SER A 1 381 ? -58.327 0.119 -39.676 1.00 69.69 381 SER A CA 1
ATOM 2658 C C . SER A 1 381 ? -56.908 -0.016 -40.224 1.00 69.69 381 SER A C 1
ATOM 2660 O O . SER A 1 381 ? -56.399 0.880 -40.899 1.00 69.69 381 SER A O 1
ATOM 2662 N N . PHE A 1 382 ? -56.292 -1.144 -39.884 1.00 66.50 382 PHE A N 1
ATOM 2663 C CA . PHE A 1 382 ? -54.903 -1.483 -40.147 1.00 66.50 382 PHE A CA 1
ATOM 2664 C C . PHE A 1 382 ? -54.884 -2.926 -40.633 1.00 66.50 382 PHE A C 1
ATOM 2666 O O . PHE A 1 382 ? -55.036 -3.861 -39.844 1.00 66.50 382 PHE A O 1
ATOM 2673 N N . THR A 1 383 ? -54.738 -3.124 -41.935 1.00 66.69 383 THR A N 1
ATOM 2674 C CA . THR A 1 383 ? -54.658 -4.475 -42.510 1.00 66.69 383 THR A CA 1
ATOM 2675 C C . THR A 1 383 ? -53.274 -5.092 -42.280 1.00 66.69 383 THR A C 1
ATOM 2677 O O . THR A 1 383 ? -53.113 -6.311 -42.235 1.00 66.69 383 THR A O 1
ATOM 2680 N N . VAL A 1 384 ? -52.274 -4.233 -42.074 1.00 62.06 384 VAL A N 1
ATOM 2681 C CA . VAL A 1 384 ? -50.918 -4.557 -41.633 1.00 62.06 384 VAL A CA 1
ATOM 2682 C C . VAL A 1 384 ? -50.666 -3.796 -40.337 1.00 62.06 384 VAL A C 1
ATOM 2684 O O . VAL A 1 384 ? -51.023 -2.625 -40.218 1.00 62.06 384 VAL A O 1
ATOM 2687 N N . SER A 1 385 ? -50.043 -4.443 -39.355 1.00 69.44 385 SER A N 1
ATOM 2688 C CA . SER A 1 385 ? -49.724 -3.796 -38.079 1.00 69.44 385 SER A CA 1
ATOM 2689 C C . SER A 1 385 ? -48.947 -2.488 -38.306 1.00 69.44 385 SER A C 1
ATOM 2691 O O . SER A 1 385 ? -47.880 -2.500 -38.919 1.00 69.44 385 SER A O 1
ATOM 2693 N N . GLY A 1 386 ? -49.477 -1.359 -37.826 1.00 66.88 386 GLY A N 1
ATOM 2694 C CA . GLY A 1 386 ? -48.770 -0.072 -37.819 1.00 66.88 386 GLY A CA 1
ATOM 2695 C C . GLY A 1 386 ? -48.934 0.858 -39.036 1.00 66.88 386 GLY A C 1
ATOM 2696 O O . GLY A 1 386 ? -48.215 1.850 -39.093 1.00 66.88 386 GLY A O 1
ATOM 2697 N N . GLN A 1 387 ? -49.852 0.614 -39.981 1.00 74.38 387 GLN A N 1
ATOM 2698 C CA . GLN A 1 387 ? -50.150 1.519 -41.118 1.00 74.38 387 GLN A CA 1
ATOM 2699 C C . GLN A 1 387 ? -51.644 1.884 -41.279 1.00 74.38 387 GLN A C 1
ATOM 2701 O O . GLN A 1 387 ? -52.480 0.993 -41.386 1.00 74.38 387 GLN A O 1
ATOM 2706 N N . VAL A 1 388 ? -51.981 3.188 -41.304 1.00 72.75 388 VAL A N 1
ATOM 2707 C CA . VAL A 1 388 ? -53.369 3.676 -41.472 1.00 72.75 388 VAL A CA 1
ATOM 2708 C C . VAL A 1 388 ? -53.807 3.528 -42.925 1.00 72.75 388 VAL A C 1
ATOM 2710 O O . VAL A 1 388 ? -53.301 4.227 -43.803 1.00 72.75 388 VAL A O 1
ATOM 2713 N N . ASP A 1 389 ? -54.812 2.690 -43.146 1.00 71.88 389 ASP A N 1
ATOM 2714 C CA . ASP A 1 389 ? -55.372 2.434 -44.468 1.00 71.88 389 ASP A CA 1
ATOM 2715 C C . ASP A 1 389 ? -56.578 3.360 -44.721 1.00 71.88 389 ASP A C 1
ATOM 2717 O O . ASP A 1 389 ? -57.727 3.003 -44.459 1.00 71.88 389 ASP A O 1
ATOM 2721 N N . ALA A 1 390 ? -56.325 4.580 -45.216 1.00 71.06 390 ALA A N 1
ATOM 2722 C CA . ALA A 1 390 ? -57.375 5.538 -45.584 1.00 71.06 390 ALA A CA 1
ATOM 2723 C C . ALA A 1 390 ? -57.347 5.842 -47.089 1.00 71.06 390 ALA A C 1
ATOM 2725 O O . ALA A 1 390 ? -56.587 6.691 -47.545 1.00 71.06 390 ALA A O 1
ATOM 2726 N N . ASN A 1 391 ? -58.210 5.172 -47.857 1.00 67.88 391 ASN A N 1
ATOM 2727 C CA . ASN A 1 391 ? -58.311 5.350 -49.307 1.00 67.88 391 ASN A CA 1
ATOM 2728 C C . ASN A 1 391 ? -59.731 5.761 -49.732 1.00 67.88 391 ASN A C 1
ATOM 2730 O O . ASN A 1 391 ? -60.699 5.052 -49.453 1.00 67.88 391 ASN A O 1
ATOM 2734 N N . MET A 1 392 ? -59.837 6.896 -50.441 1.00 69.69 392 MET A N 1
ATOM 2735 C CA . MET A 1 392 ? -61.068 7.372 -51.090 1.00 69.69 392 MET A CA 1
ATOM 2736 C C . MET A 1 392 ? -61.248 6.650 -52.431 1.00 69.69 392 MET A C 1
ATOM 2738 O O . MET A 1 392 ? -60.426 6.809 -53.327 1.00 69.69 392 MET A O 1
ATOM 2742 N N . GLN A 1 393 ? -62.304 5.852 -52.581 1.00 61.88 393 GLN A N 1
ATOM 2743 C CA . GLN A 1 393 ? -62.512 5.006 -53.772 1.00 61.88 393 GLN A CA 1
ATOM 2744 C C . GLN A 1 393 ? -63.328 5.685 -54.867 1.00 61.88 393 GLN A C 1
ATOM 2746 O O . GLN A 1 393 ? -63.368 5.236 -56.005 1.00 61.88 393 GLN A O 1
ATOM 2751 N N . SER A 1 394 ? -64.022 6.756 -54.538 1.00 60.47 394 SER A N 1
ATOM 2752 C CA . SER A 1 394 ? -64.996 7.342 -55.436 1.00 60.47 394 SER A CA 1
ATOM 2753 C C . SER A 1 394 ? -65.353 8.734 -54.953 1.00 60.47 394 SER A C 1
ATOM 2755 O O . SER A 1 394 ? -65.285 9.051 -53.765 1.00 60.47 394 SER A O 1
ATOM 2757 N N . ILE A 1 395 ? -65.734 9.569 -55.906 1.00 64.06 395 ILE A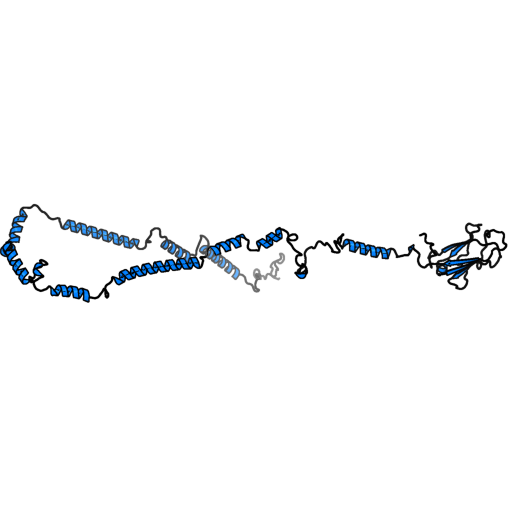 N 1
ATOM 2758 C CA . ILE A 1 395 ? -66.531 10.755 -55.667 1.00 64.06 395 ILE A CA 1
ATOM 2759 C C . ILE A 1 395 ? -67.829 10.480 -56.384 1.00 64.06 395 ILE A C 1
ATOM 2761 O O . ILE A 1 395 ? -67.831 10.349 -57.592 1.00 64.06 395 ILE A O 1
ATOM 2765 N N . ASN A 1 396 ? -68.949 10.435 -55.677 1.00 59.41 396 ASN A N 1
ATOM 2766 C CA . ASN A 1 396 ? -70.272 10.399 -56.310 1.00 59.41 396 ASN A CA 1
ATOM 2767 C C . ASN A 1 396 ? -70.442 9.257 -57.313 1.00 59.41 396 ASN A C 1
ATOM 2769 O O . ASN A 1 396 ? -70.940 9.479 -58.419 1.00 59.41 396 ASN A O 1
ATOM 2773 N N . ASP A 1 397 ? -69.924 8.077 -56.954 1.00 57.91 397 ASP A N 1
ATOM 2774 C CA . ASP A 1 397 ? -69.938 6.848 -57.766 1.00 57.91 397 ASP A CA 1
ATOM 2775 C C . ASP A 1 397 ? -69.278 6.974 -59.145 1.00 57.91 397 ASP A C 1
ATOM 2777 O O . ASP A 1 397 ? -69.089 6.013 -59.885 1.00 57.91 397 ASP A O 1
ATOM 2781 N N . THR A 1 398 ? -68.811 8.174 -59.434 1.00 64.88 398 THR A N 1
ATOM 2782 C CA . THR A 1 398 ? -67.678 8.472 -60.249 1.00 64.88 398 THR A CA 1
ATOM 2783 C C . THR A 1 398 ? -66.490 7.986 -59.453 1.00 64.88 398 THR A C 1
ATOM 2785 O O . THR A 1 398 ? -65.941 8.634 -58.559 1.00 64.88 398 THR A O 1
ATOM 2788 N N . LEU A 1 399 ? -66.152 6.737 -59.744 1.00 64.19 399 LEU A N 1
ATOM 2789 C CA . LEU A 1 399 ? -64.853 6.208 -59.413 1.00 64.19 399 LEU A CA 1
ATOM 2790 C C . LEU A 1 399 ? -63.841 7.321 -59.640 1.00 64.19 399 LEU A C 1
ATOM 2792 O O . LEU A 1 399 ? -63.776 7.922 -60.716 1.00 64.19 399 LEU A O 1
ATOM 2796 N N . LEU A 1 400 ? -63.107 7.607 -58.578 1.00 64.19 400 LEU A N 1
ATOM 2797 C CA . LEU A 1 400 ? -61.953 8.460 -58.659 1.00 64.19 400 LEU A CA 1
ATOM 2798 C C . LEU A 1 400 ? -60.937 7.701 -59.488 1.00 64.19 400 LEU A C 1
ATOM 2800 O O . LEU A 1 400 ? -60.152 6.933 -58.951 1.00 64.19 400 LEU A O 1
ATOM 2804 N N . THR A 1 401 ? -61.010 7.840 -60.809 1.00 64.81 401 THR A N 1
ATOM 2805 C CA . THR A 1 401 ? -59.968 7.316 -61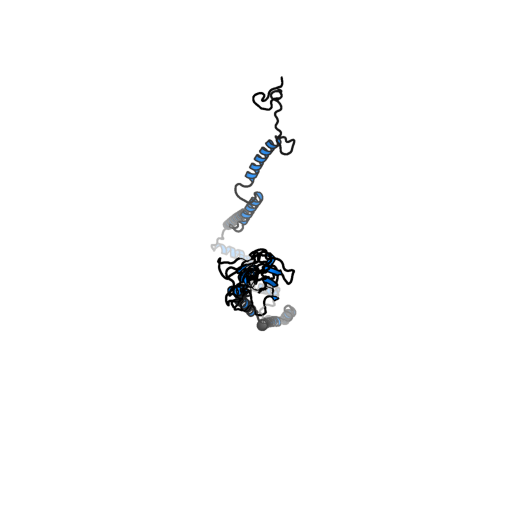.699 1.00 64.81 401 THR A CA 1
ATOM 2806 C C . THR A 1 401 ? -58.796 8.286 -61.792 1.00 64.81 401 THR A C 1
ATOM 2808 O O . THR A 1 401 ? -57.725 7.921 -62.264 1.00 64.81 401 THR A O 1
ATOM 2811 N N . GLY A 1 402 ? -58.986 9.504 -61.283 1.00 58.44 402 GLY A N 1
ATOM 2812 C CA . GLY A 1 402 ? -57.924 10.465 -61.059 1.00 58.44 402 GLY A CA 1
ATOM 2813 C C . GLY A 1 402 ? -57.041 10.099 -59.869 1.00 58.44 402 GLY A C 1
ATOM 2814 O O . GLY A 1 402 ? -57.523 9.673 -58.822 1.00 58.44 402 GLY A O 1
ATOM 2815 N N . ASP A 1 403 ? -55.743 10.312 -60.036 1.00 61.34 403 ASP A N 1
ATOM 2816 C CA . ASP A 1 403 ? -54.698 10.029 -59.049 1.00 61.34 403 ASP A CA 1
ATOM 2817 C C . ASP A 1 403 ? -54.491 11.161 -58.027 1.00 61.34 403 ASP A C 1
ATOM 2819 O O . ASP A 1 403 ? -53.564 11.123 -57.218 1.00 61.34 403 ASP A O 1
ATOM 2823 N N . GLY A 1 404 ? -55.335 12.195 -58.064 1.00 59.78 404 GLY A N 1
ATOM 2824 C CA . GLY A 1 404 ? -55.195 13.358 -57.206 1.00 59.78 404 GLY A CA 1
ATOM 2825 C C . GLY A 1 404 ? -54.277 14.476 -57.732 1.00 59.78 404 GLY A C 1
ATOM 2826 O O . GLY A 1 404 ? -53.922 15.327 -56.917 1.00 59.78 404 GLY A O 1
ATOM 2827 N N . SER A 1 405 ? -53.971 14.611 -59.045 1.00 56.16 405 SER A N 1
ATOM 2828 C CA . SER A 1 405 ? -53.349 15.809 -59.713 1.00 56.16 405 SER A CA 1
ATOM 2829 C C . SER A 1 405 ? -54.326 16.772 -60.503 1.00 56.16 405 SER A C 1
ATOM 2831 O O . SER A 1 405 ? -55.247 16.312 -61.160 1.00 56.16 405 SER A O 1
ATOM 2833 N N . THR A 1 406 ? -54.255 18.132 -60.422 1.00 50.75 406 THR A N 1
ATOM 2834 C CA . THR A 1 406 ? -55.291 19.043 -61.041 1.00 50.75 406 THR A CA 1
ATOM 2835 C C . THR A 1 406 ? -55.066 19.149 -62.544 1.00 50.75 406 THR A C 1
ATOM 2837 O O . THR A 1 406 ? -54.412 20.066 -63.028 1.00 50.75 406 THR A O 1
ATOM 2840 N N . GLY A 1 407 ? -55.637 18.171 -63.224 1.00 55.91 407 GLY A N 1
ATOM 2841 C CA . GLY A 1 407 ? -55.945 18.035 -64.640 1.00 55.91 407 GLY A CA 1
ATOM 2842 C C . GLY A 1 407 ? -56.940 16.876 -64.744 1.00 55.91 407 GLY A C 1
ATOM 2843 O O . GLY A 1 407 ? -58.029 17.073 -65.260 1.00 55.91 407 GLY A O 1
ATOM 2844 N N . ASP A 1 408 ? -56.638 15.773 -64.043 1.00 59.62 408 ASP A N 1
ATOM 2845 C CA . ASP A 1 408 ? -57.522 14.625 -63.801 1.00 59.62 408 ASP A CA 1
ATOM 2846 C C . ASP A 1 408 ? -57.463 14.220 -62.337 1.00 59.62 408 ASP A C 1
ATOM 2848 O O . ASP A 1 408 ? -57.004 13.146 -61.954 1.00 59.62 408 ASP A O 1
ATOM 2852 N N . LYS A 1 409 ? -57.904 15.134 -61.475 1.00 58.38 409 LYS A N 1
ATOM 2853 C CA . LYS A 1 409 ? -57.667 14.941 -60.050 1.00 58.38 409 LYS A CA 1
ATOM 2854 C C . LYS A 1 409 ? -58.479 13.783 -59.520 1.00 58.38 409 LYS A C 1
ATOM 2856 O O . LYS A 1 409 ? -57.996 13.095 -58.643 1.00 58.38 409 LYS A O 1
ATOM 2861 N N . PHE A 1 410 ? -59.673 13.573 -60.071 1.00 61.00 410 PHE A N 1
ATOM 2862 C CA . PHE A 1 410 ? -60.707 12.757 -59.457 1.00 61.00 410 PHE A CA 1
ATOM 2863 C C . PHE A 1 410 ? -61.906 12.509 -60.415 1.00 61.00 410 PHE A C 1
ATOM 2865 O O . PHE A 1 410 ? -63.060 12.553 -59.998 1.00 61.00 410 PHE A O 1
ATOM 2872 N N . GLY A 1 411 ? -61.656 12.339 -61.722 1.00 55.06 411 GLY A N 1
ATOM 2873 C CA . GLY A 1 411 ? -62.712 12.175 -62.740 1.00 55.06 411 GLY A CA 1
ATOM 2874 C C . GLY A 1 411 ? -63.149 10.714 -62.958 1.00 55.06 411 GLY A C 1
ATOM 2875 O O . GLY A 1 411 ? -62.358 9.818 -62.660 1.00 55.06 411 GLY A O 1
ATOM 2876 N N . PRO A 1 412 ? -64.366 10.456 -63.483 1.00 54.03 412 PRO A N 1
ATOM 2877 C CA . PRO A 1 412 ? -64.792 9.148 -63.986 1.00 54.03 412 PRO A CA 1
ATOM 2878 C C . PRO A 1 412 ? -64.257 8.947 -65.410 1.00 54.03 412 PRO A C 1
ATOM 2880 O O . PRO A 1 412 ? -64.189 9.905 -66.181 1.00 54.03 412 PRO A O 1
ATOM 2883 N N . ALA A 1 413 ? -63.917 7.713 -65.780 1.00 47.16 413 ALA A N 1
ATOM 2884 C CA . ALA A 1 413 ? -63.519 7.389 -67.151 1.00 47.16 413 ALA A CA 1
ATOM 2885 C C . ALA A 1 413 ? -64.663 7.687 -68.154 1.00 47.16 413 ALA A C 1
ATOM 2887 O O . ALA A 1 413 ? -65.788 7.244 -67.896 1.00 47.16 413 ALA A O 1
ATOM 2888 N N . PRO A 1 414 ? -64.422 8.408 -69.271 1.00 54.75 414 PRO A N 1
ATOM 2889 C CA . PRO A 1 414 ? -65.272 8.319 -70.458 1.00 54.75 414 PRO A CA 1
ATOM 2890 C C . PRO A 1 414 ? -65.147 6.962 -71.163 1.00 54.75 414 PRO A C 1
ATOM 2892 O O . PRO A 1 414 ? -64.045 6.362 -71.129 1.00 54.75 414 PRO A O 1
#

Radius of gyration: 81.03 Å; chains: 1; bounding box: 179×52×182 Å

Secondary structure (DSSP, 8-state):
-----PEETT-TT-EEEEE---BSS--SSPPSS----TTSEEEEETT---EE-SS--EESSTTSS-EEEEE-TTTT-SSEEEEEE--SSS--B--EEEEEEEES--GGGSS-HHHHHHHHHHHHHHHHHS-SS-BTTB------SPPTTSS-TTTS-TTSS-TTTS-HHHHHHHHHHSPPHHHHHHHHHHHHTSPPHHHHHHHHHHHHHHHHHHHHHHHHHHHTS-SSTT-HHHHHHHHHHHHTTTTTTHHHHS------HHHHHHHHHHHHHHTT--HHHHHTHHHHHHTTGGGS---PPPHHHHHHHHHHHHHHHHHHHHHHHHHTTS-SSTT--HHHHHHHHHHHHHH-S--TTSSHHHHHHHHHHHHHHHHHHTT---SSTT-------EETTEE--S-S-TTSSSPPP-

pLDDT: mean 81.73, std 13.09, range [44.94, 97.31]

Foldseek 3Di:
DPDPWAAAALDQQFDKDKDFFAFLPHPPDTQWFDDWDFPQKWKDAPNHDTDTAPDTWGDPPGRGRITMDGHHSVQSNHQKMKMWGHDPPDRGGDIDIDIGGHDNDTPVVPDPVVVVVVVVVVVVVVCVVAPVDDPVNHGPDDDDDDDPPPDDPVNQDVPNCDPVNDDPVNVVVVQVPDQHPVNVVVVVVVVVPDDDPVNVVVVVVVVVVVVVVVVVVVCVVVVPQPPDVPPCVVVVVVVVVVVVCVPPPVCPPPVDDPDDPVRVVVVVVVVCVVVVVDPVVVVCVVVVVVVVVVPDDDDDDDVVVVVVVVVVVVVVVVVVVVVCVVCVPAPPDVPDCPVVVVVVVVVCVVVPDDDPDDDPVVVVVCVVVVVVVCVVVVPFDDPDPPDGDDDDQADPNQGQPAPCDVVSRGGHDD